Protein AF-A0A1G6A259-F1 (afdb_monomer)

Secondary structure (DSSP, 8-state):
--TT---HHHHHHHHHHHHHHHH-SS-S---TTHHHHH-HHHHHHHHHHHHTTT-GGG--TTS---HHHHHHHIIIIITHHHHHHHHHHHHHHHHHHHHHSSEEEEEET-TT--HHHH---TTEEEEEEE-HHHHHHHHHHHHHTT----TTEEEEE--TTTS-HHHHHHHTT--TTS-EEEEE-S-GGG--HHHHHHHHHHHHHTPPTT-EEEEEEEBGGGG-TT--HHHHHHHHHHHHTT------B-HHHHHHHHHHTTEEEEEEE-HHHHHHHHSTT-TT-----TTEEEEEEEE------PPEEEEEEEE-TTSHHHHHHHHHHHHHHHHHHH-TT-EEEEEEEEETTEEEEEEEEE-S----HHHHHHHHHHHHT--SGGGS--TTT-EEEEEEEPPPHHHHHHHHS-GGGTT---TT---BSS-EEEEEEEETTSTTSS-HHHHHHHHHHHHHHHHHHTTTTTTEEEEEEEEEEEEEETTEEEEEEEEEEEEEE-TTS-HHHHHHHHIIIIIHHHS-GGG--TT-EEEESTTS---S-HHHHS-EETTTTHHHHTTTTSS---S---TTB-TTSHHHHHHHHHHHHHHHHHHTTSBSEEEEEEEE-BT-SS-SEEEEE-TT-BSS-HHHHHHHHHHH---SHHHHHHHTT-SSS--TTTSSS-SSS-SSS--GGG---SHHHHHHHHHHHH-

Sequence (699 aa):
MIETQESITAKLCSFARAYHSNYGRQKIFDDYLAYDMMGREEYEEIGQLIEHDYEVKKIDPRENFTRKMVYPELNKYISPIPISRIAFAEQELIRFSKQYGKCQYVICGAGMDTFAFRNENSDIHVFELDHPDTRRYKLERIRQLEWNIPKNVKYVPIDFSKDDMIEVLKKSGFNPEVPSFFSILGVTYYLSLPVFEQTIEKISRMSCEGSKIVFDFPDDTTFSEDGVERVRRLSEITAKLGEPMQHGYSVQEVIQALRRQGFVTDSHQTPRKIQQHFFEDRADEQKAFENIHFILAVKKEKEKMKPVIFTSESVTKGHPDKVSDIISDSILDAYLSKDPTSRVAVETVTKNNTVILVGEVSSSAEIDTEKVVRDAIRKIGYDRSELGFDADTAEIILRLDRQSPDIAQGVNSALETRDTEEENQLGAGDQGMMFGYATDETEEYMPLAASLSHRLAKRLTDVREQGILSYLRPDGKTQVSVKYEKEIPVGIETIVVSTQHDPDVSQEQIREDIIREVINPVIPKEWINDDINILVNPTGRFVIGGPVGDSGLTGRKIIVDTYGGTARHGGGAFSGKDPTKVDRSAAYAARYVAKNIVSAGLARKVEIQLAYAIGVASPVSVNVNSFGTGIVSDEILQDAVIKNVDLRPGAIIRNLKLRNPIYAQTASYGHFGRLDVDLPWEKTDIGGKLKSYVKENYS

InterPro domains:
  IPR002133 S-adenosylmethionine synthetase [MF_00086] (306-694)
  IPR002133 S-adenosylmethionine synthetase [PTHR11964] (306-685)
  IPR002133 S-adenosylmethionine synthetase [TIGR01034] (309-692)
  IPR007213 Methyltransferase Ppm1/Ppm2/Tcmp [PF04072] (14-203)
  IPR011610 S-adenosyl-L-methionine-dependent methyltransferase ML2640-like [TIGR00027] (9-279)
  IPR022628 S-adenosylmethionine synthetase, N-terminal [PF00438] (308-405)
  IPR022629 S-adenosylmethionine synthetase, central domain [PF02772] (426-542)
  IPR022630 S-adenosylmethionine synthetase, C-terminal [PF02773] (544-683)
  IPR022631 S-adenosylmethionine synthetase, conserved site [PS00376] (427-437)
  IPR022631 S-adenosylmethionine synthetase, conserved site [PS00377] (570-578)
  IPR022636 S-adenosylmethionine synthetase superfamily [SSF55973] (308-413)
  IPR022636 S-adenosylmethionine synthetase superfamily [SSF55973] (422-543)
  IPR022636 S-adenosylmethionine synthetase superfamily [SSF55973] (544-694)
  IPR029063 S-adenosyl-L-methionine-dependent methyltransferase superfamily [G3DSA:3.40.50.150] (1-300)
  IPR029063 S-adenosyl-L-methionine-dependent methyltransferase superfamily [SSF53335] (7-299)

Structure (mmCIF, N/CA/C/O backbone):
data_AF-A0A1G6A259-F1
#
_entry.id   AF-A0A1G6A259-F1
#
loop_
_atom_site.group_PDB
_atom_site.id
_atom_site.type_symbol
_atom_site.label_atom_id
_atom_site.label_alt_id
_atom_site.label_comp_id
_atom_site.label_asym_id
_atom_site.label_entity_id
_atom_site.label_seq_id
_atom_site.pdbx_PDB_ins_code
_atom_site.Cartn_x
_atom_site.Cartn_y
_atom_site.Cartn_z
_atom_site.occupancy
_atom_site.B_iso_or_equiv
_atom_site.auth_seq_id
_atom_site.auth_comp_id
_atom_site.auth_asym_id
_atom_site.auth_atom_id
_atom_site.pdbx_PDB_model_num
ATOM 1 N N . MET A 1 1 ? -14.140 -16.493 27.930 1.00 41.72 1 MET A N 1
ATOM 2 C CA . MET A 1 1 ? -14.782 -16.894 29.198 1.00 41.72 1 MET A CA 1
ATOM 3 C C . MET A 1 1 ? -14.543 -18.378 29.392 1.00 41.72 1 MET A C 1
ATOM 5 O O . MET A 1 1 ? -14.545 -19.096 28.399 1.00 41.72 1 MET A O 1
ATOM 9 N N . ILE A 1 2 ? -14.263 -18.814 30.620 1.00 37.25 2 ILE A N 1
ATOM 10 C CA . ILE A 1 2 ? -14.157 -20.237 30.964 1.00 37.25 2 ILE A CA 1
ATOM 11 C C . ILE A 1 2 ? -15.511 -20.878 30.624 1.00 37.25 2 ILE A C 1
ATOM 13 O O . ILE A 1 2 ? -16.546 -20.389 31.074 1.00 37.25 2 ILE A O 1
ATOM 17 N N . GLU A 1 3 ? -15.520 -21.898 29.762 1.00 38.91 3 GLU A N 1
ATOM 18 C CA . GLU A 1 3 ? -16.751 -22.607 29.400 1.00 38.91 3 GLU A CA 1
ATOM 19 C C . GLU A 1 3 ? -17.400 -23.154 30.683 1.00 38.91 3 GLU A C 1
ATOM 21 O O . GLU A 1 3 ? -16.740 -23.846 31.456 1.00 38.91 3 GLU A O 1
ATOM 26 N N . THR A 1 4 ? -18.692 -22.853 30.879 1.00 46.12 4 THR A N 1
ATOM 27 C CA . THR A 1 4 ? -19.616 -23.365 31.922 1.00 46.12 4 THR A CA 1
ATOM 28 C C . THR A 1 4 ? -19.745 -22.638 33.275 1.00 46.12 4 THR A C 1
ATOM 30 O O . THR A 1 4 ? -20.323 -23.213 34.195 1.00 46.12 4 THR A O 1
ATOM 33 N N . GLN A 1 5 ? -19.348 -21.366 33.416 1.00 60.38 5 GLN A N 1
ATOM 34 C CA . GLN A 1 5 ? -19.644 -20.596 34.642 1.00 60.38 5 GLN A CA 1
ATOM 35 C C . GLN A 1 5 ? -20.281 -19.226 34.362 1.00 60.38 5 GLN A C 1
ATOM 37 O O . GLN A 1 5 ? -19.936 -18.545 33.399 1.00 60.38 5 GLN A O 1
ATOM 42 N N . GLU A 1 6 ? -21.238 -18.838 35.209 1.00 66.56 6 GLU A N 1
ATOM 43 C CA . GLU A 1 6 ? -21.860 -17.508 35.212 1.00 66.56 6 GLU A CA 1
ATOM 44 C C . GLU A 1 6 ? -20.807 -16.418 35.453 1.00 66.56 6 GLU A C 1
ATOM 46 O O . GLU A 1 6 ? -19.929 -16.579 36.303 1.00 66.56 6 GLU A O 1
ATOM 51 N N . SER A 1 7 ? -20.905 -15.296 34.732 1.00 77.31 7 SER A N 1
ATOM 52 C CA . SER A 1 7 ? -19.916 -14.219 34.841 1.00 77.31 7 SER A CA 1
ATOM 53 C C . SER A 1 7 ? -19.941 -13.568 36.226 1.00 77.31 7 SER A C 1
ATOM 55 O O . SER A 1 7 ? -20.940 -12.966 36.635 1.00 77.31 7 SER A O 1
ATOM 57 N N . ILE A 1 8 ? -18.823 -13.658 36.947 1.00 84.75 8 ILE A N 1
ATOM 58 C CA . ILE A 1 8 ? -18.709 -13.123 38.308 1.00 84.75 8 ILE A CA 1
ATOM 59 C C . ILE A 1 8 ? -18.645 -11.592 38.273 1.00 84.75 8 ILE A C 1
ATOM 61 O O . ILE A 1 8 ? -19.257 -10.932 39.113 1.00 84.75 8 ILE A O 1
ATOM 65 N N . THR A 1 9 ? -17.989 -10.994 37.276 1.00 84.38 9 THR A N 1
ATOM 66 C CA . THR A 1 9 ? -17.987 -9.533 37.103 1.00 84.38 9 THR A CA 1
ATOM 67 C C . THR A 1 9 ? -19.377 -8.980 36.783 1.00 84.38 9 THR A C 1
ATOM 69 O O . THR A 1 9 ? -19.715 -7.891 37.257 1.00 84.38 9 THR A O 1
ATOM 72 N N . ALA A 1 10 ? -20.237 -9.730 36.081 1.00 84.19 10 ALA A N 1
ATOM 73 C CA . ALA A 1 10 ? -21.638 -9.346 35.888 1.00 84.19 10 ALA A CA 1
ATOM 74 C C . ALA A 1 10 ? -22.419 -9.319 37.218 1.00 84.19 10 ALA A C 1
ATOM 76 O O . ALA A 1 10 ? -23.135 -8.348 37.494 1.00 84.19 10 ALA A O 1
ATOM 77 N N . LYS A 1 11 ? -22.230 -10.331 38.077 1.00 89.00 11 LYS A N 1
ATOM 78 C CA . LYS A 1 11 ? -22.807 -10.372 39.434 1.00 89.00 11 LYS A CA 1
ATOM 79 C C . LYS A 1 11 ? -22.283 -9.235 40.307 1.00 89.00 11 LYS A C 1
ATOM 81 O O . LYS A 1 11 ? -23.067 -8.561 40.970 1.00 89.00 11 LYS A O 1
ATOM 86 N N . LEU A 1 12 ? -20.984 -8.944 40.235 1.00 91.25 12 LEU A N 1
ATOM 87 C CA . LEU A 1 12 ? -20.348 -7.828 40.938 1.00 91.25 12 LEU A CA 1
ATOM 88 C C . LEU A 1 12 ? -20.928 -6.470 40.511 1.00 91.25 12 LEU A C 1
ATOM 90 O O . LEU A 1 12 ? -21.207 -5.611 41.349 1.00 91.25 12 LEU A O 1
ATOM 94 N N . CYS A 1 13 ? -21.185 -6.285 39.213 1.00 91.50 13 CYS A N 1
ATOM 95 C CA . CYS A 1 13 ? -21.864 -5.094 38.706 1.00 91.50 13 CYS A CA 1
ATOM 96 C C . CYS A 1 13 ? -23.305 -4.991 39.226 1.00 91.50 13 CYS A C 1
ATOM 98 O O . CYS A 1 13 ? -23.751 -3.895 39.566 1.00 91.50 13 CYS A O 1
ATOM 100 N N . SER A 1 14 ? -24.032 -6.111 39.300 1.00 92.44 14 SER A N 1
ATOM 101 C CA . SER A 1 14 ? -25.382 -6.151 39.874 1.00 92.44 14 SER A CA 1
ATOM 102 C C . SER A 1 14 ? -25.373 -5.824 41.369 1.00 92.44 14 SER A C 1
ATOM 104 O O . SER A 1 14 ? -26.181 -5.014 41.825 1.00 92.44 14 SER A O 1
ATOM 106 N N . PHE A 1 15 ? -24.397 -6.350 42.116 1.00 95.25 15 PHE A N 1
ATOM 107 C CA . PHE A 1 15 ? -24.206 -6.054 43.535 1.00 95.25 15 PHE A CA 1
ATOM 108 C C . PHE A 1 15 ? -23.961 -4.566 43.757 1.00 95.25 15 PHE A C 1
ATOM 110 O O . PHE A 1 15 ? -24.603 -3.961 44.610 1.00 95.25 15 PHE A O 1
ATOM 117 N N . ALA A 1 16 ? -23.090 -3.950 42.953 1.00 94.56 16 ALA A N 1
ATOM 118 C CA . ALA A 1 16 ? -22.827 -2.518 43.024 1.00 94.56 16 ALA A CA 1
ATOM 119 C C . ALA A 1 16 ? -24.103 -1.683 42.818 1.00 94.56 16 ALA A C 1
ATOM 121 O O . ALA A 1 16 ? -24.347 -0.741 43.576 1.00 94.56 16 ALA A O 1
ATOM 122 N N . ARG A 1 17 ? -24.954 -2.049 41.846 1.00 94.94 17 ARG A N 1
ATOM 123 C CA . ARG A 1 17 ? -26.246 -1.379 41.616 1.00 94.94 17 ARG A CA 1
ATOM 124 C C . ARG A 1 17 ? -27.221 -1.583 42.779 1.00 94.94 17 ARG A C 1
ATOM 126 O O . ARG A 1 17 ? -27.805 -0.608 43.251 1.00 94.94 17 ARG A O 1
ATOM 133 N N . ALA A 1 18 ? -27.361 -2.811 43.276 1.00 95.19 18 ALA A N 1
ATOM 134 C CA . ALA A 1 18 ? -28.222 -3.141 44.414 1.00 95.19 18 ALA A CA 1
ATOM 135 C C . ALA A 1 18 ? -27.785 -2.406 45.691 1.00 95.19 18 ALA A C 1
ATOM 137 O O . ALA A 1 18 ? -28.594 -1.776 46.374 1.00 95.19 18 ALA A O 1
ATOM 138 N N . TYR A 1 19 ? -26.486 -2.437 45.990 1.00 93.38 19 TYR A N 1
ATOM 139 C CA . TYR A 1 19 ? -25.899 -1.769 47.145 1.00 93.38 19 TYR A CA 1
ATOM 140 C C . TYR A 1 19 ? -26.112 -0.255 47.073 1.00 93.38 19 TYR A C 1
ATOM 142 O O . TYR A 1 19 ? -26.558 0.361 48.042 1.00 93.38 19 TYR A O 1
ATOM 150 N N . HIS A 1 20 ? -25.835 0.350 45.915 1.00 93.00 20 HIS A N 1
ATOM 151 C CA . HIS A 1 20 ? -26.025 1.783 45.700 1.00 93.00 20 HIS A CA 1
ATOM 152 C C . HIS A 1 20 ? -27.496 2.202 45.824 1.00 93.00 20 HIS A C 1
ATOM 154 O O . HIS A 1 20 ? -27.794 3.224 46.436 1.00 93.00 20 HIS A O 1
ATOM 160 N N . SER A 1 21 ? -28.426 1.380 45.340 1.00 93.19 21 SER A N 1
ATOM 161 C CA . SER A 1 21 ? -29.870 1.642 45.441 1.00 93.19 21 SER A CA 1
ATOM 162 C C . SER A 1 21 ? -30.386 1.529 46.880 1.00 93.19 21 SER A C 1
ATOM 164 O O . SER A 1 21 ? -31.212 2.334 47.310 1.00 93.19 21 SER A O 1
ATOM 166 N N . ASN A 1 22 ? -29.863 0.584 47.661 1.00 91.00 22 ASN A N 1
ATOM 167 C CA . ASN A 1 22 ? -30.292 0.369 49.044 1.00 91.00 22 ASN A CA 1
ATOM 168 C C . ASN A 1 22 ? -29.646 1.337 50.048 1.00 91.00 22 ASN A C 1
ATOM 170 O O . ASN A 1 22 ? -30.275 1.699 51.043 1.00 91.00 22 ASN A O 1
ATOM 174 N N . TYR A 1 23 ? -28.391 1.740 49.820 1.00 89.38 23 TYR A N 1
ATOM 175 C CA . TYR A 1 23 ? -27.587 2.452 50.826 1.00 89.38 23 TYR A CA 1
ATOM 176 C C . TYR A 1 23 ? -26.988 3.779 50.348 1.00 89.38 23 TYR A C 1
ATOM 178 O O . TYR A 1 23 ? -26.511 4.562 51.174 1.00 89.38 23 TYR A O 1
ATOM 186 N N . GLY A 1 24 ? -27.006 4.060 49.045 1.00 85.00 24 GLY A N 1
ATOM 187 C CA . GLY A 1 24 ? -26.495 5.305 48.483 1.00 85.00 24 GLY A CA 1
ATOM 188 C C . GLY A 1 24 ? -27.344 6.500 48.914 1.00 85.00 24 GLY A C 1
ATOM 189 O O . GLY A 1 24 ? -28.543 6.559 48.646 1.00 85.00 24 GLY A O 1
ATOM 190 N N . ARG A 1 25 ? -26.721 7.487 49.570 1.00 81.31 25 ARG A N 1
ATOM 191 C CA . ARG A 1 25 ? -27.406 8.726 49.987 1.00 81.31 25 ARG A CA 1
ATOM 192 C C . ARG A 1 25 ? -27.659 9.681 48.817 1.00 81.31 25 ARG A C 1
ATOM 194 O O . ARG A 1 25 ? -28.682 10.354 48.793 1.00 81.31 25 ARG A O 1
ATOM 201 N N . GLN A 1 26 ? -26.727 9.743 47.864 1.00 85.00 26 GLN A N 1
ATOM 202 C CA . GLN A 1 26 ? -26.804 10.560 46.648 1.00 85.00 26 GLN A CA 1
ATOM 203 C C . GLN A 1 26 ? -26.839 9.634 45.424 1.00 85.00 26 GLN A C 1
ATOM 205 O O . GLN A 1 26 ? -25.808 9.343 44.816 1.00 85.00 26 GLN A O 1
ATOM 210 N N . LYS A 1 27 ? -28.017 9.107 45.078 1.00 89.56 27 LYS A N 1
ATOM 211 C CA . LYS A 1 27 ? -28.136 8.090 44.025 1.00 89.56 27 LYS A CA 1
ATOM 212 C C . LYS A 1 27 ? -27.845 8.663 42.629 1.00 89.56 27 LYS A C 1
ATOM 214 O O . LYS A 1 27 ? -28.631 9.436 42.101 1.00 89.56 27 LYS A O 1
ATOM 219 N N . ILE A 1 28 ? -26.739 8.230 42.019 1.00 92.25 28 ILE A N 1
ATOM 220 C CA . ILE A 1 28 ? -26.462 8.382 40.572 1.00 92.25 28 ILE A CA 1
ATOM 221 C C . ILE A 1 28 ? -27.467 7.596 39.716 1.00 92.25 28 ILE A C 1
ATOM 223 O O . ILE A 1 28 ? -27.892 8.058 38.661 1.00 92.25 28 ILE A O 1
ATOM 227 N N . PHE A 1 29 ? -27.841 6.406 40.183 1.00 93.50 29 PHE A N 1
ATOM 228 C CA . PHE A 1 29 ? -28.768 5.496 39.528 1.00 93.50 29 PHE A CA 1
ATOM 229 C C . PHE A 1 29 ? -29.555 4.735 40.595 1.00 93.50 29 PHE A C 1
ATOM 231 O O . PHE A 1 29 ? -28.993 4.444 41.652 1.00 93.50 29 PHE A O 1
ATOM 238 N N . ASP A 1 30 ? -30.824 4.427 40.336 1.00 93.88 30 ASP A N 1
ATOM 239 C CA . ASP A 1 30 ? -31.676 3.685 41.270 1.00 93.88 30 ASP A CA 1
ATOM 240 C C . ASP A 1 30 ? -32.217 2.413 40.611 1.00 93.88 30 ASP A C 1
ATOM 242 O O . ASP A 1 30 ? -33.250 2.412 39.940 1.00 93.88 30 ASP A O 1
ATOM 246 N N . ASP A 1 31 ? -31.483 1.321 40.799 1.00 94.81 31 ASP A N 1
ATOM 247 C CA . ASP A 1 31 ? -31.873 -0.026 40.398 1.00 94.81 31 ASP A CA 1
ATOM 248 C C . ASP A 1 31 ? -32.513 -0.755 41.584 1.00 94.81 31 ASP A C 1
ATOM 250 O O . ASP A 1 31 ? -31.940 -1.671 42.182 1.00 94.81 31 ASP A O 1
ATOM 254 N N . TYR A 1 32 ? -33.720 -0.324 41.945 1.00 94.38 32 TYR A N 1
ATOM 255 C CA . TYR A 1 32 ? -34.453 -0.862 43.093 1.00 94.38 32 TYR A CA 1
ATOM 256 C C . TYR A 1 32 ? -34.811 -2.357 42.961 1.00 94.38 32 TYR A C 1
ATOM 258 O O . TYR A 1 32 ? -35.234 -2.960 43.941 1.00 94.38 32 TYR A O 1
ATOM 266 N N . LEU A 1 33 ? -34.617 -2.959 41.780 1.00 95.75 33 LEU A N 1
ATOM 267 C CA . LEU A 1 33 ? -34.867 -4.375 41.493 1.00 95.75 33 LEU A CA 1
ATOM 268 C C . LEU A 1 33 ? -33.593 -5.237 41.488 1.00 95.75 33 LEU A C 1
ATOM 270 O O . LEU A 1 33 ? -33.694 -6.465 41.490 1.00 95.75 33 LEU A O 1
ATOM 274 N N . ALA A 1 34 ? -32.394 -4.640 41.486 1.00 94.56 34 ALA A N 1
ATOM 275 C CA . ALA A 1 34 ? -31.138 -5.392 41.387 1.00 94.56 34 ALA A CA 1
ATOM 276 C C . ALA A 1 34 ? -30.932 -6.374 42.549 1.00 94.56 34 ALA A C 1
ATOM 278 O O . ALA A 1 34 ? -30.423 -7.473 42.337 1.00 94.56 34 ALA A O 1
ATOM 279 N N . TYR A 1 35 ? -31.335 -5.997 43.768 1.00 95.00 35 TYR A N 1
ATOM 280 C CA . TYR A 1 35 ? -31.227 -6.873 44.939 1.00 95.00 35 TYR A CA 1
ATOM 281 C C . TYR A 1 35 ? -32.094 -8.126 44.782 1.00 95.00 35 TYR A C 1
ATOM 283 O O . TYR A 1 35 ? -31.617 -9.239 44.990 1.00 95.00 35 TYR A O 1
ATOM 291 N N . ASP A 1 36 ? -33.349 -7.953 44.366 1.00 94.56 36 ASP A N 1
ATOM 292 C CA . ASP A 1 36 ? -34.281 -9.064 44.181 1.00 94.56 36 ASP A CA 1
ATOM 293 C C . ASP A 1 36 ? -33.828 -9.984 43.046 1.00 94.56 36 ASP A C 1
ATOM 295 O O . ASP A 1 36 ? -33.848 -11.212 43.202 1.00 94.56 36 ASP A O 1
ATOM 299 N N . MET A 1 37 ? -33.356 -9.389 41.943 1.00 93.44 37 MET A N 1
ATOM 300 C CA . MET A 1 37 ? -32.810 -10.108 40.795 1.00 93.44 37 MET A CA 1
ATOM 301 C C . MET A 1 37 ? -31.597 -10.957 41.195 1.00 93.44 37 MET A C 1
ATOM 303 O O . MET A 1 37 ? -31.546 -12.114 40.823 1.00 93.44 37 MET A O 1
ATOM 307 N N . MET A 1 38 ? -30.666 -10.474 42.017 1.00 91.31 38 MET A N 1
ATOM 308 C CA . MET A 1 38 ? -29.588 -11.341 42.533 1.00 91.31 38 MET A CA 1
ATOM 309 C C . MET A 1 38 ? -30.098 -12.390 43.529 1.00 91.31 38 MET A C 1
ATOM 311 O O . MET A 1 38 ? -29.714 -13.554 43.507 1.00 91.31 38 MET A O 1
ATOM 315 N N . GLY A 1 39 ? -30.998 -11.981 44.421 1.00 91.06 39 GLY A N 1
ATOM 316 C CA . GLY A 1 39 ? -31.402 -12.785 45.565 1.00 91.06 39 GLY A CA 1
ATOM 317 C C . GLY A 1 39 ? -30.411 -12.713 46.727 1.00 91.06 39 GLY A C 1
ATOM 318 O O . GLY A 1 39 ? -29.261 -12.298 46.598 1.00 91.06 39 GLY A O 1
ATOM 319 N N . ARG A 1 40 ? -30.894 -13.101 47.913 1.00 91.06 40 ARG A N 1
ATOM 320 C CA . ARG A 1 40 ? -30.167 -12.913 49.174 1.00 91.06 40 ARG A CA 1
ATOM 321 C C . ARG A 1 40 ? -28.851 -13.685 49.229 1.00 91.06 40 ARG A C 1
ATOM 323 O O . ARG A 1 40 ? -27.855 -13.099 49.618 1.00 91.06 40 ARG A O 1
ATOM 330 N N . GLU A 1 41 ? -28.858 -14.971 48.887 1.00 89.56 41 GLU A N 1
ATOM 331 C CA . GLU A 1 41 ? -27.668 -15.830 49.002 1.00 89.56 41 GLU A CA 1
ATOM 332 C C . GLU A 1 41 ? -26.511 -15.287 48.157 1.00 89.56 41 GLU A C 1
ATOM 334 O O . GLU A 1 41 ? -25.423 -15.058 48.675 1.00 89.56 41 GLU A O 1
ATOM 339 N N . GLU A 1 42 ? -26.783 -14.962 46.894 1.00 90.00 42 GLU A N 1
ATOM 340 C CA . GLU A 1 42 ? -25.785 -14.408 45.979 1.00 90.00 42 GLU A CA 1
ATOM 341 C C . GLU A 1 42 ? -25.349 -12.991 46.378 1.00 90.00 42 GLU A C 1
ATOM 343 O O . GLU A 1 42 ? -24.176 -12.637 46.276 1.00 90.00 42 GLU A O 1
ATOM 348 N N . TYR A 1 43 ? -26.274 -12.168 46.877 1.00 93.38 43 TYR A N 1
ATOM 349 C CA . TYR A 1 43 ? -25.927 -10.850 47.399 1.00 93.38 43 TYR A CA 1
ATOM 350 C C . TYR A 1 43 ? -24.957 -10.943 48.587 1.00 93.38 43 TYR A C 1
ATOM 352 O O . TYR A 1 43 ? -24.001 -10.169 48.659 1.00 93.38 43 TYR A O 1
ATOM 360 N N . GLU A 1 44 ? -25.177 -11.887 49.505 1.00 93.75 44 GLU A N 1
ATOM 361 C CA . GLU A 1 44 ? -24.265 -12.119 50.627 1.00 93.75 44 GLU A CA 1
ATOM 362 C C . GLU A 1 44 ? -22.920 -12.693 50.154 1.00 93.75 44 GLU A C 1
ATOM 364 O O . GLU A 1 44 ? -21.875 -12.227 50.603 1.00 93.75 44 GLU A O 1
ATOM 369 N N . GLU A 1 45 ? -22.927 -13.624 49.196 1.00 92.44 45 GLU A N 1
ATOM 370 C CA . GLU A 1 45 ? -21.718 -14.218 48.609 1.00 92.44 45 GLU A CA 1
ATOM 371 C C . GLU A 1 45 ? -20.809 -13.167 47.951 1.00 92.44 45 GLU A C 1
ATOM 373 O O . GLU A 1 45 ? -19.616 -13.088 48.256 1.00 92.44 45 GLU A O 1
ATOM 378 N N . ILE A 1 46 ? -21.364 -12.308 47.087 1.00 93.06 46 ILE A N 1
ATOM 379 C CA . ILE A 1 46 ? -20.593 -11.235 46.440 1.00 93.06 46 ILE A CA 1
ATOM 380 C C . ILE A 1 46 ? -20.098 -10.213 47.472 1.00 93.06 46 ILE A C 1
ATOM 382 O O . ILE A 1 46 ? -18.979 -9.706 47.360 1.00 93.06 46 ILE A O 1
ATOM 386 N N . GLY A 1 47 ? -20.893 -9.927 48.506 1.00 93.88 47 GLY A N 1
ATOM 387 C CA . GLY A 1 47 ? -20.464 -9.070 49.608 1.00 93.88 47 GLY A CA 1
ATOM 388 C C . GLY A 1 47 ? -19.264 -9.644 50.367 1.00 93.88 47 GLY A C 1
ATOM 389 O O . GLY A 1 47 ? -18.298 -8.917 50.608 1.00 93.88 47 GLY A O 1
ATOM 390 N N . GLN A 1 48 ? -19.282 -10.944 50.676 1.00 93.62 48 GLN A N 1
ATOM 391 C CA . GLN A 1 48 ? -18.163 -11.637 51.324 1.00 93.62 48 GLN A CA 1
ATOM 392 C C . GLN A 1 48 ? -16.920 -11.683 50.430 1.00 93.62 48 GLN A C 1
ATOM 394 O O . GLN A 1 48 ? -15.806 -11.503 50.922 1.00 93.62 48 GLN A O 1
ATOM 399 N N . LEU A 1 49 ? -17.086 -11.854 49.113 1.00 92.19 49 LEU A N 1
ATOM 400 C CA . LEU A 1 49 ? -15.968 -11.766 48.169 1.00 92.19 49 LEU A CA 1
ATOM 401 C C . LEU A 1 49 ? -15.252 -10.420 48.274 1.00 92.19 49 LEU A C 1
ATOM 403 O O . LEU A 1 49 ? -14.026 -10.390 48.329 1.00 92.19 49 LEU A O 1
ATOM 407 N N . ILE A 1 50 ? -15.991 -9.314 48.348 1.00 92.31 50 ILE A N 1
ATOM 408 C CA . ILE A 1 50 ? -15.385 -7.986 48.500 1.00 92.31 50 ILE A CA 1
ATOM 409 C C . ILE A 1 50 ? -14.746 -7.835 49.891 1.00 92.31 50 ILE A C 1
ATOM 411 O O . ILE A 1 50 ? -13.637 -7.315 50.000 1.00 92.31 50 ILE A O 1
ATOM 415 N N . GLU A 1 51 ? -15.407 -8.311 50.953 1.00 92.31 51 GLU A N 1
ATOM 416 C CA . GLU A 1 51 ? -14.885 -8.275 52.330 1.00 92.31 51 GLU A CA 1
ATOM 417 C C . GLU A 1 51 ? -13.567 -9.051 52.490 1.00 92.31 51 GLU A C 1
ATOM 419 O O . GLU A 1 51 ? -12.709 -8.671 53.290 1.00 92.31 51 GLU A O 1
ATOM 424 N N . HIS A 1 52 ? -13.384 -10.115 51.710 1.00 91.94 52 HIS A N 1
ATOM 425 C CA . HIS A 1 52 ? -12.241 -11.019 51.793 1.00 91.94 52 HIS A CA 1
ATOM 426 C C . HIS A 1 52 ? -11.250 -10.888 50.625 1.00 91.94 52 HIS A C 1
ATOM 428 O O . HIS A 1 52 ? -10.564 -11.855 50.298 1.00 91.94 52 HIS A O 1
ATOM 434 N N . ASP A 1 53 ? -11.140 -9.704 50.010 1.00 89.94 53 ASP A N 1
ATOM 435 C CA . ASP A 1 53 ? -10.170 -9.409 48.935 1.00 89.94 53 ASP A CA 1
ATOM 436 C C . ASP A 1 53 ? -10.232 -10.405 47.752 1.00 89.94 53 ASP A C 1
ATOM 438 O O . ASP A 1 53 ? -9.221 -10.828 47.173 1.00 89.94 53 ASP A O 1
ATOM 442 N N . TYR A 1 54 ? -11.461 -10.770 47.384 1.00 90.31 54 TYR A N 1
ATOM 443 C CA . TYR A 1 54 ? -11.813 -11.640 46.262 1.00 90.31 54 TYR A CA 1
ATOM 444 C C . TYR A 1 54 ? -11.243 -13.065 46.384 1.00 90.31 54 TYR A C 1
ATOM 446 O O . TYR A 1 54 ? -11.096 -13.782 45.394 1.00 90.31 54 TYR A O 1
ATOM 454 N N . GLU A 1 55 ? -10.938 -13.507 47.607 1.00 85.38 55 GLU A N 1
ATOM 455 C CA . GLU A 1 55 ? -10.518 -14.876 47.891 1.00 85.38 55 GLU A CA 1
ATOM 456 C C . GLU A 1 55 ? -11.726 -15.807 48.075 1.00 85.38 55 GLU A C 1
ATOM 458 O O . GLU A 1 55 ? -12.267 -15.949 49.171 1.00 85.38 55 GLU A O 1
ATOM 463 N N . VAL A 1 56 ? -12.092 -16.533 47.015 1.00 81.50 56 VAL A N 1
ATOM 464 C CA . VAL A 1 56 ? -13.236 -17.475 46.995 1.00 81.50 56 VAL A CA 1
ATOM 465 C C . VAL A 1 56 ? -13.208 -18.494 48.150 1.00 81.50 56 VAL A C 1
ATOM 467 O O . VAL A 1 56 ? -14.246 -18.902 48.657 1.00 81.50 56 VAL A O 1
ATOM 470 N N . LYS A 1 57 ? -12.017 -18.892 48.621 1.00 84.88 57 LYS A N 1
ATOM 471 C CA . LYS A 1 57 ? -11.846 -19.868 49.717 1.00 84.88 57 LYS A CA 1
ATOM 472 C C . LYS A 1 57 ? -12.299 -19.361 51.092 1.00 84.88 57 LYS A C 1
ATOM 474 O O . LYS A 1 57 ? -12.356 -20.165 52.018 1.00 84.88 57 LYS A O 1
ATOM 479 N N . LYS A 1 58 ? -12.545 -18.058 51.242 1.00 85.38 58 LYS A N 1
ATOM 480 C CA . LYS A 1 58 ? -12.926 -17.420 52.510 1.00 85.38 58 LYS A CA 1
ATOM 481 C C . LYS A 1 58 ? -14.435 -17.192 52.652 1.00 85.38 58 LYS A C 1
ATOM 483 O O . LYS A 1 58 ? -14.848 -16.663 53.672 1.00 85.38 58 LYS A O 1
ATOM 488 N N . ILE A 1 59 ? -15.239 -17.588 51.665 1.00 87.12 59 ILE A N 1
ATOM 489 C CA . ILE A 1 59 ? -16.699 -17.459 51.721 1.00 87.12 59 ILE A CA 1
ATOM 490 C C . ILE A 1 59 ? -17.282 -18.533 52.654 1.00 87.12 59 ILE A C 1
ATOM 492 O O . ILE A 1 59 ? -17.028 -19.724 52.458 1.00 87.12 59 ILE A O 1
ATOM 496 N N . ASP A 1 60 ? -18.106 -18.123 53.620 1.00 87.25 60 ASP A N 1
ATOM 497 C CA . ASP A 1 60 ? -18.944 -19.007 54.436 1.00 87.25 60 ASP A CA 1
ATOM 498 C C . ASP A 1 60 ? -20.436 -18.730 54.159 1.00 87.25 60 ASP A C 1
ATOM 500 O O . ASP A 1 60 ? -20.959 -17.687 54.562 1.00 87.25 60 ASP A O 1
ATOM 504 N N . PRO A 1 61 ? -21.173 -19.670 53.532 1.00 84.69 61 PRO A N 1
ATOM 505 C CA . PRO A 1 61 ? -22.611 -19.534 53.278 1.00 84.69 61 PRO A CA 1
ATOM 506 C C . PRO A 1 61 ? -23.486 -19.340 54.530 1.00 84.69 61 PRO A C 1
ATOM 508 O O . PRO A 1 61 ? -24.683 -19.080 54.410 1.00 84.69 61 PRO A O 1
ATOM 511 N N . ARG A 1 62 ? -22.939 -19.533 55.737 1.00 85.38 62 ARG A N 1
ATOM 512 C CA . ARG A 1 62 ? -23.650 -19.363 57.016 1.00 85.38 62 ARG A CA 1
ATOM 513 C C . ARG A 1 62 ? -23.489 -17.966 57.609 1.00 85.38 62 ARG A C 1
ATOM 515 O O . ARG A 1 62 ? -24.214 -17.635 58.550 1.00 85.38 62 ARG A O 1
ATOM 522 N N . GLU A 1 63 ? -22.557 -17.173 57.094 1.00 86.62 63 GLU A N 1
ATOM 523 C CA . GLU A 1 63 ? -22.276 -15.820 57.562 1.00 86.62 63 GLU A CA 1
ATOM 524 C C . GLU A 1 63 ? -22.838 -14.771 56.587 1.00 86.62 63 GLU A C 1
ATOM 526 O O . GLU A 1 63 ? -23.078 -15.043 55.414 1.00 86.62 63 GLU A O 1
ATOM 531 N N . ASN A 1 64 ? -23.099 -13.561 57.087 1.00 90.06 64 ASN A N 1
ATOM 532 C CA . ASN A 1 64 ? -23.434 -12.403 56.250 1.00 90.06 64 ASN A CA 1
ATOM 533 C C . ASN A 1 64 ? -22.218 -11.476 56.219 1.00 90.06 64 ASN A C 1
ATOM 535 O O . ASN A 1 64 ? -21.494 -11.398 57.214 1.00 90.06 64 ASN A O 1
ATOM 539 N N . PHE A 1 65 ? -22.039 -10.713 55.143 1.00 91.75 65 PHE A N 1
ATOM 540 C CA . PHE A 1 65 ? -20.896 -9.802 55.066 1.00 91.75 65 PHE A CA 1
ATOM 541 C C . PHE A 1 65 ? -21.056 -8.575 55.976 1.00 91.75 65 PHE A C 1
ATOM 543 O O . PHE A 1 65 ? -22.155 -8.063 56.236 1.00 91.75 65 PHE A O 1
ATOM 550 N N . THR A 1 66 ? -19.931 -8.009 56.404 1.00 88.94 66 THR A N 1
ATOM 551 C CA . THR A 1 66 ? -19.916 -6.771 57.184 1.00 88.94 66 THR A CA 1
ATOM 552 C C . THR A 1 66 ? -19.929 -5.554 56.263 1.00 88.94 66 THR A C 1
ATOM 554 O O . THR A 1 66 ? -18.917 -5.163 55.682 1.00 88.94 66 THR A O 1
ATOM 557 N N . ARG A 1 67 ? -21.059 -4.838 56.193 1.00 83.69 67 ARG A N 1
ATOM 558 C CA . ARG A 1 67 ? -21.216 -3.652 55.314 1.00 83.69 67 ARG A CA 1
ATOM 559 C C . ARG A 1 67 ? -20.108 -2.604 55.443 1.00 83.69 67 ARG A C 1
ATOM 561 O O . ARG A 1 67 ? -19.714 -2.013 54.442 1.00 83.69 67 ARG A O 1
ATOM 568 N N . LYS A 1 68 ? -19.621 -2.358 56.666 1.00 84.25 68 LYS A N 1
ATOM 569 C CA . LYS A 1 68 ? -18.553 -1.382 56.942 1.00 84.25 68 LYS A CA 1
ATOM 570 C C . LYS A 1 68 ? -17.212 -1.787 56.312 1.00 84.25 68 LYS A C 1
ATOM 572 O O . LYS A 1 68 ? -16.416 -0.906 56.011 1.00 84.25 68 LYS A O 1
ATOM 577 N N . MET A 1 69 ? -16.987 -3.086 56.111 1.00 84.62 69 MET A N 1
ATOM 578 C CA . MET A 1 69 ? -15.783 -3.633 55.479 1.00 84.62 69 MET A CA 1
ATOM 579 C C . MET A 1 69 ? -15.865 -3.557 53.950 1.00 84.62 69 MET A C 1
ATOM 581 O O . MET A 1 69 ? -14.872 -3.259 53.300 1.00 84.62 69 MET A O 1
ATOM 585 N N . VAL A 1 70 ? -17.061 -3.741 53.382 1.00 87.75 70 VAL A N 1
ATOM 586 C CA . VAL A 1 70 ? -17.290 -3.708 51.925 1.00 87.75 70 VAL A CA 1
ATOM 587 C C . VAL A 1 70 ? -17.314 -2.286 51.359 1.00 87.75 70 VAL A C 1
ATOM 589 O O . VAL A 1 70 ? -16.812 -2.047 50.263 1.00 87.75 70 VAL A O 1
ATOM 592 N N . TYR A 1 71 ? -17.889 -1.331 52.099 1.00 85.88 71 TYR A N 1
ATOM 593 C CA . TYR A 1 71 ? -18.154 0.027 51.608 1.00 85.88 71 TYR A CA 1
ATOM 594 C C . TYR A 1 71 ? -16.933 0.740 50.984 1.00 85.88 71 TYR A C 1
ATOM 596 O O . TYR A 1 71 ? -17.077 1.254 49.872 1.00 85.88 71 TYR A O 1
ATOM 604 N N . PRO A 1 72 ? -15.741 0.778 51.620 1.00 88.31 72 PRO A N 1
ATOM 605 C CA . PRO A 1 72 ? -14.593 1.497 51.064 1.00 88.31 72 PRO A CA 1
ATOM 606 C C . PRO A 1 72 ? -14.073 0.876 49.762 1.00 88.31 72 PRO A C 1
ATOM 608 O O . PRO A 1 72 ? -13.804 1.599 48.804 1.00 88.31 72 PRO A O 1
ATOM 611 N N . GLU A 1 73 ? -13.969 -0.455 49.715 1.00 90.19 73 GLU A N 1
ATOM 612 C CA . GLU A 1 73 ? -13.456 -1.185 48.550 1.00 90.19 73 GLU A CA 1
ATOM 613 C C . GLU A 1 73 ? -14.423 -1.049 47.367 1.00 90.19 73 GLU A C 1
ATOM 615 O O . GLU A 1 73 ? -14.030 -0.675 46.259 1.00 90.19 73 GLU A O 1
ATOM 620 N N . LEU A 1 74 ? -15.717 -1.255 47.631 1.00 90.69 74 LEU A N 1
ATOM 621 C CA . LEU A 1 74 ? -16.770 -1.165 46.630 1.00 90.69 74 LEU A CA 1
ATOM 622 C C . LEU A 1 74 ? -16.845 0.245 46.019 1.00 90.69 74 LEU A C 1
ATOM 624 O O . LEU A 1 74 ? -16.852 0.383 44.796 1.00 90.69 74 LEU A O 1
ATOM 628 N N . ASN A 1 75 ? -16.866 1.296 46.845 1.00 90.44 75 ASN A N 1
ATOM 629 C CA . ASN A 1 75 ? -16.965 2.679 46.367 1.00 90.44 75 ASN A CA 1
ATOM 630 C C . ASN A 1 75 ? -15.731 3.138 45.592 1.00 90.44 75 ASN A C 1
ATOM 632 O O . ASN A 1 75 ? -15.853 3.953 44.676 1.00 90.44 75 ASN A O 1
ATOM 636 N N . LYS A 1 76 ? -14.548 2.649 45.965 1.00 90.88 76 LYS A N 1
ATOM 637 C CA . LYS A 1 76 ? -13.296 3.091 45.358 1.00 90.88 76 LYS A CA 1
ATOM 638 C C . LYS A 1 76 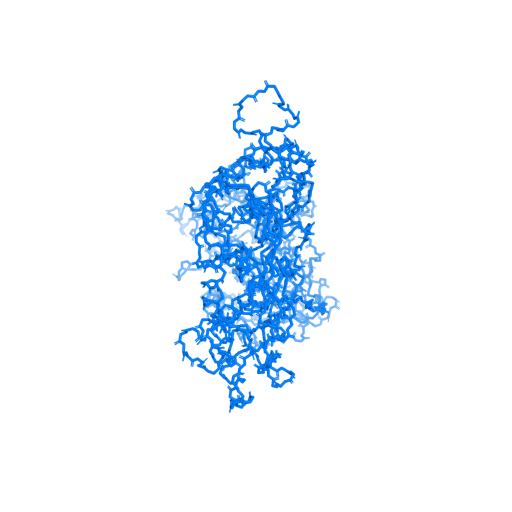? -12.997 2.367 44.048 1.00 90.88 76 LYS A C 1
ATOM 640 O O . LYS A 1 76 ? -12.543 3.023 43.102 1.00 90.88 76 LYS A O 1
ATOM 645 N N . TYR A 1 77 ? -13.251 1.058 43.987 1.00 91.62 77 TYR A N 1
ATOM 646 C CA . TYR A 1 77 ? -12.753 0.212 42.899 1.00 91.62 77 TYR A CA 1
ATOM 647 C C . TYR A 1 77 ? -13.830 -0.401 42.004 1.00 91.62 77 TYR A C 1
ATOM 649 O O . TYR A 1 77 ? -13.508 -0.798 40.893 1.00 91.62 77 TYR A O 1
ATOM 657 N N . ILE A 1 78 ? -15.092 -0.472 42.431 1.00 91.88 78 ILE A N 1
ATOM 658 C CA . ILE A 1 78 ? -16.126 -1.175 41.659 1.00 91.88 78 ILE A CA 1
ATOM 659 C C . ILE A 1 78 ? -17.253 -0.228 41.268 1.00 91.88 78 ILE A C 1
ATOM 661 O O . ILE A 1 78 ? -17.388 0.095 40.094 1.00 91.88 78 ILE A O 1
ATOM 665 N N . SER A 1 79 ? -18.034 0.256 42.239 1.00 93.12 79 SER A N 1
ATOM 666 C CA . SER A 1 79 ? -19.302 0.966 42.029 1.00 93.12 79 SER A CA 1
ATOM 667 C C . SER A 1 79 ? -19.282 2.107 41.017 1.00 93.12 79 SER A C 1
ATOM 669 O O . SER A 1 79 ? -20.249 2.189 40.258 1.00 93.12 79 SER A O 1
ATOM 671 N N . PRO A 1 80 ? -18.245 2.969 40.937 1.00 95.00 80 PRO A N 1
ATOM 672 C CA . PRO A 1 80 ? -18.281 4.119 40.041 1.00 95.00 80 PRO A CA 1
ATOM 673 C C . PRO A 1 80 ? -18.540 3.770 38.570 1.00 95.00 80 PRO A C 1
ATOM 675 O O . PRO A 1 80 ? -19.261 4.502 37.898 1.00 95.00 80 PRO A O 1
ATOM 678 N N . ILE A 1 81 ? -18.012 2.650 38.065 1.00 94.94 81 ILE A N 1
ATOM 679 C CA . ILE A 1 81 ? -18.174 2.249 36.658 1.00 94.94 81 ILE A CA 1
ATOM 680 C C . ILE A 1 81 ? -19.618 1.802 36.352 1.00 94.94 81 ILE A C 1
ATOM 682 O O . ILE A 1 81 ? -20.279 2.470 35.553 1.00 94.94 81 ILE A O 1
ATOM 686 N N . PRO A 1 82 ? -20.162 0.728 36.968 1.00 94.56 82 PRO A N 1
ATOM 687 C CA . PRO A 1 82 ? -21.475 0.204 36.620 1.00 94.56 82 PRO A CA 1
ATOM 688 C C . PRO A 1 82 ? -22.611 1.194 36.884 1.00 94.56 82 PRO A C 1
ATOM 690 O O . PRO A 1 82 ? -23.556 1.204 36.102 1.00 94.56 82 PRO A O 1
ATOM 693 N N . ILE A 1 83 ? -22.534 2.042 37.922 1.00 95.31 83 ILE A N 1
ATOM 694 C CA . ILE A 1 83 ? -23.611 3.005 38.219 1.00 95.31 83 ILE A CA 1
ATOM 695 C C . ILE A 1 83 ? -23.618 4.195 37.255 1.00 95.31 83 ILE A C 1
ATOM 697 O O . ILE A 1 83 ? -24.690 4.659 36.876 1.00 95.31 83 ILE A O 1
ATOM 701 N N . SER A 1 84 ? -22.449 4.690 36.832 1.00 96.88 84 SER A N 1
ATOM 702 C CA . SER A 1 84 ? -22.383 5.850 35.934 1.00 96.88 84 SER A CA 1
ATOM 703 C C . SER A 1 84 ? -22.613 5.465 34.475 1.00 96.88 84 SER A C 1
ATOM 705 O O . SER A 1 84 ? -23.324 6.182 33.771 1.00 96.88 84 SER A O 1
ATOM 707 N N . ARG A 1 85 ? -22.107 4.306 34.024 1.00 96.44 85 ARG A N 1
ATOM 708 C CA . ARG A 1 85 ? -22.323 3.847 32.642 1.00 96.44 85 ARG A CA 1
ATOM 709 C C . ARG A 1 85 ? -23.794 3.558 32.351 1.00 96.44 85 ARG A C 1
ATOM 711 O O . ARG A 1 85 ? -24.283 3.936 31.291 1.00 96.44 85 ARG A O 1
ATOM 718 N N . ILE A 1 86 ? -24.507 2.925 33.293 1.00 95.88 86 ILE A N 1
ATOM 719 C CA . ILE A 1 86 ? -25.924 2.589 33.111 1.00 95.88 86 ILE A CA 1
ATOM 720 C C . ILE A 1 86 ? -26.791 3.846 33.193 1.00 95.88 86 ILE A C 1
ATOM 722 O O . ILE A 1 86 ? -27.670 4.028 32.357 1.00 95.88 86 ILE A O 1
ATOM 726 N N . ALA A 1 87 ? -26.478 4.768 34.115 1.00 96.69 87 ALA A N 1
ATOM 727 C CA . ALA A 1 87 ? -27.142 6.065 34.185 1.00 96.69 87 ALA A CA 1
ATOM 728 C C . ALA A 1 87 ? -26.987 6.839 32.870 1.00 96.69 87 ALA A C 1
ATOM 730 O O . ALA A 1 87 ? -27.973 7.344 32.340 1.00 96.69 87 ALA A O 1
ATOM 731 N N . PHE A 1 88 ? -25.773 6.891 32.313 1.00 97.94 88 PHE A N 1
ATOM 732 C CA . PHE A 1 88 ? -25.521 7.524 31.021 1.00 97.94 88 PHE A CA 1
ATOM 733 C C . PHE A 1 88 ? -26.307 6.845 29.889 1.00 97.94 88 PHE A C 1
ATOM 735 O O . PHE A 1 88 ? -27.048 7.513 29.169 1.00 97.94 88 PHE A O 1
ATOM 742 N N . ALA A 1 89 ? -26.196 5.522 29.756 1.00 97.69 89 ALA A N 1
ATOM 743 C CA . ALA A 1 89 ? -26.858 4.770 28.695 1.00 97.69 89 ALA A CA 1
ATOM 744 C C . ALA A 1 89 ? -28.388 4.916 28.733 1.00 97.69 89 ALA A C 1
ATOM 746 O O . ALA A 1 89 ? -28.996 5.201 27.702 1.00 97.69 89 ALA A O 1
ATOM 747 N N . GLU A 1 90 ? -29.015 4.784 29.907 1.00 96.75 90 GLU A N 1
ATOM 748 C CA . GLU A 1 90 ? -30.470 4.908 30.045 1.00 96.75 90 GLU A CA 1
ATOM 749 C C . GLU A 1 90 ? -30.960 6.347 29.837 1.00 96.75 90 GLU A C 1
ATOM 751 O O . GLU A 1 90 ? -32.002 6.554 29.215 1.00 96.75 90 GLU A O 1
ATOM 756 N N . GLN A 1 91 ? -30.205 7.362 30.274 1.00 96.62 91 GLN A N 1
ATOM 757 C CA . GLN A 1 91 ? -30.538 8.760 29.978 1.00 96.62 91 GLN A CA 1
ATOM 758 C C . GLN A 1 91 ? -30.530 9.039 28.469 1.00 96.62 91 GLN A C 1
ATOM 760 O O . GLN A 1 91 ? -31.441 9.699 27.957 1.00 96.62 91 GLN A O 1
ATOM 765 N N . GLU A 1 92 ? -29.535 8.523 27.744 1.00 97.94 92 GLU A N 1
ATOM 766 C CA . GLU A 1 92 ? -29.461 8.670 26.288 1.00 97.94 92 GLU A CA 1
ATOM 767 C C . GLU A 1 92 ? -30.530 7.836 25.566 1.00 97.94 92 GLU A C 1
ATOM 769 O O . GLU A 1 92 ? -31.115 8.315 24.593 1.00 97.94 92 GLU A O 1
ATOM 774 N N . LEU A 1 93 ? -30.876 6.649 26.074 1.00 97.88 93 LEU A N 1
ATOM 775 C CA . LEU A 1 93 ? -31.995 5.844 25.573 1.00 97.88 93 LEU A CA 1
ATOM 776 C C . LEU A 1 93 ? -33.344 6.559 25.753 1.00 97.88 93 LEU A C 1
ATOM 778 O O . LEU A 1 93 ? -34.183 6.553 24.851 1.00 97.88 93 LEU A O 1
ATOM 782 N N . ILE A 1 94 ? -33.568 7.225 26.888 1.00 96.00 94 ILE A N 1
ATOM 783 C CA . ILE A 1 94 ? -34.781 8.024 27.119 1.00 96.00 94 ILE A CA 1
ATOM 784 C C . ILE A 1 94 ? -34.852 9.189 26.123 1.00 96.00 94 ILE A C 1
ATOM 786 O O . ILE A 1 94 ? -35.918 9.473 25.577 1.00 96.00 94 ILE A O 1
ATOM 790 N N . ARG A 1 95 ? -33.732 9.867 25.844 1.00 96.69 95 ARG A N 1
ATOM 791 C CA . ARG A 1 95 ? -33.689 10.920 24.812 1.00 96.69 95 ARG A CA 1
ATOM 792 C C . ARG A 1 95 ? -33.951 10.354 23.418 1.00 96.69 95 ARG A C 1
ATOM 794 O O . ARG A 1 95 ? -34.713 10.947 22.660 1.00 96.69 95 ARG A O 1
ATOM 801 N N . PHE A 1 96 ? -33.368 9.200 23.108 1.00 97.31 96 PHE A N 1
ATOM 802 C CA . PHE A 1 96 ? -33.558 8.498 21.843 1.00 97.31 96 PHE A CA 1
ATOM 803 C C . PHE A 1 96 ? -35.018 8.077 21.625 1.00 97.31 96 PHE A C 1
ATOM 805 O O . PHE A 1 96 ? -35.597 8.379 20.585 1.00 97.31 96 PHE A O 1
ATOM 812 N N . SER A 1 97 ? -35.657 7.462 22.623 1.00 96.69 97 SER A N 1
ATOM 813 C CA . SER A 1 97 ? -37.069 7.063 22.534 1.00 96.69 97 SER A CA 1
ATOM 814 C C . SER A 1 97 ? -38.007 8.265 22.392 1.00 96.69 97 SER A C 1
ATOM 816 O O . SER A 1 97 ? -38.936 8.220 21.593 1.00 96.69 97 SER A O 1
ATOM 818 N N . LYS A 1 98 ? -37.728 9.392 23.063 1.00 95.88 98 LYS A N 1
ATOM 819 C CA . LYS A 1 98 ? -38.477 10.648 22.855 1.00 95.88 98 LYS A CA 1
ATOM 820 C C . LYS A 1 98 ? -38.345 11.197 21.432 1.00 95.88 98 LYS A C 1
ATOM 822 O O . LYS A 1 98 ? -39.274 11.839 20.954 1.00 95.88 98 LYS A O 1
ATOM 827 N N . GLN A 1 99 ? -37.209 10.970 20.773 1.00 94.44 99 GLN A N 1
ATOM 828 C CA . GLN A 1 99 ? -36.962 11.434 19.408 1.00 94.44 99 GLN A CA 1
ATOM 829 C C . GLN A 1 99 ? -37.715 10.601 18.359 1.00 94.44 99 GLN A C 1
ATOM 831 O O . GLN A 1 99 ? -38.249 11.174 17.413 1.00 94.44 99 GLN A O 1
ATOM 836 N N . TYR A 1 100 ? -37.756 9.274 18.509 1.00 93.44 100 TYR A N 1
ATOM 837 C CA . TYR A 1 100 ? -38.302 8.369 17.484 1.00 93.44 100 TYR A CA 1
ATOM 838 C C . TYR A 1 100 ? -39.690 7.795 17.814 1.00 93.44 100 TYR A C 1
ATOM 840 O O . TYR A 1 100 ? -40.350 7.232 16.940 1.00 93.44 100 TYR A O 1
ATOM 848 N N . GLY A 1 101 ? -40.164 7.935 19.053 1.00 92.44 101 GLY A N 1
ATOM 849 C CA . GLY A 1 101 ? -41.397 7.308 19.525 1.00 92.44 101 GLY A CA 1
ATOM 850 C C . GLY A 1 101 ? -41.217 5.798 19.676 1.00 92.44 101 GLY A C 1
ATOM 851 O O . GLY A 1 101 ? -40.746 5.334 20.712 1.00 92.44 101 GLY A O 1
ATOM 852 N N . LYS A 1 102 ? -41.563 5.035 18.631 1.00 94.19 102 LYS A N 1
ATOM 853 C CA . LYS A 1 102 ? -41.368 3.578 18.596 1.00 94.19 102 LYS A CA 1
ATOM 854 C C . LYS A 1 102 ? -39.952 3.238 18.169 1.00 94.19 102 LYS A C 1
ATOM 856 O O . LYS A 1 102 ? -39.537 3.581 17.064 1.00 94.19 102 LYS A O 1
ATOM 861 N N . CYS A 1 103 ? -39.234 2.525 19.026 1.00 97.56 103 CYS A N 1
ATOM 862 C CA . CYS A 1 103 ? -37.848 2.162 18.779 1.00 97.56 103 CYS A CA 1
ATOM 863 C C . CYS A 1 103 ? -37.493 0.800 19.381 1.00 97.56 103 CYS A C 1
ATOM 865 O O . CYS A 1 103 ? -38.255 0.219 20.155 1.00 97.56 103 CYS A O 1
ATOM 867 N N . GLN A 1 104 ? -36.316 0.290 19.032 1.00 98.25 104 GLN A N 1
ATOM 868 C CA . GLN A 1 104 ? -35.788 -0.956 19.588 1.00 98.25 104 GLN A CA 1
ATOM 869 C C . GLN A 1 104 ? -34.607 -0.652 20.508 1.00 98.25 104 GLN A C 1
ATOM 871 O O . GLN A 1 104 ? -33.799 0.222 20.201 1.00 98.25 104 GLN A O 1
ATOM 876 N N . TYR A 1 105 ? -34.494 -1.371 21.620 1.00 98.31 105 TYR A N 1
ATOM 877 C CA . TYR A 1 105 ? -33.332 -1.342 22.500 1.00 98.31 105 TYR A CA 1
ATOM 878 C C . TYR A 1 105 ? -32.696 -2.727 22.536 1.00 98.31 105 TYR A C 1
ATOM 880 O O . TYR A 1 105 ? -33.345 -3.693 22.925 1.00 98.31 105 TYR A O 1
ATOM 888 N N . VAL A 1 106 ? -31.445 -2.831 22.105 1.00 98.00 106 VAL A N 1
ATOM 889 C CA . VAL A 1 106 ? -30.688 -4.082 22.073 1.00 98.00 106 VAL A CA 1
ATOM 890 C C . VAL A 1 106 ? -29.578 -3.996 23.111 1.00 98.00 106 VAL A C 1
ATOM 892 O O . VAL A 1 106 ? -28.682 -3.162 22.985 1.00 98.00 106 VAL A O 1
ATOM 895 N N . ILE A 1 107 ? -29.639 -4.857 24.124 1.00 96.38 107 ILE A N 1
ATOM 896 C CA . ILE A 1 107 ? -28.643 -4.938 25.192 1.00 96.38 107 ILE A CA 1
ATOM 897 C C . ILE A 1 107 ? -27.737 -6.133 24.906 1.00 96.38 107 ILE A C 1
ATOM 899 O O . ILE A 1 107 ? -28.166 -7.281 25.034 1.00 96.38 107 ILE A O 1
ATOM 903 N N . CYS A 1 108 ? -26.494 -5.873 24.504 1.00 93.12 108 CYS A N 1
ATOM 904 C CA . CYS A 1 108 ? -25.492 -6.903 24.252 1.00 93.12 108 CYS A CA 1
ATOM 905 C C . CYS A 1 108 ? -24.790 -7.281 25.562 1.00 93.12 108 CYS A C 1
ATOM 907 O O . CYS A 1 108 ? -23.976 -6.507 26.067 1.00 93.12 108 CYS A O 1
ATOM 909 N N . GLY A 1 109 ? -25.088 -8.472 26.086 1.00 88.38 109 GLY A N 1
ATOM 910 C CA . GLY A 1 109 ? -24.620 -8.925 27.397 1.00 88.38 109 GLY A CA 1
ATOM 911 C C . GLY A 1 109 ? -25.456 -8.329 28.527 1.00 88.38 109 GLY A C 1
ATOM 912 O O . GLY A 1 109 ? -24.917 -7.646 29.395 1.00 88.38 109 GLY A O 1
ATOM 913 N N . ALA A 1 110 ? -26.776 -8.537 28.494 1.00 89.56 110 ALA A N 1
ATOM 914 C CA . ALA A 1 110 ? -27.681 -7.944 29.479 1.00 89.56 110 ALA A CA 1
ATOM 915 C C . ALA A 1 110 ? -27.443 -8.485 30.896 1.00 89.56 110 ALA A C 1
ATOM 917 O O . ALA A 1 110 ? -27.605 -7.752 31.872 1.00 89.56 110 ALA A O 1
ATOM 918 N N . GLY A 1 111 ? -27.042 -9.747 31.042 1.00 88.00 111 GLY A N 1
ATOM 919 C CA . GLY A 1 111 ? -26.801 -10.367 32.339 1.00 88.00 111 GLY A CA 1
ATOM 920 C C . GLY A 1 111 ? -27.980 -10.151 33.290 1.00 88.00 111 GLY A C 1
ATOM 921 O O . GLY A 1 111 ? -29.134 -10.402 32.954 1.00 88.00 111 GLY A O 1
ATOM 922 N N . MET A 1 112 ? -27.704 -9.607 34.474 1.00 88.69 112 MET A N 1
ATOM 923 C CA . MET A 1 112 ? -28.708 -9.338 35.515 1.00 88.69 112 MET A CA 1
ATOM 924 C C . MET A 1 112 ? -29.355 -7.945 35.404 1.00 88.69 112 MET A C 1
ATOM 926 O O . MET A 1 112 ? -29.806 -7.386 36.402 1.00 88.69 112 MET A O 1
ATOM 930 N N . ASP A 1 113 ? -29.359 -7.335 34.217 1.00 91.12 113 ASP A N 1
ATOM 931 C CA . ASP A 1 113 ? -30.004 -6.039 33.991 1.00 91.12 113 ASP A CA 1
ATOM 932 C C . ASP A 1 113 ? -31.526 -6.109 34.233 1.00 91.12 113 ASP A C 1
ATOM 934 O O . ASP A 1 113 ? -32.189 -7.094 33.898 1.00 91.12 113 ASP A O 1
ATOM 938 N N . THR A 1 114 ? -32.083 -5.073 34.853 1.00 94.88 114 THR A N 1
ATOM 939 C CA . THR A 1 114 ? -33.492 -4.993 35.271 1.00 94.88 114 THR A CA 1
ATOM 940 C C . THR A 1 114 ? -34.294 -3.965 34.467 1.00 94.88 114 THR A C 1
ATOM 942 O O . THR A 1 114 ? -35.469 -3.744 34.771 1.00 94.88 114 THR A O 1
ATOM 945 N N . PHE A 1 115 ? -33.699 -3.332 33.448 1.00 95.56 115 PHE A N 1
ATOM 946 C CA . PHE A 1 115 ? -34.305 -2.261 32.653 1.00 95.56 115 PHE A CA 1
ATOM 947 C C . PHE A 1 115 ? -35.687 -2.647 32.141 1.00 95.56 115 PHE A C 1
ATOM 949 O O . PHE A 1 115 ? -36.632 -1.884 32.309 1.00 95.56 115 PHE A O 1
ATOM 956 N N . ALA A 1 116 ? -35.825 -3.856 31.592 1.00 94.44 116 ALA A N 1
ATOM 957 C CA . ALA A 1 116 ? -37.091 -4.398 31.113 1.00 94.44 116 ALA A CA 1
ATOM 958 C C . ALA A 1 116 ? -38.243 -4.242 32.125 1.00 94.44 116 ALA A C 1
ATOM 960 O O . ALA A 1 116 ? -39.352 -3.892 31.732 1.00 94.44 116 ALA A O 1
ATOM 961 N N . PHE A 1 117 ? -37.977 -4.461 33.416 1.00 95.12 117 PHE A N 1
ATOM 962 C CA . PHE A 1 117 ? -38.974 -4.403 34.489 1.00 95.12 117 PHE A CA 1
ATOM 963 C C . PHE A 1 117 ? -39.138 -3.007 35.100 1.00 95.12 117 PHE A C 1
ATOM 965 O O . PHE A 1 117 ? -40.206 -2.700 35.620 1.00 95.12 117 PHE A O 1
ATOM 972 N N . ARG A 1 118 ? -38.105 -2.156 35.031 1.00 94.44 118 ARG A N 1
ATOM 973 C CA . ARG A 1 118 ? -38.174 -0.753 35.480 1.00 94.44 118 ARG A CA 1
ATOM 974 C C . ARG A 1 118 ? -38.759 0.186 34.423 1.00 94.44 118 ARG A C 1
ATOM 976 O O . ARG A 1 118 ? -39.183 1.289 34.754 1.00 94.44 118 ARG A O 1
ATOM 983 N N . ASN A 1 119 ? -38.740 -0.218 33.155 1.00 92.94 119 ASN A N 1
ATOM 984 C CA . ASN A 1 119 ? -39.180 0.596 32.035 1.00 92.94 119 ASN A CA 1
ATOM 985 C C . ASN A 1 119 ? -40.700 0.513 31.844 1.00 92.94 119 ASN A C 1
ATOM 987 O O . ASN A 1 119 ? -41.239 -0.513 31.436 1.00 92.94 119 ASN A O 1
ATOM 991 N N . GLU A 1 120 ? -41.379 1.641 32.033 1.00 89.62 120 GLU A N 1
ATOM 992 C CA . GLU A 1 120 ? -42.820 1.765 31.784 1.00 89.62 120 GLU A CA 1
ATOM 993 C C . GLU A 1 120 ? -43.154 2.099 30.317 1.00 89.62 120 GLU A C 1
ATOM 995 O O . GLU A 1 120 ? -44.317 2.051 29.912 1.00 89.62 120 GLU A O 1
ATOM 1000 N N . ASN A 1 121 ? -42.156 2.431 29.486 1.00 93.88 121 ASN A N 1
ATOM 1001 C CA . ASN A 1 121 ? -42.388 2.804 28.094 1.00 93.88 121 ASN A CA 1
ATOM 1002 C C . ASN A 1 121 ? -42.520 1.569 27.186 1.00 93.88 121 ASN A C 1
ATOM 1004 O O . ASN A 1 121 ? -41.523 0.992 26.741 1.00 93.88 121 ASN A O 1
ATOM 1008 N N . SER A 1 122 ? -43.761 1.204 26.857 1.00 92.50 122 SER A N 1
ATOM 1009 C CA . SER A 1 122 ? -44.071 0.072 25.974 1.00 92.50 122 SER A CA 1
ATOM 1010 C C . SER A 1 122 ? -43.687 0.275 24.499 1.00 92.50 122 SER A C 1
ATOM 1012 O O . SER A 1 122 ? -43.684 -0.697 23.743 1.00 92.50 122 SER A O 1
ATOM 1014 N N . ASP A 1 123 ? -43.358 1.504 24.080 1.00 94.44 123 ASP A N 1
ATOM 1015 C CA . ASP A 1 123 ? -42.896 1.797 22.714 1.00 94.44 123 ASP A CA 1
ATOM 1016 C C . ASP A 1 123 ? -41.420 1.423 22.486 1.00 94.44 123 ASP A C 1
ATOM 1018 O O . ASP A 1 123 ? -40.971 1.368 21.339 1.00 94.44 123 ASP A O 1
ATOM 1022 N N . ILE A 1 124 ? -40.679 1.108 23.556 1.00 97.56 124 ILE A N 1
ATOM 1023 C CA . ILE A 1 124 ? -39.322 0.558 23.479 1.00 97.56 124 ILE A CA 1
ATOM 1024 C C . ILE A 1 124 ? -39.423 -0.970 23.432 1.00 97.56 124 ILE A C 1
ATOM 1026 O O . ILE A 1 124 ? -39.730 -1.606 24.440 1.00 97.56 124 ILE A O 1
ATOM 1030 N N . HIS A 1 125 ? -39.157 -1.574 22.275 1.00 97.62 125 HIS A N 1
ATOM 1031 C CA . HIS A 1 125 ? -39.027 -3.030 22.158 1.00 97.62 125 HIS A CA 1
ATOM 1032 C C . HIS A 1 125 ? -37.622 -3.475 22.565 1.00 97.62 125 HIS A C 1
ATOM 1034 O O . HIS A 1 125 ? -36.648 -3.114 21.910 1.00 97.62 125 HIS A O 1
ATOM 1040 N N . VAL A 1 126 ? -37.517 -4.258 23.634 1.00 98.19 126 VAL A N 1
ATOM 1041 C CA . VAL A 1 126 ? -36.244 -4.656 24.239 1.00 98.19 126 VAL A CA 1
ATOM 1042 C C . VAL A 1 126 ? -35.825 -6.041 23.754 1.00 98.19 126 VAL A C 1
ATOM 1044 O O . VAL A 1 126 ? -36.599 -6.997 23.825 1.00 98.19 126 VAL A O 1
ATOM 1047 N N . PHE A 1 127 ? -34.578 -6.157 23.313 1.00 98.00 127 PHE A N 1
ATOM 1048 C CA . PHE A 1 127 ? -33.895 -7.407 23.008 1.00 98.00 127 PHE A CA 1
ATOM 1049 C C . PHE A 1 127 ? -32.712 -7.552 23.962 1.00 98.00 127 PHE A C 1
ATOM 1051 O O . PHE A 1 127 ? -31.758 -6.781 23.896 1.00 98.00 127 PHE A O 1
ATOM 1058 N N . GLU A 1 128 ? -32.773 -8.540 24.845 1.00 96.62 128 GLU A N 1
ATOM 1059 C CA . GLU A 1 128 ? -31.677 -8.873 25.753 1.00 96.62 128 GLU A CA 1
ATOM 1060 C C . GLU A 1 128 ? -30.891 -10.043 25.182 1.00 96.62 128 GLU A C 1
ATOM 1062 O O . GLU A 1 128 ? -31.434 -11.139 25.028 1.00 96.62 128 GLU A O 1
ATOM 1067 N N . LEU A 1 129 ? -29.635 -9.789 24.822 1.00 94.19 129 LEU A N 1
ATOM 1068 C CA . LEU A 1 129 ? -28.739 -10.772 24.230 1.00 94.19 129 LEU A CA 1
ATOM 1069 C C . LEU A 1 129 ? -27.810 -11.292 25.313 1.00 94.19 129 LEU A C 1
ATOM 1071 O O . LEU A 1 129 ? -27.025 -10.526 25.868 1.00 94.19 129 LEU A O 1
ATOM 1075 N N . ASP A 1 130 ? -27.871 -12.592 25.570 1.00 89.88 130 ASP A N 1
ATOM 1076 C CA . ASP A 1 130 ? -27.052 -13.246 26.585 1.00 89.88 130 ASP A CA 1
ATOM 1077 C C . ASP A 1 130 ? -26.657 -14.657 26.174 1.00 89.88 130 ASP A C 1
ATOM 1079 O O . ASP A 1 130 ? -27.390 -15.341 25.452 1.00 89.88 130 ASP A O 1
ATOM 1083 N N . HIS A 1 131 ? -25.536 -15.124 26.729 1.00 87.00 131 HIS A N 1
ATOM 1084 C CA . HIS A 1 131 ? -25.153 -16.529 26.646 1.00 87.00 131 HIS A CA 1
ATOM 1085 C C . HIS A 1 131 ? -26.315 -17.425 27.125 1.00 87.00 131 HIS A C 1
ATOM 1087 O O . HIS A 1 131 ? -26.988 -17.070 28.103 1.00 87.00 131 HIS A O 1
ATOM 1093 N N . PRO A 1 132 ? -26.569 -18.587 26.486 1.00 88.44 132 PRO A N 1
ATOM 1094 C CA . PRO A 1 132 ? -27.685 -19.463 26.844 1.00 88.44 132 PRO A CA 1
ATOM 1095 C C . PRO A 1 132 ? -27.794 -19.786 28.342 1.00 88.44 132 PRO A C 1
ATOM 1097 O O . PRO A 1 132 ? -28.905 -19.801 28.876 1.00 88.44 132 PRO A O 1
ATOM 1100 N N . ASP A 1 133 ? -26.663 -19.986 29.025 1.00 85.00 133 ASP A N 1
ATOM 1101 C CA . ASP A 1 133 ? -26.629 -20.252 30.469 1.00 85.00 133 ASP A CA 1
ATOM 1102 C C . ASP A 1 133 ? -27.055 -19.038 31.308 1.00 85.00 133 ASP A C 1
ATOM 1104 O O . ASP A 1 133 ? -27.940 -19.169 32.153 1.00 85.00 133 ASP A O 1
ATOM 1108 N N . THR A 1 134 ? -26.509 -17.849 31.028 1.00 84.44 134 THR A N 1
ATOM 1109 C CA . THR A 1 134 ? -26.877 -16.593 31.707 1.00 84.44 134 THR A CA 1
ATOM 1110 C C . THR A 1 134 ? -28.362 -16.287 31.528 1.00 84.44 134 THR A C 1
ATOM 1112 O O . THR A 1 134 ? -29.067 -15.959 32.483 1.00 84.44 134 THR A O 1
ATOM 1115 N N . ARG A 1 135 ? -28.876 -16.471 30.306 1.00 89.62 135 ARG A N 1
ATOM 1116 C CA . ARG A 1 135 ? -30.301 -16.309 30.009 1.00 89.62 135 ARG A CA 1
ATOM 1117 C C . ARG A 1 135 ? -31.160 -17.296 30.799 1.00 89.62 135 ARG A C 1
ATOM 1119 O O . ARG A 1 135 ? -32.209 -16.906 31.311 1.00 89.62 135 ARG A O 1
ATOM 1126 N N . ARG A 1 136 ? -30.762 -18.573 30.869 1.00 89.81 136 ARG A N 1
ATOM 1127 C CA . ARG A 1 136 ? -31.492 -19.597 31.635 1.00 89.81 136 ARG A CA 1
ATOM 1128 C C . ARG A 1 136 ? -31.575 -19.200 33.107 1.00 89.81 136 ARG A C 1
ATOM 1130 O O . ARG A 1 136 ? -32.678 -19.172 33.643 1.00 89.81 136 ARG A O 1
ATOM 1137 N N . TYR A 1 137 ? -30.444 -18.832 33.703 1.00 86.81 137 TYR A N 1
ATOM 1138 C CA . TYR A 1 137 ? -30.368 -18.402 35.097 1.00 86.81 137 TYR A CA 1
ATOM 1139 C C . TYR A 1 137 ? -31.304 -17.217 35.383 1.00 86.81 137 TYR A C 1
ATOM 1141 O O . TYR A 1 137 ? -32.164 -17.289 36.263 1.00 86.81 137 TYR A O 1
ATOM 1149 N N . LYS A 1 138 ? -31.234 -16.161 34.561 1.00 89.38 138 LYS A N 1
ATOM 1150 C CA . LYS A 1 138 ? -32.109 -14.988 34.697 1.00 89.38 138 LYS A CA 1
ATOM 1151 C C . LYS A 1 138 ? -33.594 -15.356 34.624 1.00 89.38 138 LYS A C 1
ATOM 1153 O O . LYS A 1 138 ? -34.394 -14.879 35.424 1.00 89.38 138 LYS A O 1
ATOM 1158 N N . LEU A 1 139 ? -33.982 -16.217 33.681 1.00 92.88 139 LEU A N 1
ATOM 1159 C CA . LEU A 1 139 ? -35.375 -16.651 33.528 1.00 92.88 139 LEU A CA 1
ATOM 1160 C C . LEU A 1 139 ? -35.860 -17.519 34.697 1.00 92.88 139 LEU A C 1
ATOM 1162 O O . LEU A 1 139 ? -37.015 -17.393 35.108 1.00 92.88 139 LEU A O 1
ATOM 1166 N N . GLU A 1 140 ? -35.002 -18.377 35.250 1.00 92.19 140 GLU A N 1
ATOM 1167 C CA . GLU A 1 140 ? -35.306 -19.141 36.466 1.00 92.19 140 GLU A CA 1
ATOM 1168 C C . GLU A 1 140 ? -35.525 -18.211 37.657 1.00 92.19 140 GLU A C 1
ATOM 1170 O O . GLU A 1 140 ? -36.492 -18.379 38.402 1.00 92.19 140 GLU A O 1
ATOM 1175 N N . ARG A 1 141 ? -34.697 -17.174 37.785 1.00 90.62 141 ARG A N 1
ATOM 1176 C CA . ARG A 1 141 ? -34.839 -16.168 38.831 1.00 90.62 141 ARG A CA 1
ATOM 1177 C C . ARG A 1 141 ? -36.121 -15.348 38.702 1.00 90.62 141 ARG A C 1
ATOM 1179 O O . ARG A 1 141 ? -36.864 -15.232 39.673 1.00 90.62 141 ARG A O 1
ATOM 1186 N N . ILE A 1 142 ? -36.429 -14.847 37.504 1.00 94.31 142 ILE A N 1
ATOM 1187 C CA . ILE A 1 142 ? -37.692 -14.147 37.202 1.00 94.31 142 ILE A CA 1
ATOM 1188 C C . ILE A 1 142 ? -38.892 -15.017 37.599 1.00 94.31 142 ILE A C 1
ATOM 1190 O O . ILE A 1 142 ? -39.846 -14.527 38.203 1.00 94.31 142 ILE A O 1
ATOM 1194 N N . ARG A 1 143 ? -38.828 -16.323 37.308 1.00 94.62 143 ARG A N 1
ATOM 1195 C CA . ARG A 1 143 ? -39.867 -17.283 37.692 1.00 94.62 143 ARG A CA 1
ATOM 1196 C C . ARG A 1 143 ? -39.976 -17.447 39.210 1.00 94.62 143 ARG A C 1
ATOM 1198 O O . ARG A 1 143 ? -41.093 -17.478 39.714 1.00 94.62 143 ARG A O 1
ATOM 1205 N N . GLN A 1 144 ? -38.859 -17.572 39.928 1.00 93.81 144 GLN A N 1
ATOM 1206 C CA . GLN A 1 144 ? -38.843 -17.689 41.395 1.00 93.81 144 GLN A CA 1
ATOM 1207 C C . GLN A 1 144 ? -39.390 -16.439 42.093 1.00 93.81 144 GLN A C 1
ATOM 1209 O O . GLN A 1 144 ? -40.006 -16.550 43.147 1.00 93.81 144 GLN A O 1
ATOM 1214 N N . LEU A 1 145 ? -39.159 -15.265 41.506 1.00 94.94 145 LEU A N 1
ATOM 1215 C CA . LEU A 1 145 ? -39.672 -13.981 41.983 1.00 94.94 145 LEU A CA 1
ATOM 1216 C C . LEU A 1 145 ? -41.142 -13.735 41.606 1.00 94.94 145 LEU A C 1
ATOM 1218 O O . LEU A 1 145 ? -41.707 -12.726 42.016 1.00 94.94 145 LEU A O 1
ATOM 1222 N N . GLU A 1 146 ? -41.746 -14.623 40.809 1.00 95.94 146 GLU A N 1
ATOM 1223 C CA . GLU A 1 146 ? -43.104 -14.479 40.269 1.00 95.94 146 GLU A CA 1
ATOM 1224 C C . GLU A 1 146 ? -43.307 -13.173 39.475 1.00 95.94 146 GLU A C 1
ATOM 1226 O O . GLU A 1 146 ? -44.394 -12.592 39.438 1.00 95.94 146 GLU A O 1
ATOM 1231 N N . TRP A 1 147 ? -42.253 -12.695 38.806 1.00 95.31 147 TRP A N 1
ATOM 1232 C CA . TRP A 1 147 ? -42.320 -11.477 38.003 1.00 95.31 147 TRP A CA 1
ATOM 1233 C C . TRP A 1 147 ? -42.992 -11.727 36.653 1.00 95.31 147 TRP A C 1
ATOM 1235 O O . TRP A 1 147 ? -42.636 -12.635 35.899 1.00 95.31 147 TRP A O 1
ATOM 1245 N N . ASN A 1 148 ? -43.944 -10.861 36.307 1.00 94.00 148 ASN A N 1
ATOM 1246 C CA . ASN A 1 148 ? -44.591 -10.888 35.001 1.00 94.00 148 ASN A CA 1
ATOM 1247 C C . ASN A 1 148 ? -43.660 -10.291 33.943 1.00 94.00 148 ASN A C 1
ATOM 1249 O O . ASN A 1 148 ? -43.363 -9.099 33.981 1.00 94.00 148 ASN A O 1
ATOM 1253 N N . ILE A 1 149 ? -43.237 -11.109 32.976 1.00 94.94 149 ILE A N 1
ATOM 1254 C CA . ILE A 1 149 ? -42.389 -10.655 31.868 1.00 94.94 149 ILE A CA 1
ATOM 1255 C C . ILE A 1 149 ? -43.157 -9.624 31.016 1.00 94.94 149 ILE A C 1
ATOM 1257 O O . ILE A 1 149 ? -44.231 -9.950 30.492 1.00 94.94 149 ILE A O 1
ATOM 1261 N N . PRO A 1 150 ? -42.624 -8.401 30.830 1.00 94.88 150 PRO A N 1
ATOM 1262 C CA . PRO A 1 150 ? -43.238 -7.392 29.974 1.00 94.88 150 PRO A CA 1
ATOM 1263 C C . PRO A 1 150 ? -43.371 -7.868 28.520 1.00 94.88 150 PRO A C 1
ATOM 1265 O O . PRO A 1 150 ? -42.490 -8.530 27.970 1.00 94.88 150 PRO A O 1
ATOM 1268 N N . LYS A 1 151 ? -44.478 -7.510 27.857 1.00 94.19 151 LYS A N 1
ATOM 1269 C CA . LYS A 1 151 ? -44.799 -7.993 26.495 1.00 94.19 151 LYS A CA 1
ATOM 1270 C C . LYS A 1 151 ? -43.825 -7.506 25.416 1.00 94.19 151 LYS A C 1
ATOM 1272 O O . LYS A 1 151 ? -43.718 -8.141 24.370 1.00 94.19 151 LYS A O 1
ATOM 1277 N N . ASN A 1 152 ? -43.161 -6.382 25.660 1.00 95.19 152 ASN A N 1
ATOM 1278 C CA . ASN A 1 152 ? -42.218 -5.720 24.761 1.00 95.19 152 ASN A CA 1
ATOM 1279 C C . ASN A 1 152 ? -40.767 -6.196 24.947 1.00 95.19 152 ASN A C 1
ATOM 1281 O O . ASN A 1 152 ? -39.866 -5.543 24.435 1.00 95.19 152 ASN A O 1
ATOM 1285 N N . VAL A 1 153 ? -40.525 -7.299 25.665 1.00 96.50 153 VAL A N 1
ATOM 1286 C CA . VAL A 1 153 ? -39.175 -7.820 25.937 1.00 96.50 153 VAL A CA 1
ATOM 1287 C C . VAL A 1 153 ? -38.980 -9.184 25.279 1.00 96.50 153 VAL A C 1
ATOM 1289 O O . VAL A 1 153 ? -39.849 -10.061 25.328 1.00 96.50 153 VAL A O 1
ATOM 1292 N N . LYS A 1 154 ? -37.814 -9.379 24.663 1.00 96.69 154 LYS A N 1
ATOM 1293 C CA . LYS A 1 154 ? -37.357 -10.643 24.084 1.00 96.69 154 LYS A CA 1
ATOM 1294 C C . LYS A 1 154 ? -36.001 -11.017 24.674 1.00 96.69 154 LYS A C 1
ATOM 1296 O O . LYS A 1 154 ? -35.021 -10.312 24.470 1.00 96.69 154 LYS A O 1
ATOM 1301 N N . TYR A 1 155 ? -35.944 -12.164 25.347 1.00 96.12 155 TYR A N 1
ATOM 1302 C CA . TYR A 1 155 ? -34.693 -12.769 25.809 1.00 96.12 155 TYR A CA 1
ATOM 1303 C C . TYR A 1 155 ? -34.119 -13.664 24.713 1.00 96.12 155 TYR A C 1
ATOM 1305 O O . TYR A 1 155 ? -34.671 -14.739 24.439 1.00 96.12 155 TYR A O 1
ATOM 1313 N N . VAL A 1 156 ? -33.018 -13.234 24.110 1.00 95.81 156 VAL A N 1
ATOM 1314 C CA . VAL A 1 156 ? -32.402 -13.818 22.919 1.00 95.81 156 VAL A CA 1
ATOM 1315 C C . VAL A 1 156 ? -31.116 -14.561 23.317 1.00 95.81 156 VAL A C 1
ATOM 1317 O O . VAL A 1 156 ? -30.149 -13.917 23.719 1.00 95.81 156 VAL A O 1
ATOM 1320 N N . PRO A 1 157 ? -31.081 -15.907 23.248 1.00 93.44 157 PRO A N 1
ATOM 1321 C CA . PRO A 1 157 ? -29.858 -16.658 23.523 1.00 93.44 157 PRO A CA 1
ATOM 1322 C C . PRO A 1 157 ? -28.846 -16.454 22.390 1.00 93.44 157 PRO A C 1
ATOM 1324 O O . PRO A 1 157 ? -29.200 -16.629 21.224 1.00 93.44 157 PRO A O 1
ATOM 1327 N N . ILE A 1 158 ? -27.605 -16.110 22.730 1.00 88.50 158 ILE A N 1
ATOM 1328 C CA . ILE A 1 158 ? -26.512 -15.942 21.769 1.00 88.50 158 ILE A CA 1
ATOM 1329 C C . ILE A 1 158 ? -25.149 -16.241 22.404 1.00 88.50 158 ILE A C 1
ATOM 1331 O O . ILE A 1 158 ? -24.808 -15.710 23.460 1.00 88.50 158 ILE A O 1
ATOM 1335 N N . ASP A 1 159 ? -24.340 -17.059 21.738 1.00 84.62 159 ASP A N 1
ATOM 1336 C CA . ASP A 1 159 ? -22.903 -17.170 21.981 1.00 84.62 159 ASP A CA 1
ATOM 1337 C C . ASP A 1 159 ? -22.164 -16.316 20.940 1.00 84.62 159 ASP A C 1
ATOM 1339 O O . ASP A 1 159 ? -22.018 -16.709 19.784 1.00 84.62 159 ASP A O 1
ATOM 1343 N N . PHE A 1 160 ? -21.670 -15.139 21.340 1.00 78.31 160 PHE A N 1
ATOM 1344 C CA . PHE A 1 160 ? -20.972 -14.209 20.438 1.00 78.31 160 PHE A CA 1
ATOM 1345 C C . PHE A 1 160 ? -19.730 -14.809 19.751 1.00 78.31 160 PHE A C 1
ATOM 1347 O O . PHE A 1 160 ? -19.275 -14.252 18.750 1.00 78.31 160 PHE A O 1
ATOM 1354 N N . SER A 1 161 ? -19.185 -15.919 20.265 1.00 74.19 161 SER A N 1
ATOM 1355 C CA . SER A 1 161 ? -18.042 -16.616 19.664 1.00 74.19 161 SER A CA 1
ATOM 1356 C C . SER A 1 161 ? -18.431 -17.628 18.580 1.00 74.19 161 SER A C 1
ATOM 1358 O O . SER A 1 161 ? -17.585 -17.984 17.760 1.00 74.19 161 SER A O 1
ATOM 1360 N N . LYS A 1 162 ? -19.694 -18.078 18.554 1.00 81.00 162 LYS A N 1
ATOM 1361 C CA . LYS A 1 162 ? -20.177 -19.151 17.663 1.00 81.00 162 LYS A CA 1
ATOM 1362 C C . LYS A 1 162 ? -21.298 -18.701 16.730 1.00 81.00 162 LYS A C 1
ATOM 1364 O O . LYS A 1 162 ? -21.353 -19.151 15.588 1.00 81.00 162 LYS A O 1
ATOM 1369 N N . ASP A 1 163 ? -22.165 -17.811 17.196 1.00 83.56 163 ASP A N 1
ATOM 1370 C CA . ASP A 1 163 ? -23.412 -17.464 16.524 1.00 83.56 163 ASP A CA 1
ATOM 1371 C C . ASP A 1 163 ? -23.306 -16.172 15.693 1.00 83.56 163 ASP A C 1
ATOM 1373 O O . ASP A 1 163 ? -22.606 -15.209 16.036 1.00 83.56 163 ASP A O 1
ATOM 1377 N N . ASP A 1 164 ? -24.076 -16.104 14.601 1.00 87.62 164 ASP A N 1
ATOM 1378 C CA . ASP A 1 164 ? -24.275 -14.863 13.853 1.00 87.62 164 ASP A CA 1
ATOM 1379 C C . ASP A 1 164 ? -25.389 -14.017 14.488 1.00 87.62 164 ASP A C 1
ATOM 1381 O O . ASP A 1 164 ? -26.586 -14.280 14.334 1.00 87.62 164 ASP A O 1
ATOM 1385 N N . MET A 1 165 ? -24.979 -12.942 15.164 1.00 89.69 165 MET A N 1
ATOM 1386 C CA . MET A 1 165 ? -25.869 -11.957 15.781 1.00 89.69 165 MET A CA 1
ATOM 1387 C C . MET A 1 165 ? -26.947 -11.425 14.827 1.00 89.69 165 MET A C 1
ATOM 1389 O O . MET A 1 165 ? -28.074 -11.194 15.267 1.00 89.69 165 MET A O 1
ATOM 1393 N N . ILE A 1 166 ? -26.639 -11.252 13.536 1.00 90.25 166 ILE A N 1
ATOM 1394 C CA . ILE A 1 166 ? -27.598 -10.722 12.559 1.00 90.25 166 ILE A CA 1
ATOM 1395 C C . ILE A 1 166 ? -28.749 -11.703 12.352 1.00 90.25 166 ILE A C 1
ATOM 1397 O O . ILE A 1 166 ? -29.920 -11.314 12.350 1.00 90.25 166 ILE A O 1
ATOM 1401 N N . GLU A 1 167 ? -28.425 -12.981 12.182 1.00 91.06 167 GLU A N 1
ATOM 1402 C CA . GLU A 1 167 ? -29.414 -14.032 11.968 1.00 91.06 167 GLU A CA 1
ATOM 1403 C C . GLU A 1 167 ? -30.273 -14.245 13.221 1.00 91.06 167 GLU A C 1
ATOM 1405 O O . GLU A 1 167 ? -31.503 -14.322 13.133 1.00 91.06 167 GLU A O 1
ATOM 1410 N N . VAL A 1 168 ? -29.636 -14.278 14.394 1.00 93.19 168 VAL A N 1
ATOM 1411 C CA . VAL A 1 168 ? -30.294 -14.496 15.689 1.00 93.19 168 VAL A CA 1
ATOM 1412 C C . VAL A 1 168 ? -31.284 -13.373 16.023 1.00 93.19 168 VAL A C 1
ATOM 1414 O O . VAL A 1 168 ? -32.433 -13.646 16.393 1.00 93.19 168 VAL A O 1
ATOM 1417 N N . LEU A 1 169 ? -30.892 -12.108 15.841 1.00 94.00 169 LEU A N 1
ATOM 1418 C CA . LEU A 1 169 ? -31.777 -10.962 16.072 1.00 94.00 169 LEU A CA 1
ATOM 1419 C C . LEU A 1 169 ? -32.961 -10.950 15.101 1.00 94.00 169 LEU A C 1
ATOM 1421 O O . LEU A 1 169 ? -34.106 -10.797 15.537 1.00 94.00 169 LEU A O 1
ATOM 1425 N N . LYS A 1 170 ? -32.722 -11.186 13.804 1.00 92.19 170 LYS A N 1
ATOM 1426 C CA . LYS A 1 170 ? -33.795 -11.264 12.798 1.00 92.19 170 LYS A CA 1
ATOM 1427 C C . LYS A 1 170 ? -34.813 -12.353 13.136 1.00 92.19 170 LYS A C 1
ATOM 1429 O O . LYS A 1 170 ? -36.014 -12.088 13.123 1.00 92.19 170 LYS A O 1
ATOM 1434 N N . LYS A 1 171 ? -34.355 -13.555 13.510 1.00 93.94 171 LYS A N 1
ATOM 1435 C CA . LYS A 1 171 ? -35.235 -14.654 13.959 1.00 93.94 171 LYS A CA 1
ATOM 1436 C C . LYS A 1 171 ? -36.038 -14.298 15.212 1.00 93.94 171 LYS A C 1
ATOM 1438 O O . LYS A 1 171 ? -37.142 -14.803 15.394 1.00 93.94 171 LYS A O 1
ATOM 1443 N N . SER A 1 172 ? -35.506 -13.413 16.051 1.00 94.38 172 SER A N 1
ATOM 1444 C CA . SER A 1 172 ? -36.149 -12.953 17.286 1.00 94.38 172 SER A CA 1
ATOM 1445 C C . SER A 1 172 ? -37.163 -11.821 17.071 1.00 94.38 172 SER A C 1
ATOM 1447 O O . SER A 1 172 ? -37.820 -11.405 18.027 1.00 94.38 172 SER A O 1
ATOM 1449 N N . GLY A 1 173 ? -37.329 -11.350 15.830 1.00 95.00 173 GLY A N 1
ATOM 1450 C CA . GLY A 1 173 ? -38.277 -10.296 15.462 1.00 95.00 173 GLY A CA 1
ATOM 1451 C C . GLY A 1 173 ? -37.687 -8.885 15.445 1.00 95.00 173 GLY A C 1
ATOM 1452 O O . GLY A 1 173 ? -38.453 -7.925 15.404 1.00 95.00 173 GLY A O 1
ATOM 1453 N N . PHE A 1 174 ? -36.358 -8.743 15.477 1.00 97.19 174 PHE A N 1
ATOM 1454 C CA . PHE A 1 174 ? -35.698 -7.454 15.275 1.00 97.19 174 PHE A CA 1
ATOM 1455 C C . PHE A 1 174 ? -35.951 -6.935 13.855 1.00 97.19 174 PHE A C 1
ATOM 1457 O O . PHE A 1 174 ? -35.769 -7.667 12.877 1.00 97.19 174 PHE A O 1
ATOM 1464 N N . ASN A 1 175 ? -36.330 -5.664 13.740 1.00 95.88 175 ASN A N 1
ATOM 1465 C CA . ASN A 1 175 ? -36.571 -4.994 12.469 1.00 95.88 175 ASN A CA 1
ATOM 1466 C C . ASN A 1 175 ? -35.455 -3.972 12.165 1.00 95.88 175 ASN A C 1
ATOM 1468 O O . ASN A 1 175 ? -35.422 -2.927 12.814 1.00 95.88 175 ASN A O 1
ATOM 1472 N N . PRO A 1 176 ? -34.576 -4.221 11.176 1.00 94.12 176 PRO A N 1
ATOM 1473 C CA . PRO A 1 176 ? -33.505 -3.291 10.801 1.00 94.12 176 PRO A CA 1
ATOM 1474 C C . PRO A 1 176 ? -33.974 -1.915 10.311 1.00 94.12 176 PRO A C 1
ATOM 1476 O O . PRO A 1 176 ? -33.188 -0.974 10.321 1.00 94.12 176 PRO A O 1
ATOM 1479 N N . GLU A 1 177 ? -35.240 -1.787 9.906 1.00 93.31 177 GLU A N 1
ATOM 1480 C CA . GLU A 1 177 ? -35.834 -0.528 9.434 1.00 93.31 177 GLU A CA 1
ATOM 1481 C C . GLU A 1 177 ? -36.344 0.365 10.580 1.00 93.31 177 GLU A C 1
ATOM 1483 O O . GLU A 1 177 ? -36.773 1.495 10.350 1.00 93.31 177 GLU A O 1
ATOM 1488 N N . VAL A 1 178 ? -36.343 -0.132 11.823 1.00 95.94 178 VAL A N 1
ATOM 1489 C CA . VAL A 1 178 ? -36.783 0.630 13.000 1.00 95.94 178 VAL A CA 1
ATOM 1490 C C . VAL A 1 178 ? -35.563 1.219 13.715 1.00 95.94 178 VAL A C 1
ATOM 1492 O O . VAL A 1 178 ? -34.622 0.471 14.011 1.00 95.94 178 VAL A O 1
ATOM 1495 N N . PRO A 1 179 ? -35.580 2.521 14.076 1.00 96.38 179 PRO A N 1
ATOM 1496 C CA . PRO A 1 179 ? -34.513 3.143 14.849 1.00 96.38 179 PRO A CA 1
ATOM 1497 C C . PRO A 1 179 ? -34.181 2.328 16.091 1.00 96.38 179 PRO A C 1
ATOM 1499 O O . PRO A 1 179 ? -35.041 2.043 16.931 1.00 96.38 179 PRO A O 1
ATOM 1502 N N . SER A 1 180 ? -32.916 1.941 16.188 1.00 98.06 180 SER A N 1
ATOM 1503 C CA . SER A 1 180 ? -32.442 1.033 17.221 1.00 98.06 180 SER A CA 1
ATOM 1504 C C . SER A 1 180 ? -31.367 1.694 18.073 1.00 98.06 180 SER A C 1
ATOM 1506 O O . SER A 1 180 ? -30.497 2.403 17.570 1.00 98.06 180 SER A O 1
ATOM 1508 N N . PHE A 1 181 ? -31.436 1.469 19.377 1.00 98.44 181 PHE A N 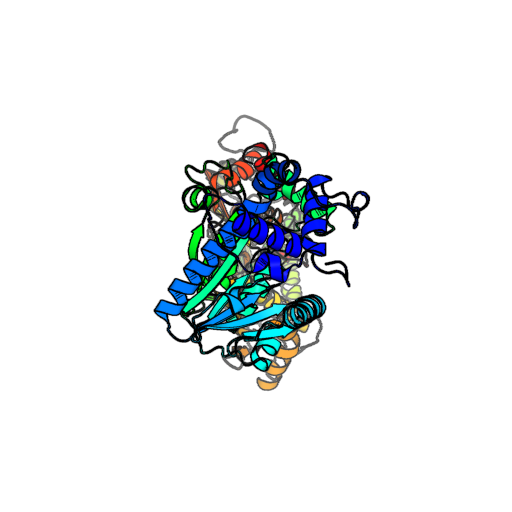1
ATOM 1509 C CA . PHE A 1 181 ? -30.419 1.849 20.341 1.00 98.44 181 PHE A CA 1
ATOM 1510 C C . PHE A 1 181 ? -29.708 0.572 20.783 1.00 98.44 181 PHE A C 1
ATOM 1512 O O . PHE A 1 181 ? -30.351 -0.351 21.270 1.00 98.44 181 PHE A O 1
ATOM 1519 N N . PHE A 1 182 ? -28.401 0.489 20.587 1.00 98.25 182 PHE A N 1
ATOM 1520 C CA . PHE A 1 182 ? -27.584 -0.654 20.984 1.00 98.25 182 PHE A CA 1
ATOM 1521 C C . PHE A 1 182 ? -26.741 -0.273 22.196 1.00 98.25 182 PHE A C 1
ATOM 1523 O O . PHE A 1 182 ? -26.136 0.799 22.197 1.00 98.25 182 PHE A O 1
ATOM 1530 N N . SER A 1 183 ? -26.657 -1.138 23.203 1.00 97.56 183 SER A N 1
ATOM 1531 C CA . SER A 1 183 ? -25.744 -0.965 24.333 1.00 97.56 183 SER A CA 1
ATOM 1532 C C . SER A 1 183 ? -24.786 -2.146 24.465 1.00 97.56 183 SER A C 1
ATOM 1534 O O . SER A 1 183 ? -25.186 -3.305 24.387 1.00 97.56 183 SER A O 1
ATOM 1536 N N . ILE A 1 184 ? -23.500 -1.839 24.647 1.00 95.31 184 ILE A N 1
ATOM 1537 C CA . ILE A 1 184 ? -22.436 -2.805 24.941 1.00 95.31 184 ILE A CA 1
ATOM 1538 C C . ILE A 1 184 ? -21.760 -2.328 26.227 1.00 95.31 184 ILE A C 1
ATOM 1540 O O . ILE A 1 184 ? -20.773 -1.597 26.180 1.00 95.31 184 ILE A O 1
ATOM 1544 N N . LEU A 1 185 ? -22.343 -2.668 27.378 1.00 93.94 185 LEU A N 1
ATOM 1545 C CA . LEU A 1 185 ? -21.904 -2.136 28.669 1.00 93.94 185 LEU A CA 1
ATOM 1546 C C . LEU A 1 185 ? -21.104 -3.175 29.449 1.00 93.94 185 LEU A C 1
ATOM 1548 O O . LEU A 1 185 ? -21.615 -4.239 29.778 1.00 93.94 185 LEU A O 1
ATOM 1552 N N . GLY A 1 186 ? -19.853 -2.865 29.780 1.00 89.81 186 GLY A N 1
ATOM 1553 C CA . GLY A 1 186 ? -18.977 -3.753 30.545 1.00 89.81 186 GLY A CA 1
ATOM 1554 C C . GLY A 1 186 ? -18.422 -4.949 29.779 1.00 89.81 186 GLY A C 1
ATOM 1555 O O . GLY A 1 186 ? -17.792 -5.798 30.394 1.00 89.81 186 GLY A O 1
ATOM 1556 N N . VAL A 1 187 ? -18.623 -5.020 28.462 1.00 87.94 187 VAL A N 1
ATOM 1557 C CA . VAL A 1 187 ? -18.161 -6.147 27.632 1.00 87.94 187 VAL A CA 1
ATOM 1558 C C . VAL A 1 187 ? -16.840 -5.833 26.924 1.00 87.94 187 VAL A C 1
ATOM 1560 O O . VAL A 1 187 ? -15.990 -6.708 26.788 1.00 87.94 187 VAL A O 1
ATOM 1563 N N . THR A 1 188 ? -16.631 -4.583 26.503 1.00 90.88 188 THR A N 1
ATOM 1564 C CA . THR A 1 188 ? -15.468 -4.134 25.701 1.00 90.88 188 THR A CA 1
ATOM 1565 C C . THR A 1 188 ? -14.113 -4.418 26.356 1.00 90.88 188 THR A C 1
ATOM 1567 O O . THR A 1 188 ? -13.143 -4.680 25.649 1.00 90.88 188 THR A O 1
ATOM 1570 N N . TYR A 1 189 ? -14.066 -4.444 27.691 1.00 90.50 189 TYR A N 1
ATOM 1571 C CA . TYR A 1 189 ? -12.919 -4.816 28.531 1.00 90.50 189 TYR A CA 1
ATOM 1572 C C . TYR A 1 189 ? -12.331 -6.191 28.193 1.00 90.50 189 TYR A C 1
ATOM 1574 O O . TYR A 1 189 ? -11.155 -6.455 28.444 1.00 90.50 189 TYR A O 1
ATOM 1582 N N . TYR A 1 190 ? -13.160 -7.070 27.633 1.00 87.31 190 TYR A N 1
ATOM 1583 C CA . TYR A 1 190 ? -12.842 -8.465 27.345 1.00 87.31 190 TYR A CA 1
ATOM 1584 C C . TYR A 1 190 ? -12.792 -8.760 25.845 1.00 87.31 190 TYR A C 1
ATOM 1586 O O . TYR A 1 190 ? -12.708 -9.924 25.457 1.00 87.31 190 TYR A O 1
ATOM 1594 N N . LEU A 1 191 ? -12.875 -7.727 25.003 1.00 86.06 191 LEU A N 1
ATOM 1595 C CA . LEU A 1 191 ? -12.766 -7.848 23.554 1.00 86.06 191 LEU A CA 1
ATOM 1596 C C . LEU A 1 191 ? -11.401 -7.329 23.103 1.00 86.06 191 LEU A C 1
ATOM 1598 O O . LEU A 1 191 ? -10.912 -6.322 23.608 1.00 86.06 191 LEU A O 1
ATOM 1602 N N . SER A 1 192 ? -10.799 -7.999 22.123 1.00 86.12 192 SER A N 1
ATOM 1603 C CA . SER A 1 192 ? -9.691 -7.425 21.361 1.00 86.12 192 SER A CA 1
ATOM 1604 C C . SER A 1 192 ? -10.220 -6.415 20.337 1.00 86.12 192 SER A C 1
ATOM 1606 O O . SER A 1 192 ? -11.383 -6.493 19.928 1.00 86.12 192 SER A O 1
ATOM 1608 N N . LEU A 1 193 ? -9.365 -5.499 19.867 1.00 84.62 193 LEU A N 1
ATOM 1609 C CA . LEU A 1 193 ? -9.748 -4.505 18.859 1.00 84.62 193 LEU A CA 1
ATOM 1610 C C . LEU A 1 193 ? -10.416 -5.117 17.605 1.00 84.62 193 LEU A C 1
ATOM 1612 O O . LEU A 1 193 ? -11.484 -4.631 17.235 1.00 84.62 193 LEU A O 1
ATOM 1616 N N . PRO A 1 194 ? -9.911 -6.211 16.991 1.00 83.75 194 PRO A N 1
ATOM 1617 C CA . PRO A 1 194 ? -10.579 -6.826 15.839 1.00 83.75 194 PRO A CA 1
ATOM 1618 C C . PRO A 1 194 ? -11.989 -7.351 16.148 1.00 83.75 194 PRO A C 1
ATOM 1620 O O . PRO A 1 194 ? -12.901 -7.214 15.333 1.00 83.75 194 PRO A O 1
ATOM 1623 N N . VAL A 1 195 ? -12.194 -7.933 17.336 1.00 84.38 195 VAL A N 1
ATOM 1624 C CA . VAL A 1 195 ? -13.506 -8.456 17.755 1.00 84.38 195 VAL A CA 1
ATOM 1625 C C . VAL A 1 195 ? -14.480 -7.309 18.029 1.00 84.38 195 VAL A C 1
ATOM 1627 O O . VAL A 1 195 ? -15.656 -7.381 17.656 1.00 84.38 195 VAL A O 1
ATOM 1630 N N . PHE A 1 196 ? -13.994 -6.224 18.634 1.00 89.94 196 PHE A N 1
ATOM 1631 C CA . PHE A 1 196 ? -14.759 -4.993 18.790 1.00 89.94 196 PHE A CA 1
ATOM 1632 C C . PHE A 1 196 ? -15.171 -4.421 17.423 1.00 89.94 196 PHE A C 1
ATOM 1634 O O . PHE A 1 196 ? -16.361 -4.212 17.192 1.00 89.94 196 PHE A O 1
ATOM 1641 N N . GLU A 1 197 ? -14.237 -4.258 16.481 1.00 88.94 197 GLU A N 1
ATOM 1642 C CA . GLU A 1 197 ? -14.518 -3.761 15.125 1.00 88.94 197 GLU A CA 1
ATOM 1643 C C . GLU A 1 197 ? -15.566 -4.613 14.394 1.00 88.94 197 GLU A C 1
ATOM 1645 O O . GLU A 1 197 ? -16.517 -4.068 13.825 1.00 88.94 197 GLU A O 1
ATOM 1650 N N . GLN A 1 198 ? -15.453 -5.942 14.473 1.00 85.94 198 GLN A N 1
ATOM 1651 C CA . GLN A 1 198 ? -16.428 -6.869 13.895 1.00 85.94 198 GLN A CA 1
ATOM 1652 C C . GLN A 1 198 ? -17.816 -6.730 14.546 1.00 85.94 198 GLN A C 1
ATOM 1654 O O . GLN A 1 198 ? -18.847 -6.832 13.876 1.00 85.94 198 GLN A O 1
ATOM 1659 N N . THR A 1 199 ? -17.870 -6.476 15.854 1.00 89.62 199 THR A N 1
ATOM 1660 C CA . THR A 1 199 ? -19.131 -6.247 16.574 1.00 89.62 199 THR A CA 1
ATOM 1661 C C . THR A 1 199 ? -19.805 -4.959 16.097 1.00 89.62 199 THR A C 1
ATOM 1663 O O . THR A 1 199 ? -20.996 -4.970 15.773 1.00 89.62 199 THR A O 1
ATOM 1666 N N . ILE A 1 200 ? -19.041 -3.866 15.968 1.00 94.31 200 ILE A N 1
ATOM 1667 C CA . ILE A 1 200 ? -19.532 -2.589 15.428 1.00 94.31 200 ILE A CA 1
ATOM 1668 C C . ILE A 1 200 ? -20.014 -2.750 13.980 1.00 94.31 200 ILE A C 1
ATOM 1670 O O . ILE A 1 200 ? -21.052 -2.197 13.611 1.00 94.31 200 ILE A O 1
ATOM 1674 N N . GLU A 1 201 ? -19.309 -3.533 13.161 1.00 92.56 201 GLU A N 1
ATOM 1675 C CA . GLU A 1 201 ? -19.720 -3.850 11.791 1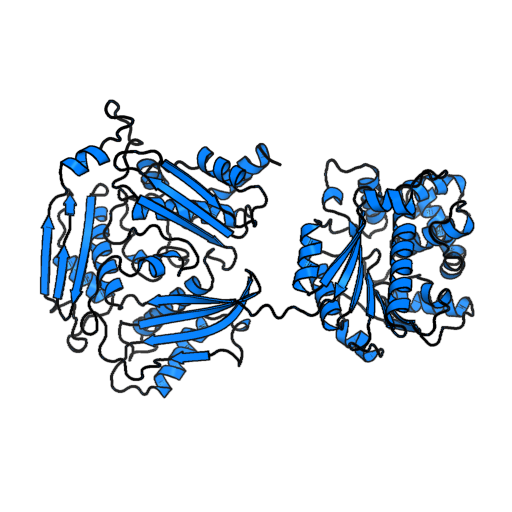.00 92.56 201 GLU A CA 1
ATOM 1676 C C . GLU A 1 201 ? -21.080 -4.561 11.751 1.00 92.56 201 GLU A C 1
ATOM 1678 O O . GLU A 1 201 ? -21.979 -4.137 11.017 1.00 92.56 201 GLU A O 1
ATOM 1683 N N . LYS A 1 202 ? -21.265 -5.613 12.558 1.00 91.06 202 LYS A N 1
ATOM 1684 C CA . LYS A 1 202 ? -22.539 -6.344 12.617 1.00 91.06 202 LYS A CA 1
ATOM 1685 C C . LYS A 1 202 ? -23.686 -5.425 13.051 1.00 91.06 202 LYS A C 1
ATOM 1687 O O . LYS A 1 202 ? -24.737 -5.433 12.413 1.00 91.06 202 LYS A O 1
ATOM 1692 N N . ILE A 1 203 ? -23.477 -4.591 14.076 1.00 94.75 203 ILE A N 1
ATOM 1693 C CA . ILE A 1 203 ? -24.471 -3.600 14.528 1.00 94.75 203 ILE A CA 1
ATOM 1694 C C . ILE A 1 203 ? -24.797 -2.602 13.411 1.00 94.75 203 ILE A C 1
ATOM 1696 O O . ILE A 1 203 ? -25.969 -2.345 13.135 1.00 94.75 203 ILE A O 1
ATOM 1700 N N . SER A 1 204 ? -23.780 -2.080 12.723 1.00 93.56 204 SER A N 1
ATOM 1701 C CA . SER A 1 204 ? -23.942 -1.169 11.585 1.00 93.56 204 SER A CA 1
ATOM 1702 C C . SER A 1 204 ? -24.824 -1.763 10.485 1.00 93.56 204 SER A C 1
ATOM 1704 O O . SER A 1 204 ? -25.720 -1.077 9.998 1.00 93.56 204 SER A O 1
ATOM 1706 N N . ARG A 1 205 ? -24.620 -3.038 10.124 1.00 90.56 205 ARG A N 1
ATOM 1707 C CA . ARG A 1 205 ? -25.404 -3.741 9.087 1.00 90.56 205 ARG A CA 1
ATOM 1708 C C . ARG A 1 205 ? -26.885 -3.917 9.446 1.00 90.56 205 ARG A C 1
ATOM 1710 O O . ARG A 1 205 ? -27.697 -4.141 8.555 1.00 90.56 205 ARG A O 1
ATOM 1717 N N . MET A 1 206 ? -27.231 -3.838 10.729 1.00 92.19 206 MET A N 1
ATOM 1718 C CA . MET A 1 206 ? -28.603 -3.951 11.238 1.00 92.19 206 MET A CA 1
ATOM 1719 C C . MET A 1 206 ? -29.237 -2.603 11.593 1.00 92.19 206 MET A C 1
ATOM 1721 O O . MET A 1 206 ? -30.383 -2.569 12.028 1.00 92.19 206 MET A O 1
ATOM 1725 N N . SER A 1 207 ? -28.489 -1.509 11.465 1.00 94.19 207 SER A N 1
ATOM 1726 C CA . SER A 1 207 ? -28.905 -0.188 11.921 1.00 94.19 207 SER A CA 1
ATOM 1727 C C . SER A 1 207 ? -29.363 0.669 10.747 1.00 94.19 207 SER A C 1
ATOM 1729 O O . SER A 1 207 ? -28.556 0.996 9.873 1.00 94.19 207 SER A O 1
ATOM 1731 N N . CYS A 1 208 ? -30.620 1.115 10.765 1.00 93.25 208 CYS A N 1
ATOM 1732 C CA . CYS A 1 208 ? -31.052 2.227 9.921 1.00 93.25 208 CYS A CA 1
ATOM 1733 C C . CYS A 1 208 ? -30.389 3.543 10.364 1.00 93.25 208 CYS A C 1
ATOM 1735 O O . CYS A 1 208 ? -29.838 3.646 11.470 1.00 93.25 208 CYS A O 1
ATOM 1737 N N . GLU A 1 209 ? -30.474 4.573 9.519 1.00 92.25 209 GLU A N 1
ATOM 1738 C CA . GLU A 1 209 ? -30.035 5.922 9.880 1.00 92.25 209 GLU A CA 1
ATOM 1739 C C . GLU A 1 209 ? -30.681 6.386 11.193 1.00 92.25 209 GLU A C 1
ATOM 1741 O O . GLU A 1 209 ? -31.829 6.068 11.508 1.00 92.25 209 GLU A O 1
ATOM 1746 N N . GLY A 1 210 ? -29.908 7.121 11.989 1.00 94.31 210 GLY A N 1
ATOM 1747 C CA . GLY A 1 210 ? -30.367 7.684 13.246 1.00 94.31 210 GLY A CA 1
ATOM 1748 C C . GLY A 1 210 ? -30.273 6.727 14.430 1.00 94.31 210 GLY A C 1
ATOM 1749 O O . GLY A 1 210 ? -30.263 7.212 15.562 1.00 94.31 210 GLY A O 1
ATOM 1750 N N . SER A 1 211 ? -30.130 5.416 14.187 1.00 97.56 211 SER A N 1
ATOM 1751 C CA . SER A 1 211 ? -29.825 4.413 15.217 1.00 97.56 211 SER A CA 1
ATOM 1752 C C . SER A 1 211 ? -28.565 4.790 15.995 1.00 97.56 211 SER A C 1
ATOM 1754 O O . SER A 1 211 ? -27.640 5.390 15.442 1.00 97.56 211 SER A O 1
ATOM 1756 N N . LYS A 1 212 ? -28.507 4.447 17.280 1.00 98.31 212 LYS A N 1
ATOM 1757 C CA . LYS A 1 212 ? -27.386 4.803 18.159 1.00 98.31 212 LYS A CA 1
ATOM 1758 C C . LYS A 1 212 ? -26.743 3.573 18.777 1.00 98.31 212 LYS A C 1
ATOM 1760 O O . LYS A 1 212 ? -27.409 2.571 19.008 1.00 98.31 212 LYS A O 1
ATOM 1765 N N . ILE A 1 213 ? -25.456 3.679 19.079 1.00 98.31 213 ILE A N 1
ATOM 1766 C CA . ILE A 1 213 ? -24.720 2.713 19.889 1.00 98.31 213 ILE A CA 1
ATOM 1767 C C . ILE A 1 213 ? -24.069 3.427 21.073 1.00 98.31 213 ILE A C 1
ATOM 1769 O O . ILE A 1 213 ? -23.475 4.494 20.903 1.00 98.31 213 ILE A O 1
ATOM 1773 N N . VAL A 1 214 ? -24.186 2.839 22.262 1.00 98.44 214 VAL A N 1
ATOM 1774 C CA . VAL A 1 214 ? -23.521 3.284 23.487 1.00 98.44 214 VAL A CA 1
ATOM 1775 C C . VAL A 1 214 ? -22.642 2.177 24.057 1.00 98.44 214 VAL A C 1
ATOM 1777 O O . VAL A 1 214 ? -23.045 1.014 24.104 1.00 98.44 214 VAL A O 1
ATOM 1780 N N . PHE A 1 215 ? -21.439 2.531 24.491 1.00 97.94 215 PHE A N 1
ATOM 1781 C CA . PHE A 1 215 ? -20.525 1.602 25.152 1.00 97.94 215 PHE A CA 1
ATOM 1782 C C . PHE A 1 215 ? -19.530 2.345 26.047 1.00 97.94 215 PHE A C 1
ATOM 1784 O O . PHE A 1 215 ? -19.190 3.506 25.794 1.00 97.94 215 PHE A O 1
ATOM 1791 N N . ASP A 1 216 ? -19.074 1.670 27.097 1.00 97.25 216 ASP A N 1
ATOM 1792 C CA . ASP A 1 216 ? -17.907 2.041 27.895 1.00 97.25 216 ASP A CA 1
ATOM 1793 C C . ASP A 1 216 ? -16.668 1.294 27.395 1.00 97.25 216 ASP A C 1
ATOM 1795 O O . ASP A 1 216 ? -16.797 0.214 26.827 1.00 97.25 216 ASP A O 1
ATOM 1799 N N . PHE A 1 217 ? -15.471 1.858 27.559 1.00 96.38 217 PHE A N 1
ATOM 1800 C CA . PHE A 1 217 ? -14.216 1.152 27.289 1.00 96.38 217 PHE A CA 1
ATOM 1801 C C . PHE A 1 217 ? -13.068 1.672 28.170 1.00 96.38 217 PHE A C 1
ATOM 1803 O O . PHE A 1 217 ? -13.061 2.859 28.522 1.00 96.38 217 PHE A O 1
ATOM 1810 N N . PRO A 1 218 ? -12.108 0.802 28.529 1.00 94.75 218 PRO A N 1
ATOM 1811 C CA . PRO A 1 218 ? -10.861 1.200 29.171 1.00 94.75 218 PRO A CA 1
ATOM 1812 C C . PRO A 1 218 ? -9.840 1.682 28.129 1.00 94.75 218 PRO A C 1
ATOM 1814 O O . PRO A 1 218 ? -9.721 1.076 27.063 1.00 94.75 218 PRO A O 1
ATOM 1817 N N . ASP A 1 219 ? -9.108 2.760 28.408 1.00 92.88 219 ASP A N 1
ATOM 1818 C CA . ASP A 1 219 ? -8.090 3.279 27.490 1.00 92.88 219 ASP A CA 1
ATOM 1819 C C . ASP A 1 219 ? -6.751 2.514 27.556 1.00 92.88 219 ASP A C 1
ATOM 1821 O O . ASP A 1 219 ? -6.577 1.572 28.338 1.00 92.88 219 ASP A O 1
ATOM 1825 N N . ASP A 1 220 ? -5.799 2.885 26.705 1.00 87.00 220 ASP A N 1
ATOM 1826 C CA . ASP A 1 220 ? -4.470 2.269 26.599 1.00 87.00 220 ASP A CA 1
ATOM 1827 C C . ASP A 1 220 ? -3.600 2.407 27.867 1.00 87.00 220 ASP A C 1
ATOM 1829 O O . ASP A 1 220 ? -2.653 1.638 28.049 1.00 87.00 220 ASP A O 1
ATOM 1833 N N . THR A 1 221 ? -3.962 3.276 28.817 1.00 87.75 221 THR A N 1
ATOM 1834 C CA . THR A 1 221 ? -3.257 3.399 30.104 1.00 87.75 221 THR A CA 1
ATOM 1835 C C . THR A 1 221 ? -3.547 2.243 31.065 1.00 87.75 221 THR A C 1
ATOM 1837 O O . THR A 1 221 ? -2.840 2.070 32.059 1.00 87.75 221 THR A O 1
ATOM 1840 N N . THR A 1 222 ? -4.543 1.405 30.757 1.00 85.44 222 THR A N 1
ATOM 1841 C CA . THR A 1 222 ? -4.999 0.282 31.600 1.00 85.44 222 THR A CA 1
ATOM 1842 C C . THR A 1 222 ? -3.895 -0.703 31.970 1.00 85.44 222 THR A C 1
ATOM 1844 O O . THR A 1 222 ? -3.890 -1.233 33.081 1.00 85.44 222 THR A O 1
ATOM 1847 N N . PHE A 1 223 ? -2.949 -0.928 31.057 1.00 83.12 223 PHE A N 1
ATOM 1848 C CA . PHE A 1 223 ? -1.826 -1.852 31.246 1.00 83.12 223 PHE A CA 1
ATOM 1849 C C . PHE A 1 223 ? -0.473 -1.137 31.327 1.00 83.12 223 PHE A C 1
ATOM 1851 O O . PHE A 1 223 ? 0.568 -1.774 31.183 1.00 83.12 223 PHE A O 1
ATOM 1858 N N . SER A 1 224 ? -0.476 0.181 31.547 1.00 80.19 224 SER A N 1
ATOM 1859 C CA . SER A 1 224 ? 0.754 0.955 31.705 1.00 80.19 224 SER A CA 1
ATOM 1860 C C . SER A 1 224 ? 1.469 0.599 33.014 1.00 80.19 224 SER A C 1
ATOM 1862 O O . SER A 1 224 ? 0.837 0.499 34.071 1.00 80.19 224 SER A O 1
ATOM 1864 N N . GLU A 1 225 ? 2.799 0.462 32.963 1.00 69.81 225 GLU A N 1
ATOM 1865 C CA . GLU A 1 225 ? 3.637 0.255 34.156 1.00 69.81 225 GLU A CA 1
ATOM 1866 C C . GLU A 1 225 ? 3.487 1.428 35.149 1.00 69.81 225 GLU A C 1
ATOM 1868 O O . GLU A 1 225 ? 3.355 1.215 36.359 1.00 69.81 225 GLU A O 1
ATOM 1873 N N . ASP A 1 226 ? 3.331 2.652 34.635 1.00 70.00 226 ASP A N 1
ATOM 1874 C CA . ASP A 1 226 ? 3.093 3.880 35.409 1.00 70.00 226 ASP A CA 1
ATOM 1875 C C . ASP A 1 226 ? 1.605 4.124 35.745 1.00 70.00 226 ASP A C 1
ATOM 1877 O O . ASP A 1 226 ? 1.220 5.210 36.183 1.00 70.00 226 ASP A O 1
ATOM 1881 N N . GLY A 1 227 ? 0.742 3.121 35.542 1.00 67.44 227 GLY A N 1
ATOM 1882 C CA . GLY A 1 227 ? -0.705 3.231 35.723 1.00 67.44 227 GLY A CA 1
ATOM 1883 C C . GLY A 1 227 ? -1.140 3.686 37.124 1.00 67.44 227 GLY A C 1
ATOM 1884 O O . GLY A 1 227 ? -0.518 3.374 38.142 1.00 67.44 227 GLY A O 1
ATOM 1885 N N . VAL A 1 228 ? -2.262 4.409 37.188 1.00 83.19 228 VAL A N 1
ATOM 1886 C CA . VAL A 1 228 ? -2.859 4.856 38.456 1.00 83.19 228 VAL A CA 1
ATOM 1887 C C . VAL A 1 228 ? -3.283 3.639 39.285 1.00 83.19 228 VAL A C 1
ATOM 1889 O O . VAL A 1 228 ? -3.896 2.707 38.769 1.00 83.19 228 VAL A O 1
ATOM 1892 N N . GLU A 1 229 ? -3.013 3.665 40.591 1.00 87.94 229 GLU A N 1
ATOM 1893 C CA . GLU A 1 229 ? -3.261 2.549 41.521 1.00 87.94 229 GLU A CA 1
ATOM 1894 C C . GLU A 1 229 ? -4.666 1.931 41.401 1.00 87.94 229 GLU A C 1
ATOM 1896 O O . GLU A 1 229 ? -4.820 0.713 41.404 1.00 87.94 229 GLU A O 1
ATOM 1901 N N . ARG A 1 230 ? -5.710 2.758 41.240 1.00 90.06 230 ARG A N 1
ATOM 1902 C CA . ARG A 1 230 ? -7.098 2.281 41.087 1.00 90.06 230 ARG A CA 1
ATOM 1903 C C . ARG A 1 230 ? -7.303 1.439 39.832 1.00 90.06 230 ARG A C 1
ATOM 1905 O O . ARG A 1 230 ? -8.058 0.471 39.877 1.00 90.06 230 ARG A O 1
ATOM 1912 N N . VAL A 1 231 ? -6.629 1.797 38.744 1.00 89.38 231 VAL A N 1
ATOM 1913 C CA . VAL A 1 231 ? -6.712 1.107 37.455 1.00 89.38 231 VAL A CA 1
ATOM 1914 C C . VAL A 1 231 ? -6.043 -0.262 37.545 1.00 89.38 231 VAL A C 1
ATOM 1916 O O . VAL A 1 231 ? -6.674 -1.264 37.204 1.00 89.38 231 VAL A O 1
ATOM 1919 N N . ARG A 1 232 ? -4.823 -0.329 38.103 1.00 88.25 232 ARG A N 1
ATOM 1920 C CA . ARG A 1 232 ? -4.145 -1.614 38.355 1.00 88.25 232 ARG A CA 1
ATOM 1921 C C . ARG A 1 232 ? -4.981 -2.508 39.255 1.00 88.25 232 ARG A C 1
ATOM 1923 O O . ARG A 1 232 ? -5.217 -3.664 38.919 1.00 88.25 232 ARG A O 1
ATOM 1930 N N . ARG A 1 233 ? -5.498 -1.949 40.351 1.00 91.06 233 ARG A N 1
ATOM 1931 C CA . ARG A 1 233 ? -6.313 -2.689 41.310 1.00 91.06 233 ARG A CA 1
ATOM 1932 C C . ARG A 1 233 ? -7.562 -3.293 40.671 1.00 91.06 233 ARG A C 1
ATOM 1934 O O . ARG A 1 233 ? -7.876 -4.446 40.936 1.00 91.06 233 ARG A O 1
ATOM 1941 N N . LEU A 1 234 ? -8.265 -2.559 39.809 1.00 90.62 234 LEU A N 1
ATOM 1942 C CA . LEU A 1 234 ? -9.416 -3.105 39.087 1.00 90.62 234 LEU A CA 1
ATOM 1943 C C . LEU A 1 234 ? -9.006 -4.257 38.154 1.00 90.62 234 LEU A C 1
ATOM 1945 O O . LEU A 1 234 ? -9.665 -5.297 38.143 1.00 90.62 234 LEU A O 1
ATOM 1949 N N . SER A 1 235 ? -7.901 -4.102 37.419 1.00 89.50 235 SER A N 1
ATOM 1950 C CA . SER A 1 235 ? -7.355 -5.162 36.563 1.00 89.50 235 SER A CA 1
ATOM 1951 C C . SER A 1 235 ? -7.015 -6.426 37.373 1.00 89.50 235 SER A C 1
ATOM 1953 O O . SER A 1 235 ? -7.467 -7.520 37.029 1.00 89.50 235 SER A O 1
ATOM 1955 N N . GLU A 1 236 ? -6.348 -6.277 38.524 1.00 90.25 236 GLU A N 1
ATOM 1956 C CA . GLU A 1 236 ? -6.058 -7.371 39.465 1.00 90.25 236 GLU A CA 1
ATOM 1957 C C . GLU A 1 236 ? -7.320 -8.071 39.973 1.00 90.25 236 GLU A C 1
ATOM 1959 O O . GLU A 1 236 ? -7.363 -9.300 40.016 1.00 90.25 236 GLU A O 1
ATOM 1964 N N . ILE A 1 237 ? -8.353 -7.308 40.346 1.00 90.81 237 ILE A N 1
ATOM 1965 C CA . ILE A 1 237 ? -9.628 -7.861 40.815 1.00 90.81 237 ILE A CA 1
ATOM 1966 C C . ILE A 1 237 ? -10.243 -8.736 39.724 1.00 90.81 237 ILE A C 1
ATOM 1968 O O . ILE A 1 237 ? -10.570 -9.893 39.974 1.00 90.81 237 ILE A O 1
ATOM 1972 N N . THR A 1 238 ? -10.353 -8.221 38.498 1.00 9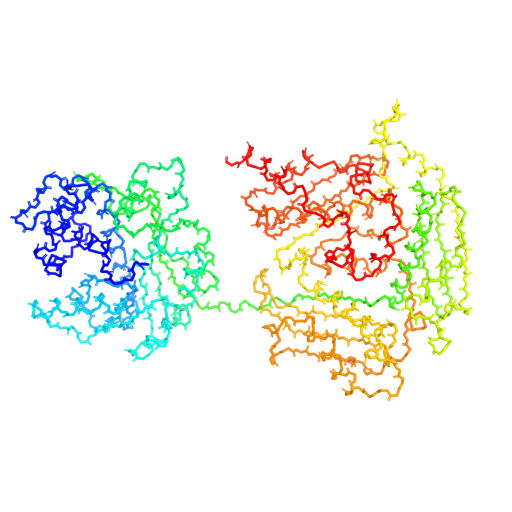0.00 238 THR A N 1
ATOM 1973 C CA . THR A 1 238 ? -10.934 -8.993 37.389 1.00 90.00 238 THR A CA 1
ATOM 1974 C C . THR A 1 238 ? -10.121 -10.252 37.066 1.00 90.00 238 THR A C 1
ATOM 1976 O O . THR A 1 238 ? -10.697 -11.316 36.839 1.00 90.00 238 THR A O 1
ATOM 1979 N N . ALA A 1 239 ? -8.788 -10.190 37.167 1.00 89.44 239 ALA A N 1
ATOM 1980 C CA . ALA A 1 239 ? -7.918 -11.352 37.008 1.00 89.44 239 ALA A CA 1
ATOM 1981 C C . ALA A 1 239 ? -8.097 -12.392 38.131 1.00 89.44 239 ALA A C 1
ATOM 1983 O O . ALA A 1 239 ? -8.197 -13.585 37.839 1.00 89.44 239 ALA A O 1
ATOM 1984 N N . LYS A 1 240 ? -8.197 -11.966 39.402 1.00 89.25 240 LYS A N 1
ATOM 1985 C CA . LYS A 1 240 ? -8.488 -12.851 40.550 1.00 89.25 240 LYS A CA 1
ATOM 1986 C C . LYS A 1 240 ? -9.827 -13.575 40.396 1.00 89.25 240 LYS A C 1
ATOM 1988 O O . LYS A 1 240 ? -9.948 -14.725 40.807 1.00 89.25 240 LYS A O 1
ATOM 1993 N N . LEU A 1 241 ? -10.807 -12.913 39.784 1.00 86.94 241 LEU A N 1
ATOM 1994 C CA . LEU A 1 241 ? -12.128 -13.471 39.492 1.00 86.94 241 LEU A CA 1
ATOM 1995 C C . LEU A 1 241 ? -12.149 -14.389 38.254 1.00 86.94 241 LEU A C 1
ATOM 1997 O O . LEU A 1 241 ? -13.201 -14.919 37.911 1.00 86.94 241 LEU A O 1
ATOM 2001 N N . GLY A 1 242 ? -11.007 -14.603 37.590 1.00 86.62 242 GLY A N 1
ATOM 2002 C CA . GLY A 1 242 ? -10.899 -15.467 36.410 1.00 86.62 242 GLY A CA 1
ATOM 2003 C C . GLY A 1 242 ? -11.359 -14.817 35.101 1.00 86.62 242 GLY A C 1
ATOM 2004 O O . GLY A 1 242 ? -11.473 -15.500 34.083 1.00 86.62 242 GLY A O 1
ATOM 2005 N N . GLU A 1 243 ? -11.590 -13.505 35.102 1.00 87.50 243 GLU A N 1
ATOM 2006 C CA . GLU A 1 243 ? -12.065 -12.728 33.955 1.00 87.50 243 GLU A CA 1
ATOM 2007 C C . GLU A 1 243 ? -11.110 -11.551 33.683 1.00 87.50 243 GLU A C 1
ATOM 2009 O O . GLU A 1 243 ? -11.506 -10.399 33.829 1.00 87.50 243 GLU A O 1
ATOM 2014 N N . PRO A 1 244 ? -9.831 -11.791 33.330 1.00 90.19 244 PRO A N 1
ATOM 2015 C CA . PRO A 1 244 ? -8.869 -10.712 33.127 1.00 90.19 244 PRO A CA 1
ATOM 2016 C C . PRO A 1 244 ? -9.263 -9.821 31.941 1.00 90.19 244 PRO A C 1
ATOM 2018 O O . PRO A 1 244 ? -9.661 -10.314 30.880 1.00 90.19 244 PRO A O 1
ATOM 2021 N N . MET A 1 245 ? -9.103 -8.506 32.110 1.00 89.94 245 MET A N 1
ATOM 2022 C CA . MET A 1 245 ? -9.218 -7.546 31.009 1.00 89.94 245 MET A CA 1
ATOM 2023 C C . MET A 1 245 ? -8.198 -7.875 29.912 1.00 89.94 245 MET A C 1
ATOM 2025 O O . MET A 1 245 ? -7.057 -8.227 30.205 1.00 89.94 245 MET A O 1
ATOM 2029 N N . GLN A 1 246 ? -8.604 -7.754 28.650 1.00 86.50 246 GLN A N 1
ATOM 2030 C CA . GLN A 1 246 ? -7.789 -8.182 27.507 1.00 86.50 246 GLN A CA 1
ATOM 2031 C C . GLN A 1 246 ? -7.165 -7.026 26.729 1.00 86.50 246 GLN A C 1
ATOM 2033 O O . GLN A 1 246 ? -6.153 -7.222 26.056 1.00 86.50 246 GLN A O 1
ATOM 2038 N N . HIS A 1 247 ? -7.780 -5.842 26.764 1.00 84.88 247 HIS A N 1
ATOM 2039 C CA . HIS A 1 247 ? -7.384 -4.745 25.890 1.00 84.88 247 HIS A CA 1
ATOM 2040 C C . HIS A 1 247 ? -7.713 -3.374 26.486 1.00 84.88 247 HIS A C 1
ATOM 2042 O O . HIS A 1 247 ? -8.749 -3.207 27.127 1.00 84.88 247 HIS A O 1
ATOM 2048 N N . GLY A 1 248 ? -6.808 -2.418 26.272 1.00 89.31 248 GLY A N 1
ATOM 2049 C CA . GLY A 1 248 ? -6.998 -0.997 26.534 1.00 89.31 248 GLY A CA 1
ATOM 2050 C C . GLY A 1 248 ? -6.930 -0.269 25.199 1.00 89.31 248 GLY A C 1
ATOM 2051 O O . GLY A 1 248 ? -5.977 -0.473 24.452 1.00 89.31 248 GLY A O 1
ATOM 2052 N N . TYR A 1 249 ? -7.958 0.505 24.870 1.00 90.56 249 TYR A N 1
ATOM 2053 C CA . TYR A 1 249 ? -8.126 1.083 23.539 1.00 90.56 249 TYR A CA 1
ATOM 2054 C C . TYR A 1 249 ? -7.605 2.514 23.491 1.00 90.56 249 TYR A C 1
ATOM 2056 O O . TYR A 1 249 ? -7.980 3.342 24.321 1.00 90.56 249 TYR A O 1
ATOM 2064 N N . SER A 1 250 ? -6.876 2.883 22.444 1.00 91.06 250 SER A N 1
ATOM 2065 C CA . SER A 1 250 ? -6.717 4.305 22.160 1.00 91.06 250 SER A CA 1
ATOM 2066 C C . SER A 1 250 ? -8.060 4.895 21.702 1.00 91.06 250 SER A C 1
ATOM 2068 O O . SER A 1 250 ? -8.854 4.283 20.976 1.00 91.06 250 SER A O 1
ATOM 2070 N N . VAL A 1 251 ? -8.323 6.149 22.075 1.00 86.44 251 VAL A N 1
ATOM 2071 C CA . VAL A 1 251 ? -9.535 6.865 21.633 1.00 86.44 251 VAL A CA 1
ATOM 2072 C C . VAL A 1 251 ? -9.602 6.947 20.100 1.00 86.44 251 VAL A C 1
ATOM 2074 O O . VAL A 1 251 ? -10.689 6.922 19.516 1.00 86.44 251 VAL A O 1
ATOM 2077 N N . GLN A 1 252 ? -8.447 7.031 19.434 1.00 81.62 252 GLN A N 1
ATOM 2078 C CA . GLN A 1 252 ? -8.375 7.091 17.977 1.00 81.62 252 GLN A CA 1
ATOM 2079 C C . GLN A 1 252 ? -8.817 5.781 17.322 1.00 81.62 252 GLN A C 1
ATOM 2081 O O . GLN A 1 252 ? -9.591 5.844 16.365 1.00 81.62 252 GLN A O 1
ATOM 2086 N N . GLU A 1 253 ? -8.399 4.621 17.839 1.00 87.00 253 GLU A N 1
ATOM 2087 C CA . GLU A 1 253 ? -8.846 3.310 17.344 1.00 87.00 253 GLU A CA 1
ATOM 2088 C C . GLU A 1 253 ? -10.368 3.190 17.417 1.00 87.00 253 GLU A C 1
ATOM 2090 O O . GLU A 1 253 ? -11.012 2.878 16.416 1.00 87.00 253 GLU A O 1
ATOM 2095 N N . VAL A 1 254 ? -10.963 3.547 18.560 1.00 90.88 254 VAL A N 1
ATOM 2096 C CA . VAL A 1 254 ? -12.421 3.508 18.757 1.00 90.88 254 VAL A CA 1
ATOM 2097 C C . VAL A 1 254 ? -13.151 4.420 17.767 1.00 90.88 254 VAL A C 1
ATOM 2099 O O . VAL A 1 254 ? -14.120 4.007 17.122 1.00 90.88 254 VAL A O 1
ATOM 2102 N N . ILE A 1 255 ? -12.690 5.664 17.601 1.00 87.00 255 ILE A N 1
ATOM 2103 C CA . ILE A 1 255 ? -13.299 6.614 16.658 1.00 87.00 255 ILE A CA 1
ATOM 2104 C C . ILE A 1 255 ? -13.149 6.123 15.212 1.00 87.00 255 ILE A C 1
ATOM 2106 O O . ILE A 1 255 ? -14.078 6.272 14.414 1.00 87.00 255 ILE A O 1
ATOM 2110 N N . GLN A 1 256 ? -12.004 5.542 14.849 1.00 81.19 256 GLN A N 1
ATOM 2111 C CA . GLN A 1 256 ? -11.789 4.995 13.511 1.00 81.19 256 GLN A CA 1
ATOM 2112 C C . GLN A 1 256 ? -12.679 3.779 13.244 1.00 81.19 256 GLN A C 1
ATOM 2114 O O . GLN A 1 256 ? -13.308 3.736 12.186 1.00 81.19 256 GLN A O 1
ATOM 2119 N N . ALA A 1 257 ? -12.789 2.851 14.198 1.00 86.69 257 ALA A N 1
ATOM 2120 C CA . ALA A 1 257 ? -13.667 1.686 14.120 1.00 86.69 257 ALA A CA 1
ATOM 2121 C C . ALA A 1 257 ? -15.122 2.102 13.847 1.00 86.69 257 ALA A C 1
ATOM 2123 O O . ALA A 1 257 ? -15.744 1.628 12.894 1.00 86.69 257 ALA A O 1
ATOM 2124 N N . LEU A 1 258 ? -15.637 3.075 14.606 1.00 92.31 258 LEU A N 1
ATOM 2125 C CA . LEU A 1 258 ? -16.969 3.647 14.390 1.00 92.31 258 LEU A CA 1
ATOM 2126 C C . LEU A 1 258 ? -17.103 4.294 13.005 1.00 92.31 258 LEU A C 1
ATOM 2128 O O . LEU A 1 258 ? -18.046 3.999 12.265 1.00 92.31 258 LEU A O 1
ATOM 2132 N N . ARG A 1 259 ? -16.138 5.138 12.620 1.00 85.38 259 ARG A N 1
ATOM 2133 C CA . ARG A 1 259 ? -16.162 5.854 11.335 1.00 85.38 259 ARG A CA 1
ATOM 2134 C C . ARG A 1 259 ? -16.135 4.916 10.132 1.00 85.38 259 ARG A C 1
ATOM 2136 O O . ARG A 1 259 ? -16.825 5.202 9.156 1.00 85.38 259 ARG A O 1
ATOM 2143 N N . ARG A 1 260 ? -15.369 3.818 10.176 1.00 83.81 260 ARG A N 1
ATOM 2144 C CA . ARG A 1 260 ? -15.341 2.797 9.104 1.00 83.81 260 ARG A CA 1
ATOM 2145 C C . ARG A 1 260 ? -16.726 2.189 8.876 1.00 83.81 260 ARG A C 1
ATOM 2147 O O . ARG A 1 260 ? -17.089 1.892 7.744 1.00 83.81 260 ARG A O 1
ATOM 2154 N N . GLN A 1 261 ? -17.526 2.099 9.935 1.00 90.56 261 GLN A N 1
ATOM 2155 C CA . GLN A 1 261 ? -18.875 1.541 9.906 1.00 90.56 261 GLN A CA 1
ATOM 2156 C C . GLN A 1 261 ? -19.981 2.606 9.781 1.00 90.56 261 GLN A C 1
ATOM 2158 O O . GLN A 1 261 ? -21.162 2.306 9.943 1.00 90.56 261 GLN A O 1
ATOM 2163 N N . GLY A 1 262 ? -19.643 3.858 9.449 1.00 89.12 262 GLY A N 1
ATOM 2164 C CA . GLY A 1 262 ? -20.619 4.939 9.247 1.00 89.12 262 GLY A CA 1
ATOM 2165 C C . GLY A 1 262 ? -21.272 5.460 10.533 1.00 89.12 262 GLY A C 1
ATOM 2166 O O . GLY A 1 262 ? -22.329 6.089 10.479 1.00 89.12 262 GLY A O 1
ATOM 2167 N N . PHE A 1 263 ? -20.665 5.196 11.689 1.00 94.31 263 PHE A N 1
ATOM 2168 C CA . PHE A 1 263 ? -21.033 5.834 12.946 1.00 94.31 263 PHE A CA 1
ATOM 2169 C C . PHE A 1 263 ? -20.213 7.109 13.158 1.00 94.31 263 PHE A C 1
ATOM 2171 O O . PHE A 1 263 ? -19.007 7.152 12.903 1.00 94.31 263 PHE A O 1
ATOM 2178 N N . VAL A 1 264 ? -20.870 8.150 13.662 1.00 92.69 264 VAL A N 1
ATOM 2179 C CA . VAL A 1 264 ? -20.236 9.402 14.084 1.00 92.69 264 VAL A CA 1
ATOM 2180 C C . VAL A 1 264 ? -20.419 9.549 15.586 1.00 92.69 264 VAL A C 1
ATOM 2182 O O . VAL A 1 264 ? -21.522 9.357 16.093 1.00 92.69 264 VAL A O 1
ATOM 2185 N N . THR A 1 265 ? -19.346 9.884 16.302 1.00 94.12 265 THR A N 1
ATOM 2186 C CA . THR A 1 265 ? -19.398 10.151 17.742 1.00 94.12 265 THR A CA 1
ATOM 2187 C C . THR A 1 265 ? -20.327 11.332 18.017 1.00 94.12 265 THR A C 1
ATOM 2189 O O . THR A 1 265 ? -20.033 12.460 17.631 1.00 94.12 265 THR A O 1
ATOM 2192 N N . ASP A 1 266 ? -21.444 11.052 18.681 1.00 92.31 266 ASP A N 1
ATOM 2193 C CA . ASP A 1 266 ? -22.441 12.029 19.128 1.00 92.31 266 ASP A CA 1
ATOM 2194 C C . ASP A 1 266 ? -22.017 12.621 20.481 1.00 92.31 266 ASP A C 1
ATOM 2196 O O . ASP A 1 266 ? -22.095 13.824 20.717 1.00 92.31 266 ASP A O 1
ATOM 2200 N N . SER A 1 267 ? -21.481 11.773 21.366 1.00 95.00 267 SER A N 1
ATOM 2201 C CA . SER A 1 267 ? -20.979 12.174 22.679 1.00 95.00 267 SER A CA 1
ATOM 2202 C C . SER A 1 267 ? -19.775 11.333 23.090 1.00 95.00 267 SER A C 1
ATOM 2204 O O . SER A 1 267 ? -19.774 10.114 22.935 1.00 95.00 267 SER A O 1
ATOM 2206 N N . HIS A 1 268 ? -18.755 11.987 23.649 1.00 96.94 268 HIS A N 1
ATOM 2207 C CA . HIS A 1 268 ? -17.604 11.343 24.286 1.00 96.94 268 HIS A CA 1
ATOM 2208 C C . HIS A 1 268 ? -17.456 11.859 25.712 1.00 96.94 268 HIS A C 1
ATOM 2210 O O . HIS A 1 268 ? -17.101 13.027 25.929 1.00 96.94 268 HIS A O 1
ATOM 2216 N N . GLN A 1 269 ? -17.736 10.980 26.671 1.00 97.56 269 GLN A N 1
ATOM 2217 C CA . GLN A 1 269 ? -17.514 11.203 28.091 1.00 97.56 269 GLN A CA 1
ATOM 2218 C C . GLN A 1 269 ? -16.117 10.692 28.441 1.00 97.56 269 GLN A C 1
ATOM 2220 O O . GLN A 1 269 ? -15.876 9.490 28.505 1.00 97.56 269 GLN A O 1
ATOM 2225 N N . THR A 1 270 ? -15.177 11.617 28.614 1.00 96.75 270 THR A N 1
ATOM 2226 C CA . THR A 1 270 ? -13.845 11.314 29.147 1.00 96.75 270 THR A CA 1
ATOM 2227 C C . THR A 1 270 ? -13.916 11.095 30.660 1.00 96.75 270 THR A C 1
ATOM 2229 O O . THR A 1 270 ? -14.856 11.607 31.275 1.00 96.75 270 THR A O 1
ATOM 2232 N N . PRO A 1 271 ? -12.910 10.458 31.288 1.00 95.62 271 PRO A N 1
ATOM 2233 C CA . PRO A 1 271 ? -12.779 10.361 32.745 1.00 95.62 271 PRO A CA 1
ATOM 2234 C C . PRO A 1 271 ? -13.137 11.656 33.484 1.00 95.62 271 PRO A C 1
ATOM 2236 O O . PRO A 1 271 ? -13.950 11.674 34.408 1.00 95.62 271 PRO A O 1
ATOM 2239 N N . ARG A 1 272 ? -12.615 12.790 32.996 1.00 95.25 272 ARG A N 1
ATOM 2240 C CA . ARG A 1 272 ? -12.904 14.123 33.540 1.00 95.25 272 ARG A CA 1
ATOM 2241 C C . ARG A 1 272 ? -14.375 14.525 33.408 1.00 95.25 272 ARG A C 1
ATOM 2243 O O . ARG A 1 272 ? -14.933 15.071 34.353 1.00 95.25 272 ARG A O 1
ATOM 2250 N N . LYS A 1 273 ? -15.004 14.287 32.254 1.00 96.75 273 LYS A N 1
ATOM 2251 C CA . LYS A 1 273 ? -16.426 14.610 32.053 1.00 96.75 273 LYS A CA 1
ATOM 2252 C C . LYS A 1 273 ? -17.327 13.707 32.891 1.00 96.75 273 LYS A C 1
ATOM 2254 O O . LYS A 1 273 ? -18.293 14.198 33.455 1.00 96.75 273 LYS A O 1
ATOM 2259 N N . ILE A 1 274 ? -16.984 12.425 33.024 1.00 97.62 274 ILE A N 1
ATOM 2260 C CA . ILE A 1 274 ? -17.693 11.482 33.900 1.00 97.62 274 ILE A CA 1
ATOM 2261 C C . ILE A 1 274 ? -17.594 11.959 35.353 1.00 97.62 274 ILE A C 1
ATOM 2263 O O . ILE A 1 274 ? -18.605 11.996 36.052 1.00 97.62 274 ILE A O 1
ATOM 2267 N N . GLN A 1 275 ? -16.402 12.387 35.789 1.00 96.44 275 GLN A N 1
ATOM 2268 C CA . GLN A 1 275 ? -16.193 12.957 37.120 1.00 96.44 275 GLN A CA 1
ATOM 2269 C C . GLN A 1 275 ? -17.095 14.171 37.356 1.00 96.44 275 GLN A C 1
ATOM 2271 O O . GLN A 1 275 ? -17.774 14.218 38.373 1.00 96.44 275 GLN A O 1
ATOM 2276 N N . GLN A 1 276 ? -17.129 15.117 36.417 1.00 95.75 276 GLN A N 1
ATOM 2277 C CA . GLN A 1 276 ? -17.972 16.314 36.507 1.00 95.75 276 GLN A CA 1
ATOM 2278 C C . GLN A 1 276 ? -19.468 15.973 36.503 1.00 95.75 276 GLN A C 1
ATOM 2280 O O . GLN A 1 276 ? -20.238 16.516 37.279 1.00 95.75 276 GLN A O 1
ATOM 2285 N N . HIS A 1 277 ? -19.891 15.043 35.647 1.00 94.44 277 HIS A N 1
ATOM 2286 C CA . HIS A 1 277 ? -21.308 14.747 35.460 1.00 94.44 277 HIS A CA 1
ATOM 2287 C C . HIS A 1 277 ? -21.911 13.961 36.629 1.00 94.44 277 HIS A C 1
ATOM 2289 O O . HIS A 1 277 ? -23.039 14.229 37.037 1.00 94.44 277 HIS A O 1
ATOM 2295 N N . PHE A 1 278 ? -21.189 12.964 37.144 1.00 95.12 278 PHE A N 1
ATOM 2296 C CA . PHE A 1 278 ? -21.753 11.990 38.083 1.00 95.12 278 PHE A CA 1
ATOM 2297 C C . PHE A 1 278 ? -21.138 12.047 39.481 1.00 95.12 278 PHE A C 1
ATOM 2299 O O . PHE A 1 278 ? -21.772 11.591 40.433 1.00 95.12 278 PHE A O 1
ATOM 2306 N N . PHE A 1 279 ? -19.916 12.571 39.615 1.00 94.88 279 PHE A N 1
ATOM 2307 C CA . PHE A 1 279 ? -19.118 12.424 40.833 1.00 94.88 279 PHE A CA 1
ATOM 2308 C C . PHE A 1 279 ? -18.637 13.736 41.465 1.00 94.88 279 PHE A C 1
ATOM 2310 O O . PHE A 1 279 ? -17.900 13.702 42.451 1.00 94.88 279 PHE A O 1
ATOM 2317 N N . GLU A 1 280 ? -19.035 14.886 40.927 1.00 91.56 280 GLU A N 1
ATOM 2318 C CA . GLU A 1 280 ? -18.677 16.196 41.467 1.00 91.56 280 GLU A CA 1
ATOM 2319 C C . GLU A 1 280 ? -19.338 16.421 42.838 1.00 91.56 280 GLU A C 1
ATOM 2321 O O . GLU A 1 280 ? -20.490 16.045 43.056 1.00 91.56 280 GLU A O 1
ATOM 2326 N N . ASP A 1 281 ? -18.570 16.969 43.784 1.00 86.75 281 ASP A N 1
ATOM 2327 C CA . ASP A 1 281 ? -19.009 17.352 45.136 1.00 86.75 281 ASP A CA 1
ATOM 2328 C C . ASP A 1 281 ? -19.722 16.265 45.965 1.00 86.75 281 ASP A C 1
ATOM 2330 O O . ASP A 1 281 ? -20.550 16.544 46.840 1.00 86.75 281 ASP A O 1
ATOM 2334 N N . ARG A 1 282 ? -19.377 14.994 45.733 1.00 86.56 282 ARG A N 1
ATOM 2335 C CA . ARG A 1 282 ? -19.964 13.872 46.472 1.00 86.56 282 ARG A CA 1
ATOM 2336 C C . ARG A 1 282 ? -19.391 13.710 47.874 1.00 86.56 282 ARG A C 1
ATOM 2338 O O . ARG A 1 282 ? -18.180 13.685 48.080 1.00 86.56 282 ARG A O 1
ATOM 2345 N N . ALA A 1 283 ? -20.283 13.473 48.835 1.00 83.88 283 ALA A N 1
ATOM 2346 C CA . ALA A 1 283 ? -19.925 13.237 50.237 1.00 83.88 283 ALA A CA 1
ATOM 2347 C C . ALA A 1 283 ? -19.446 11.800 50.529 1.00 83.88 283 ALA A C 1
ATOM 2349 O O . ALA A 1 283 ? -18.949 11.533 51.620 1.00 83.88 283 ALA A O 1
ATOM 2350 N N . ASP A 1 284 ? -19.633 10.866 49.592 1.00 83.44 284 ASP A N 1
ATOM 2351 C CA . ASP A 1 284 ? -19.259 9.450 49.731 1.00 83.44 284 ASP A CA 1
ATOM 2352 C C . ASP A 1 284 ? -17.905 9.094 49.095 1.00 83.44 284 ASP A C 1
ATOM 2354 O O . ASP A 1 284 ? -17.556 7.914 49.026 1.00 83.44 284 ASP A O 1
ATOM 2358 N N . GLU A 1 285 ? -17.158 10.115 48.658 1.00 82.44 285 GLU A N 1
ATOM 2359 C CA . GLU A 1 285 ? -15.817 10.040 48.060 1.00 82.44 285 GLU A CA 1
ATOM 2360 C C . GLU A 1 285 ? -15.710 9.192 46.778 1.00 82.44 285 GLU A C 1
ATOM 2362 O O . GLU A 1 285 ? -14.604 8.984 46.269 1.00 82.44 285 GLU A O 1
ATOM 2367 N N . GLN A 1 286 ? -16.831 8.734 46.206 1.00 90.75 286 GLN A N 1
ATOM 2368 C CA . GLN A 1 286 ? -16.827 8.053 44.911 1.00 90.75 286 GLN A CA 1
ATOM 2369 C C . GLN A 1 286 ? -16.327 8.999 43.811 1.00 90.75 286 GLN A C 1
ATOM 2371 O O . GLN A 1 286 ? -16.731 10.161 43.740 1.00 90.75 286 GLN A O 1
ATOM 2376 N N . LYS A 1 287 ? -15.472 8.481 42.923 1.00 93.25 287 LYS A N 1
ATOM 2377 C CA . LYS A 1 287 ? -14.882 9.222 41.800 1.00 93.25 287 LYS A CA 1
ATOM 2378 C C . LYS A 1 287 ? -14.896 8.393 40.527 1.00 93.25 287 LYS A C 1
ATOM 2380 O O . LYS A 1 287 ? -14.760 7.167 40.588 1.00 93.25 287 LYS A O 1
ATOM 2385 N N . ALA A 1 288 ? -14.975 9.067 39.384 1.00 95.06 288 ALA A N 1
ATOM 2386 C CA . ALA A 1 288 ? -14.785 8.431 38.088 1.00 95.06 288 ALA A CA 1
ATOM 2387 C C . ALA A 1 288 ? -13.418 7.737 38.024 1.00 95.06 288 ALA A C 1
ATOM 2389 O O . ALA A 1 288 ? -12.471 8.127 38.715 1.00 95.06 288 ALA A O 1
ATOM 2390 N N . PHE A 1 289 ? -13.331 6.686 37.217 1.00 94.81 289 PHE A N 1
ATOM 2391 C CA . PHE A 1 289 ? -12.059 6.036 36.928 1.00 94.81 289 PHE A CA 1
ATOM 2392 C C . PHE A 1 289 ? -11.238 6.860 35.947 1.00 94.81 289 PHE A C 1
ATOM 2394 O O . PHE A 1 289 ? -11.790 7.504 35.059 1.00 94.81 289 PHE A O 1
ATOM 2401 N N . GLU A 1 290 ? -9.922 6.811 36.115 1.00 93.38 290 GLU A N 1
ATOM 2402 C CA . GLU A 1 290 ? -8.958 7.655 35.417 1.00 93.38 290 GLU A CA 1
ATOM 2403 C C . GLU A 1 290 ? -8.793 7.290 33.936 1.00 93.38 290 GLU A C 1
ATOM 2405 O O . GLU A 1 290 ? -8.360 8.141 33.168 1.00 93.38 290 GLU A O 1
ATOM 2410 N N . ASN A 1 291 ? -9.188 6.074 33.550 1.00 94.25 291 ASN A N 1
ATOM 2411 C CA . ASN A 1 291 ? -8.965 5.477 32.231 1.00 94.25 291 ASN A CA 1
ATOM 2412 C C . ASN A 1 291 ? -10.252 4.988 31.536 1.00 94.25 291 ASN A C 1
ATOM 2414 O O . ASN A 1 291 ? -10.186 4.308 30.516 1.00 94.25 291 ASN A O 1
ATOM 2418 N N . ILE A 1 292 ? -11.437 5.238 32.108 1.00 96.31 292 ILE A N 1
ATOM 2419 C CA . ILE A 1 292 ? -12.705 4.748 31.545 1.00 96.31 292 ILE A CA 1
ATOM 2420 C C . ILE A 1 292 ? -13.406 5.854 30.768 1.00 96.31 292 ILE A C 1
ATOM 2422 O O . ILE A 1 292 ? -13.626 6.954 31.276 1.00 96.31 292 ILE A O 1
ATOM 2426 N N . HIS A 1 293 ? -13.814 5.533 29.545 1.00 97.88 293 HIS A N 1
ATOM 2427 C CA . HIS A 1 293 ? -14.524 6.433 28.646 1.00 97.88 293 HIS A CA 1
ATOM 2428 C C . HIS A 1 293 ? -15.898 5.880 28.283 1.00 97.88 293 HIS A C 1
ATOM 2430 O O . HIS A 1 293 ? -16.047 4.672 28.125 1.00 97.88 293 HIS A O 1
ATOM 2436 N N . PHE A 1 294 ? -16.880 6.763 28.062 1.00 98.25 294 PHE A N 1
ATOM 2437 C CA . PHE A 1 294 ? -18.162 6.402 27.441 1.00 98.25 294 PHE A CA 1
ATOM 2438 C C . PHE A 1 294 ? -18.302 7.072 26.078 1.00 98.25 294 PHE A C 1
ATOM 2440 O O . PHE A 1 294 ? -18.029 8.269 25.929 1.00 98.25 294 PHE A O 1
ATOM 2447 N N . ILE A 1 295 ? -18.768 6.318 25.087 1.00 98.12 295 ILE A N 1
ATOM 2448 C CA . ILE A 1 295 ? -19.088 6.832 23.757 1.00 98.12 295 ILE A CA 1
ATOM 2449 C C . ILE A 1 295 ? -20.558 6.579 23.464 1.00 98.12 295 ILE A C 1
ATOM 2451 O O . ILE A 1 295 ? -21.052 5.469 23.633 1.00 98.12 295 ILE A O 1
ATOM 2455 N N . LEU A 1 296 ? -21.229 7.618 22.974 1.00 98.38 296 LEU A N 1
ATOM 2456 C CA . LEU A 1 296 ? -22.470 7.514 22.223 1.00 98.38 296 LEU A CA 1
ATOM 2457 C C . LEU A 1 296 ? -22.147 7.853 20.769 1.00 98.38 296 LEU A C 1
ATOM 2459 O O . LEU A 1 296 ? -21.602 8.923 20.491 1.00 98.38 296 LEU A O 1
ATOM 2463 N N . ALA A 1 297 ? -22.490 6.971 19.841 1.00 97.88 297 ALA A N 1
ATOM 2464 C CA . ALA A 1 297 ? -22.320 7.214 18.417 1.00 97.88 297 ALA A CA 1
ATOM 2465 C C . ALA A 1 297 ? -23.640 7.018 17.673 1.00 97.88 297 ALA A C 1
ATOM 2467 O O . ALA A 1 297 ? -24.440 6.151 18.016 1.00 97.88 297 ALA A O 1
ATOM 2468 N N . VAL A 1 298 ? -23.867 7.838 16.652 1.00 96.81 298 VAL A N 1
ATOM 2469 C CA . VAL A 1 298 ? -25.071 7.817 15.821 1.00 96.81 298 VAL A CA 1
ATOM 24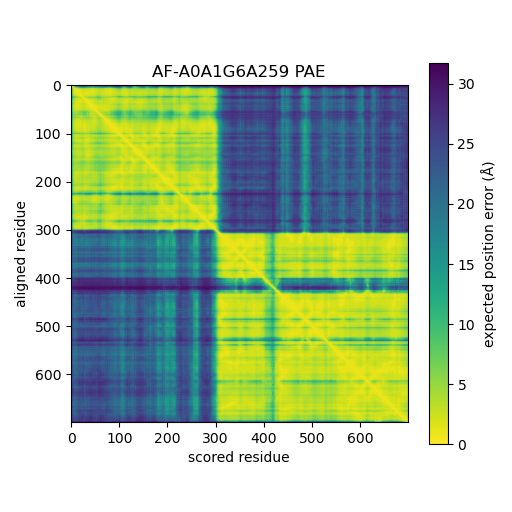70 C C . VAL A 1 298 ? -24.734 7.311 14.428 1.00 96.81 298 VAL A C 1
ATOM 2472 O O . VAL A 1 298 ? -23.734 7.713 13.829 1.00 96.81 298 VAL A O 1
ATOM 2475 N N . LYS A 1 299 ? -25.573 6.416 13.910 1.00 95.25 299 LYS A N 1
ATOM 2476 C CA . LYS A 1 299 ? -25.521 5.952 12.532 1.00 95.25 299 LYS A CA 1
ATOM 2477 C C . LYS A 1 299 ? -25.947 7.111 11.646 1.00 95.25 299 LYS A C 1
ATOM 2479 O O . LYS A 1 299 ? -27.101 7.537 11.688 1.00 95.25 299 LYS A O 1
ATOM 2484 N N . LYS A 1 300 ? -25.010 7.651 10.878 1.00 89.00 300 LYS A N 1
ATOM 2485 C CA . LYS A 1 300 ? -25.337 8.606 9.821 1.00 89.00 300 LYS A CA 1
ATOM 2486 C C . LYS A 1 300 ? -25.577 7.843 8.532 1.00 89.00 300 LYS A C 1
ATOM 2488 O O . LYS A 1 300 ? -25.078 6.721 8.377 1.00 89.00 300 LYS A O 1
ATOM 2493 N N . GLU A 1 301 ? -26.342 8.444 7.623 1.00 67.94 301 GLU A N 1
ATOM 2494 C CA . GLU A 1 301 ? -26.332 8.012 6.233 1.00 67.94 301 GLU A CA 1
ATOM 2495 C C . GLU A 1 301 ? -24.860 7.856 5.834 1.00 67.94 301 GLU A C 1
ATOM 2497 O O . GLU A 1 301 ? -24.041 8.743 6.107 1.00 67.94 301 GLU A O 1
ATOM 2502 N N . LYS A 1 302 ? -24.481 6.682 5.309 1.00 56.22 302 LYS A N 1
ATOM 2503 C CA . LYS A 1 302 ? -23.142 6.509 4.747 1.00 56.22 302 LYS A CA 1
ATOM 2504 C C . LYS A 1 302 ? -23.105 7.577 3.661 1.00 56.22 302 LYS A C 1
ATOM 2506 O O . LYS A 1 302 ? -23.783 7.400 2.650 1.00 56.22 302 LYS A O 1
ATOM 2511 N N . GLU A 1 303 ? -22.403 8.694 3.877 1.00 47.09 303 GLU A N 1
ATOM 2512 C CA . GLU A 1 303 ? -22.050 9.567 2.767 1.00 47.09 303 GLU A CA 1
ATOM 2513 C C . GLU A 1 303 ? -21.473 8.593 1.751 1.00 47.09 303 GLU A C 1
ATOM 2515 O O . GLU A 1 303 ? -20.466 7.929 2.024 1.00 47.09 303 GLU A O 1
ATOM 2520 N N . LYS A 1 304 ? -22.169 8.404 0.626 1.00 47.09 304 LYS A N 1
ATOM 2521 C CA . LYS A 1 304 ? -21.588 7.747 -0.532 1.00 47.09 304 LYS A CA 1
ATOM 2522 C C . LYS A 1 304 ? -20.515 8.713 -1.008 1.00 47.09 304 LYS A C 1
ATOM 2524 O O . LYS A 1 304 ? -20.695 9.410 -2.002 1.00 47.09 304 LYS A O 1
ATOM 2529 N N . MET A 1 305 ? -19.415 8.800 -0.260 1.00 50.72 305 MET A N 1
ATOM 2530 C CA . MET A 1 305 ? -18.182 9.313 -0.791 1.00 50.72 305 MET A CA 1
ATOM 2531 C C . MET A 1 305 ? -17.929 8.431 -1.989 1.00 50.72 305 MET A C 1
ATOM 2533 O O . MET A 1 305 ? -17.778 7.214 -1.865 1.00 50.72 305 MET A O 1
ATOM 2537 N N . LYS A 1 306 ? -18.025 9.047 -3.159 1.00 57.34 306 LYS A N 1
ATOM 2538 C CA . LYS A 1 306 ? -17.741 8.373 -4.408 1.00 57.34 306 LYS A CA 1
ATOM 2539 C C . LYS A 1 306 ? -16.349 7.757 -4.237 1.00 57.34 306 LYS A C 1
ATOM 2541 O O . LYS A 1 306 ? -15.433 8.520 -3.916 1.00 57.34 306 LYS A O 1
ATOM 2546 N N . PRO A 1 307 ? -16.194 6.427 -4.359 1.00 72.69 307 PRO A N 1
ATOM 2547 C CA . PRO A 1 307 ? -14.880 5.819 -4.253 1.00 72.69 307 PRO A CA 1
ATOM 2548 C C . PRO A 1 307 ? -13.962 6.524 -5.246 1.00 72.69 307 PRO A C 1
ATOM 2550 O O . PRO A 1 307 ? -14.338 6.754 -6.400 1.00 72.69 307 PRO A O 1
ATOM 2553 N N . VAL A 1 308 ? -12.793 6.938 -4.769 1.00 90.31 308 VAL A N 1
ATOM 2554 C CA . VAL A 1 308 ? -11.790 7.547 -5.634 1.00 90.31 308 VAL A CA 1
ATOM 2555 C C . VAL A 1 308 ? -11.190 6.412 -6.443 1.00 90.31 308 VAL A C 1
ATOM 2557 O O . VAL A 1 308 ? -10.732 5.420 -5.883 1.00 90.31 308 VAL A O 1
ATOM 2560 N N . ILE A 1 309 ? -11.232 6.532 -7.764 1.00 94.25 309 ILE A N 1
ATOM 2561 C CA . ILE A 1 309 ? -10.583 5.568 -8.646 1.00 94.25 309 ILE A CA 1
ATOM 2562 C C . ILE A 1 309 ? -9.192 6.110 -8.940 1.00 94.25 309 ILE A C 1
ATOM 2564 O O . ILE A 1 309 ? -9.055 7.154 -9.578 1.00 94.25 309 ILE A O 1
ATOM 2568 N N . PHE A 1 310 ? -8.172 5.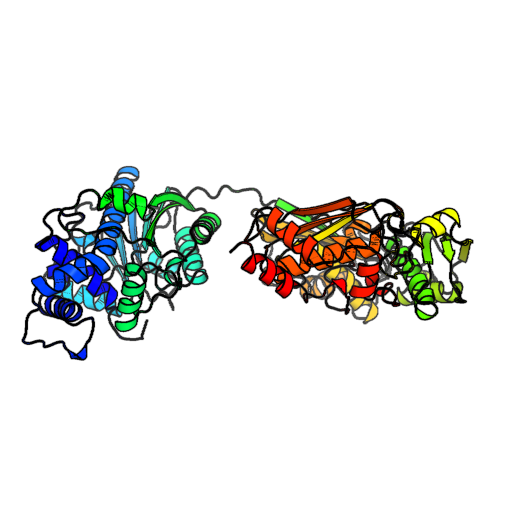398 -8.475 1.00 96.81 310 PHE A N 1
ATOM 2569 C CA . PHE A 1 310 ? -6.782 5.693 -8.796 1.00 96.81 310 PHE A CA 1
ATOM 2570 C C . PHE A 1 310 ? -6.245 4.632 -9.752 1.00 96.81 310 PHE A C 1
ATOM 2572 O O . PHE A 1 310 ? -6.599 3.459 -9.651 1.00 96.81 310 PHE A O 1
ATOM 2579 N N . THR A 1 311 ? -5.429 5.045 -10.718 1.00 98.44 311 THR A N 1
ATOM 2580 C CA . THR A 1 311 ? -4.981 4.173 -11.805 1.00 98.44 311 THR A CA 1
ATOM 2581 C C . THR A 1 311 ? -3.477 4.260 -11.974 1.00 98.44 311 THR A C 1
ATOM 2583 O O . THR A 1 311 ? -2.927 5.356 -12.052 1.00 98.44 311 THR A O 1
ATOM 2586 N N . SER A 1 312 ? -2.844 3.099 -12.106 1.00 98.69 312 SER A N 1
ATOM 2587 C CA . SER A 1 312 ? -1.445 2.969 -12.509 1.00 98.69 312 SER A CA 1
ATOM 2588 C C . SER A 1 312 ? -1.330 2.033 -13.708 1.00 98.69 312 SER A C 1
ATOM 2590 O O . SER A 1 312 ? -2.252 1.274 -14.013 1.00 98.69 312 SER A O 1
ATOM 2592 N N . GLU A 1 313 ? -0.186 2.088 -14.384 1.00 98.81 313 GLU A N 1
ATOM 2593 C CA . GLU A 1 313 ? 0.121 1.252 -15.542 1.00 98.81 313 GLU A CA 1
ATOM 2594 C C . GLU A 1 313 ? 1.541 0.681 -15.482 1.00 98.81 313 GLU A C 1
ATOM 2596 O O . GLU A 1 313 ? 2.399 1.139 -14.724 1.00 98.81 313 GLU A O 1
ATOM 2601 N N . SER A 1 314 ? 1.793 -0.337 -16.300 1.00 98.81 314 SER A N 1
ATOM 2602 C CA . SER A 1 314 ? 3.115 -0.893 -16.551 1.00 98.81 314 SER A CA 1
ATOM 2603 C C . SER A 1 314 ? 3.228 -1.431 -17.977 1.00 98.81 314 SER A C 1
ATOM 2605 O O . SER A 1 314 ? 2.264 -1.468 -18.739 1.00 98.81 314 SER A O 1
ATOM 2607 N N . VAL A 1 315 ? 4.437 -1.828 -18.361 1.00 98.81 315 VAL A N 1
ATOM 2608 C CA . VAL A 1 315 ? 4.756 -2.344 -19.693 1.00 98.81 315 VAL A CA 1
ATOM 2609 C C . VAL A 1 315 ? 5.733 -3.511 -19.571 1.00 98.81 315 VAL A C 1
ATOM 2611 O O . VAL A 1 315 ? 6.488 -3.595 -18.598 1.00 98.81 315 VAL A O 1
ATOM 2614 N N . THR A 1 316 ? 5.717 -4.434 -20.530 1.00 98.75 316 THR A N 1
ATOM 2615 C CA . THR A 1 316 ? 6.647 -5.569 -20.539 1.00 98.75 316 THR A CA 1
ATOM 2616 C C . THR A 1 316 ? 8.059 -5.114 -20.902 1.00 98.75 316 THR A C 1
ATOM 2618 O O . THR A 1 316 ? 8.271 -4.023 -21.439 1.00 98.75 316 THR A O 1
ATOM 2621 N N . LYS A 1 317 ? 9.042 -5.999 -20.701 1.00 98.00 317 LYS A N 1
ATOM 2622 C CA . LYS A 1 317 ? 10.416 -5.771 -21.170 1.00 98.00 317 LYS A CA 1
ATOM 2623 C C . LYS A 1 317 ? 10.553 -5.605 -22.693 1.00 98.00 317 LYS A C 1
ATOM 2625 O O . LYS A 1 317 ? 11.586 -5.135 -23.153 1.00 98.00 317 LYS A O 1
ATOM 2630 N N . GLY A 1 318 ? 9.540 -6.001 -23.470 1.00 98.31 318 GLY A N 1
ATOM 2631 C CA . GLY A 1 318 ? 9.522 -5.844 -24.925 1.00 98.31 318 GLY A CA 1
ATOM 2632 C C . GLY A 1 318 ? 9.029 -4.484 -25.414 1.00 98.31 318 GLY A C 1
ATOM 2633 O O . GLY A 1 318 ? 9.202 -4.186 -26.595 1.00 98.31 318 GLY A O 1
ATOM 2634 N N . HIS A 1 319 ? 8.452 -3.650 -24.544 1.00 98.75 319 HIS A N 1
ATOM 2635 C CA . HIS A 1 319 ? 8.064 -2.285 -24.898 1.00 98.75 319 HIS A CA 1
ATOM 2636 C C . HIS A 1 319 ? 9.296 -1.474 -25.329 1.00 98.75 319 HIS A C 1
ATOM 2638 O O . HIS A 1 319 ? 10.299 -1.512 -24.618 1.00 98.75 319 HIS A O 1
ATOM 2644 N N . PRO A 1 320 ? 9.251 -0.679 -26.414 1.00 98.50 320 PRO A N 1
ATOM 2645 C CA . PRO A 1 320 ? 10.446 -0.046 -26.981 1.00 98.50 320 PRO A CA 1
ATOM 2646 C C . PRO A 1 320 ? 11.208 0.857 -25.997 1.00 98.50 320 PRO A C 1
ATOM 2648 O O . PRO A 1 320 ? 12.428 0.775 -25.923 1.00 98.50 320 PRO A O 1
ATOM 2651 N N . ASP A 1 321 ? 10.523 1.649 -25.163 1.00 98.81 321 ASP A N 1
ATOM 2652 C CA . ASP A 1 321 ? 11.215 2.405 -24.097 1.00 98.81 321 ASP A CA 1
ATOM 2653 C C . ASP A 1 321 ? 11.932 1.493 -23.083 1.00 98.81 321 ASP A C 1
ATOM 2655 O O . ASP A 1 321 ? 13.033 1.810 -22.646 1.00 98.81 321 ASP A O 1
ATOM 2659 N N . LYS A 1 322 ? 11.353 0.331 -22.741 1.00 98.81 322 LYS A N 1
ATOM 2660 C CA . LYS A 1 322 ? 12.005 -0.635 -21.845 1.00 98.81 322 LYS A CA 1
ATOM 2661 C C . LYS A 1 322 ? 13.119 -1.415 -22.519 1.00 98.81 322 LYS A C 1
ATOM 2663 O O . LYS A 1 322 ? 14.090 -1.747 -21.852 1.00 98.81 322 LYS A O 1
ATOM 2668 N N . VAL A 1 323 ? 13.042 -1.629 -23.830 1.00 98.81 323 VAL A N 1
ATOM 2669 C CA . VAL A 1 323 ? 14.181 -2.112 -24.620 1.00 98.81 323 VAL A CA 1
ATOM 2670 C C . VAL A 1 323 ? 15.358 -1.145 -24.470 1.00 98.81 323 VAL A C 1
ATOM 2672 O O . VAL A 1 323 ? 16.463 -1.589 -24.162 1.00 98.81 323 VAL A O 1
ATOM 2675 N N . SER A 1 324 ? 15.121 0.163 -24.614 1.00 98.88 324 SER A N 1
ATOM 2676 C CA . SER A 1 324 ? 16.156 1.184 -24.419 1.00 98.88 324 SER A CA 1
ATOM 2677 C C . SER A 1 324 ? 16.727 1.188 -22.995 1.00 98.88 324 SER A C 1
ATOM 2679 O O . SER A 1 324 ? 17.947 1.154 -22.837 1.00 98.88 324 SER A O 1
ATOM 2681 N N . ASP A 1 325 ? 15.875 1.141 -21.964 1.00 98.88 325 ASP A N 1
ATOM 2682 C CA . ASP A 1 325 ? 16.317 1.075 -20.562 1.00 98.88 325 ASP A CA 1
ATOM 2683 C C . ASP A 1 325 ? 17.180 -0.174 -20.284 1.00 98.88 325 ASP A C 1
ATOM 2685 O O . ASP A 1 325 ? 18.248 -0.080 -19.673 1.00 98.88 325 ASP A O 1
ATOM 2689 N N . ILE A 1 326 ? 16.757 -1.347 -20.776 1.00 98.81 326 ILE A N 1
ATOM 2690 C CA . ILE A 1 326 ? 17.471 -2.619 -20.586 1.00 98.81 326 ILE A CA 1
ATOM 2691 C C . ILE A 1 326 ? 18.823 -2.607 -21.296 1.00 98.81 326 ILE A C 1
ATOM 2693 O O . ILE A 1 326 ? 19.800 -3.095 -20.728 1.00 98.81 326 ILE A O 1
ATOM 2697 N N . ILE A 1 327 ? 18.910 -2.061 -22.513 1.00 98.88 327 ILE A N 1
ATOM 2698 C CA . ILE A 1 327 ? 20.185 -1.923 -23.231 1.00 98.88 327 ILE A CA 1
ATOM 2699 C C . ILE A 1 327 ? 21.127 -0.995 -22.453 1.00 98.88 327 ILE A C 1
ATOM 2701 O O . ILE A 1 327 ? 22.263 -1.384 -22.173 1.00 98.88 327 ILE A O 1
ATOM 2705 N N . SER A 1 328 ? 20.643 0.181 -22.042 1.00 98.81 328 SER A N 1
ATOM 2706 C CA . SER A 1 328 ? 21.411 1.148 -21.251 1.00 98.81 328 SER A CA 1
ATOM 2707 C C . SER A 1 328 ? 21.967 0.531 -19.959 1.00 98.81 328 SER A C 1
ATOM 2709 O O . SER A 1 328 ? 23.159 0.664 -19.673 1.00 98.81 328 SER A O 1
ATOM 2711 N N . ASP A 1 329 ? 21.149 -0.199 -19.193 1.00 98.81 329 ASP A N 1
ATOM 2712 C CA . ASP A 1 329 ? 21.618 -0.853 -17.964 1.00 98.81 329 ASP A CA 1
ATOM 2713 C C . ASP A 1 329 ? 22.465 -2.108 -18.203 1.00 98.81 329 ASP A C 1
ATOM 2715 O O . ASP A 1 329 ? 23.340 -2.408 -17.394 1.00 98.81 329 ASP A O 1
ATOM 2719 N N . SER A 1 330 ? 22.279 -2.818 -19.319 1.00 98.81 330 SER A N 1
ATOM 2720 C CA . SER A 1 330 ? 23.157 -3.940 -19.687 1.00 98.81 330 SER A CA 1
ATOM 2721 C C . SER A 1 330 ? 24.577 -3.458 -19.993 1.00 98.81 330 SER A C 1
ATOM 2723 O O . SER A 1 330 ? 25.548 -4.118 -19.624 1.00 98.81 330 SER A O 1
ATOM 2725 N N . ILE A 1 331 ? 24.712 -2.285 -20.623 1.00 98.62 331 ILE A N 1
ATOM 2726 C CA . ILE A 1 331 ? 26.008 -1.637 -20.857 1.00 98.62 331 ILE A CA 1
ATOM 2727 C C . ILE A 1 331 ? 26.630 -1.195 -19.528 1.00 98.62 331 ILE A C 1
ATOM 2729 O O . ILE A 1 331 ? 27.806 -1.470 -19.289 1.00 98.62 331 ILE A O 1
ATOM 2733 N N . LEU A 1 332 ? 25.850 -0.573 -18.637 1.00 98.62 332 LEU A N 1
ATOM 2734 C CA . LEU A 1 332 ? 26.315 -0.212 -17.295 1.00 98.62 332 LEU A CA 1
ATOM 2735 C C . LEU A 1 332 ? 26.835 -1.431 -16.521 1.00 98.62 332 LEU A C 1
ATOM 2737 O O . LEU A 1 332 ? 27.945 -1.385 -15.990 1.00 98.62 332 LEU A O 1
ATOM 2741 N N . ASP A 1 333 ? 26.063 -2.517 -16.474 1.00 98.69 333 ASP A N 1
ATOM 2742 C CA . ASP A 1 333 ? 26.459 -3.749 -15.789 1.00 98.69 333 ASP A CA 1
ATOM 2743 C C . ASP A 1 333 ? 27.738 -4.337 -16.401 1.00 98.69 333 ASP A C 1
ATOM 2745 O O . ASP A 1 333 ? 28.638 -4.757 -15.671 1.00 98.69 333 ASP A O 1
ATOM 2749 N N . ALA A 1 334 ? 27.874 -4.310 -17.732 1.00 98.44 334 ALA A N 1
ATOM 2750 C CA . ALA A 1 334 ? 29.086 -4.766 -18.403 1.00 98.44 334 ALA A CA 1
ATOM 2751 C C . ALA A 1 334 ? 30.321 -3.970 -17.943 1.00 98.44 334 ALA A C 1
ATOM 2753 O O . ALA A 1 334 ? 31.334 -4.577 -17.588 1.00 98.44 334 ALA A O 1
ATOM 2754 N N . TYR A 1 335 ? 30.226 -2.639 -17.860 1.00 98.19 335 TYR A N 1
ATOM 2755 C CA . TYR A 1 335 ? 31.305 -1.795 -17.339 1.00 98.19 335 TYR A CA 1
ATOM 2756 C C . TYR A 1 335 ? 31.596 -2.060 -15.856 1.00 98.19 335 TYR A C 1
ATOM 2758 O O . TYR A 1 335 ? 32.746 -2.324 -15.503 1.00 98.19 335 TYR A O 1
ATOM 2766 N N . LEU A 1 336 ? 30.576 -2.067 -14.991 1.00 97.81 336 LEU A N 1
ATOM 2767 C CA . LEU A 1 336 ? 30.752 -2.276 -13.548 1.00 97.81 336 LEU A CA 1
ATOM 2768 C C . LEU A 1 336 ? 31.286 -3.668 -13.193 1.00 97.81 336 LEU A C 1
ATOM 2770 O O . LEU A 1 336 ? 31.951 -3.819 -12.171 1.00 97.81 336 LEU A O 1
ATOM 2774 N N . SER A 1 337 ? 31.037 -4.676 -14.035 1.00 97.81 337 SER A N 1
ATOM 2775 C CA . SER A 1 337 ? 31.565 -6.031 -13.836 1.00 97.81 337 SER A CA 1
ATOM 2776 C C . SER A 1 337 ? 33.092 -6.122 -13.959 1.00 97.81 337 SER A C 1
ATOM 2778 O O . SER A 1 337 ? 33.696 -7.022 -13.377 1.00 97.81 337 SER A O 1
ATOM 2780 N N . LYS A 1 338 ? 33.716 -5.201 -14.706 1.00 97.12 338 LYS A N 1
ATOM 2781 C CA . LYS A 1 338 ? 35.168 -5.164 -14.947 1.00 97.12 338 LYS A CA 1
ATOM 2782 C C . LYS A 1 338 ? 35.859 -4.006 -14.234 1.00 97.12 338 LYS A C 1
ATOM 2784 O O . LYS A 1 338 ? 36.980 -4.166 -13.765 1.00 97.12 338 LYS A O 1
ATOM 2789 N N . ASP A 1 339 ? 35.194 -2.859 -14.153 1.00 96.75 339 ASP A N 1
ATOM 2790 C CA . ASP A 1 339 ? 35.669 -1.664 -13.465 1.00 96.75 339 ASP A CA 1
ATOM 2791 C C . ASP A 1 339 ? 34.531 -1.089 -12.601 1.00 96.75 339 ASP A C 1
ATOM 2793 O O . ASP A 1 339 ? 33.701 -0.312 -13.091 1.00 96.75 339 ASP A O 1
ATOM 2797 N N . PRO A 1 340 ? 34.494 -1.431 -11.299 1.00 96.12 340 PRO A N 1
ATOM 2798 C CA . PRO A 1 340 ? 33.484 -0.947 -10.356 1.00 96.12 340 PRO A CA 1
ATOM 2799 C C . PRO A 1 340 ? 33.471 0.575 -10.160 1.00 96.12 340 PRO A C 1
ATOM 2801 O O . PRO A 1 340 ? 32.561 1.103 -9.521 1.00 96.12 340 PRO A O 1
ATOM 2804 N N . THR A 1 341 ? 34.484 1.294 -10.652 1.00 92.25 341 THR A N 1
ATOM 2805 C CA . THR A 1 341 ? 34.586 2.756 -10.555 1.00 92.25 341 THR A CA 1
ATOM 2806 C C . THR A 1 341 ? 34.177 3.483 -11.839 1.00 92.25 341 THR A C 1
ATOM 2808 O O . THR A 1 341 ? 34.210 4.717 -11.868 1.00 92.25 341 THR A O 1
ATOM 2811 N N . SER A 1 342 ? 33.737 2.737 -12.862 1.00 93.62 342 SER A N 1
ATOM 2812 C CA . SER A 1 342 ? 33.259 3.272 -14.141 1.00 93.62 342 SER A CA 1
ATOM 2813 C C . SER A 1 342 ? 32.209 4.363 -13.952 1.00 93.62 342 SER A C 1
ATOM 2815 O O . SER A 1 342 ? 31.237 4.198 -13.211 1.00 93.62 342 SER A O 1
ATOM 2817 N N . ARG A 1 343 ? 32.380 5.468 -14.680 1.00 93.38 343 ARG A N 1
ATOM 2818 C CA . ARG A 1 343 ? 31.371 6.520 -14.817 1.00 93.38 343 ARG A CA 1
ATOM 2819 C C . ARG A 1 343 ? 30.635 6.308 -16.127 1.00 93.38 343 ARG A C 1
ATOM 2821 O O . ARG A 1 343 ? 31.260 6.322 -17.184 1.00 93.38 343 ARG A O 1
ATOM 2828 N N . VAL A 1 344 ? 29.328 6.105 -16.048 1.00 95.69 344 VAL A N 1
ATOM 2829 C CA . VAL A 1 344 ? 28.489 5.717 -17.186 1.00 95.69 344 VAL A CA 1
ATOM 2830 C C . VAL A 1 344 ? 27.237 6.589 -17.180 1.00 95.69 344 VAL A C 1
ATOM 2832 O O . VAL A 1 344 ? 26.598 6.755 -16.137 1.00 95.69 344 VAL A O 1
ATOM 2835 N N . ALA A 1 345 ? 26.936 7.173 -18.333 1.00 96.50 345 ALA A N 1
ATOM 2836 C CA . ALA A 1 345 ? 25.701 7.877 -18.652 1.00 96.50 345 ALA A CA 1
ATOM 2837 C C . ALA A 1 345 ? 25.340 7.534 -20.105 1.00 96.50 345 ALA A C 1
ATOM 2839 O O . ALA A 1 345 ? 25.663 8.276 -21.025 1.00 96.50 345 ALA A O 1
ATOM 2840 N N . VAL A 1 346 ? 24.767 6.346 -20.314 1.00 97.69 346 VAL A N 1
ATOM 2841 C CA . VAL A 1 346 ? 24.444 5.825 -21.652 1.00 97.69 346 VAL A CA 1
ATOM 2842 C C . VAL A 1 346 ? 22.950 5.915 -21.908 1.00 97.69 346 VAL A C 1
ATOM 2844 O O . VAL A 1 346 ? 22.152 5.245 -21.250 1.00 97.69 346 VAL A O 1
ATOM 2847 N N . GLU A 1 347 ? 22.584 6.671 -22.930 1.00 98.38 347 GLU A N 1
ATOM 2848 C CA . GLU A 1 347 ? 21.216 6.810 -23.410 1.00 98.38 347 GLU A CA 1
ATOM 2849 C C . GLU A 1 347 ? 21.035 5.990 -24.694 1.00 98.38 347 GLU A C 1
ATOM 2851 O O . GLU A 1 347 ? 21.889 5.986 -25.587 1.00 98.38 347 GLU A O 1
ATOM 2856 N N . THR A 1 348 ? 19.901 5.302 -24.798 1.00 98.81 348 THR A N 1
ATOM 2857 C CA . THR A 1 348 ? 19.581 4.422 -25.923 1.00 98.81 348 THR A CA 1
ATOM 2858 C C . THR A 1 348 ? 18.327 4.912 -26.635 1.00 98.81 348 THR A C 1
ATOM 2860 O O . THR A 1 348 ? 17.282 5.117 -26.015 1.00 98.81 348 THR A O 1
ATOM 2863 N N . VAL A 1 349 ? 18.401 5.039 -27.959 1.00 98.69 349 VAL A N 1
ATOM 2864 C CA . VAL A 1 349 ? 17.249 5.281 -28.835 1.00 98.69 349 VAL A CA 1
ATOM 2865 C C . VAL A 1 349 ? 17.042 4.069 -29.735 1.00 98.69 349 VAL A C 1
ATOM 2867 O O . VAL A 1 349 ? 17.987 3.586 -30.354 1.00 98.69 349 VAL A O 1
ATOM 2870 N N . THR A 1 350 ? 15.807 3.586 -29.842 1.00 98.44 350 THR A N 1
ATOM 2871 C CA . THR A 1 350 ? 15.435 2.472 -30.723 1.00 98.44 350 THR A CA 1
ATOM 2872 C C . THR A 1 350 ? 14.323 2.887 -31.682 1.00 98.44 350 THR A C 1
ATOM 2874 O O . THR A 1 350 ? 13.365 3.554 -31.287 1.00 98.44 350 THR A O 1
ATOM 2877 N N . LYS A 1 351 ? 14.435 2.517 -32.963 1.00 98.00 351 LYS A N 1
ATOM 2878 C CA . LYS A 1 351 ? 13.349 2.640 -33.952 1.00 98.00 351 LYS A CA 1
ATOM 2879 C C . LYS A 1 351 ? 13.584 1.689 -35.123 1.00 98.00 351 LYS A C 1
ATOM 2881 O O . LYS A 1 351 ? 14.706 1.574 -35.606 1.00 98.00 351 LYS A O 1
ATOM 2886 N N . ASN A 1 352 ? 12.517 1.070 -35.629 1.00 96.38 352 ASN A N 1
ATOM 2887 C CA . ASN A 1 352 ? 12.572 0.061 -36.690 1.00 96.38 352 ASN A CA 1
ATOM 2888 C C . ASN A 1 352 ? 13.597 -1.029 -36.340 1.00 96.38 352 ASN A C 1
ATOM 2890 O O . ASN A 1 352 ? 13.463 -1.625 -35.279 1.00 96.38 352 ASN A O 1
ATOM 2894 N N . ASN A 1 353 ? 14.610 -1.254 -37.185 1.00 97.06 353 ASN A N 1
ATOM 2895 C CA . ASN A 1 353 ? 15.707 -2.191 -36.935 1.00 97.06 353 ASN A CA 1
ATOM 2896 C C . ASN A 1 353 ? 17.022 -1.490 -36.534 1.00 97.06 353 ASN A C 1
ATOM 2898 O O . ASN A 1 353 ? 18.101 -1.958 -36.888 1.00 97.06 353 ASN A O 1
ATOM 2902 N N . THR A 1 354 ? 16.941 -0.345 -35.847 1.00 98.56 354 THR A N 1
ATOM 2903 C CA . THR A 1 354 ? 18.101 0.494 -35.502 1.00 98.56 354 THR A CA 1
ATOM 2904 C C . THR A 1 354 ? 18.149 0.792 -34.002 1.00 98.56 354 THR A C 1
ATOM 2906 O O . THR A 1 354 ? 17.133 1.126 -33.383 1.00 98.56 354 THR A O 1
ATOM 2909 N N . VAL A 1 355 ? 19.356 0.722 -33.435 1.00 98.75 355 VAL A N 1
ATOM 2910 C CA . VAL A 1 355 ? 19.710 1.129 -32.071 1.00 98.75 355 VAL A CA 1
ATOM 2911 C C . VAL A 1 355 ? 20.779 2.214 -32.146 1.00 98.75 355 VAL A C 1
ATOM 2913 O O . VAL A 1 355 ? 21.821 2.025 -32.767 1.00 98.75 355 VAL A O 1
ATOM 2916 N N . ILE A 1 356 ? 20.543 3.349 -31.498 1.00 98.69 356 ILE A N 1
ATOM 2917 C CA . ILE A 1 356 ? 21.496 4.456 -31.401 1.00 98.69 356 ILE A CA 1
ATOM 2918 C C . ILE A 1 356 ? 21.884 4.614 -29.936 1.00 98.69 356 ILE A C 1
ATOM 2920 O O . ILE A 1 356 ? 21.018 4.805 -29.084 1.00 98.69 356 ILE A O 1
ATOM 2924 N N . LEU A 1 357 ? 23.182 4.547 -29.658 1.00 98.44 357 LEU A N 1
ATOM 2925 C CA . LEU A 1 357 ? 23.751 4.743 -28.329 1.00 98.44 357 LEU A CA 1
ATOM 2926 C C . LEU A 1 357 ? 24.482 6.080 -28.281 1.00 98.44 357 LEU A C 1
ATOM 2928 O O . LEU A 1 357 ? 25.394 6.308 -29.079 1.00 98.44 357 LEU A O 1
ATOM 2932 N N . VAL A 1 358 ? 24.088 6.940 -27.345 1.00 97.62 358 VAL A N 1
ATOM 2933 C CA . VAL A 1 358 ? 24.682 8.264 -27.112 1.00 97.62 358 VAL A CA 1
ATOM 2934 C C . VAL A 1 358 ? 25.025 8.443 -25.632 1.00 97.62 358 VAL A C 1
ATOM 2936 O O . VAL A 1 358 ? 24.485 7.738 -24.779 1.00 97.62 358 VAL A O 1
ATOM 2939 N N . GLY A 1 359 ? 25.912 9.388 -25.329 1.00 95.12 359 GLY A N 1
ATOM 2940 C CA . GLY A 1 359 ? 26.256 9.777 -23.960 1.00 95.12 359 GLY A CA 1
ATOM 2941 C C . GLY A 1 359 ? 27.724 9.540 -23.627 1.00 95.12 359 GLY A C 1
ATOM 2942 O O . GLY A 1 359 ? 28.572 9.460 -24.520 1.00 95.12 359 GLY A O 1
ATOM 2943 N N . GLU A 1 360 ? 28.035 9.441 -22.337 1.00 93.12 360 GLU A N 1
ATOM 2944 C CA . GLU A 1 360 ? 29.409 9.495 -21.847 1.00 93.12 360 GLU A CA 1
ATOM 2945 C C . GLU A 1 360 ? 29.812 8.263 -21.035 1.00 93.12 360 GLU A C 1
ATOM 2947 O O . GLU A 1 360 ? 29.116 7.828 -20.110 1.00 93.12 360 GLU A O 1
ATOM 2952 N N . VAL A 1 361 ? 31.004 7.740 -21.328 1.00 93.56 361 VAL A N 1
ATOM 2953 C CA . VAL A 1 361 ? 31.637 6.674 -20.551 1.00 93.56 361 VAL A CA 1
ATOM 2954 C C . VAL A 1 361 ? 33.090 7.018 -20.240 1.00 93.56 361 VAL A C 1
ATOM 2956 O O . VAL A 1 361 ? 33.899 7.294 -21.126 1.00 93.56 361 VAL A O 1
ATOM 2959 N N . SER A 1 362 ? 33.441 6.929 -18.960 1.00 92.94 362 SER A N 1
ATOM 2960 C CA . SER A 1 362 ? 34.818 6.986 -18.472 1.00 92.94 362 SER A CA 1
ATOM 2961 C C . SER A 1 362 ? 35.098 5.736 -17.644 1.00 92.94 362 SER A C 1
ATOM 2963 O O . SER A 1 362 ? 34.569 5.580 -16.543 1.00 92.94 362 SER A O 1
ATOM 2965 N N . SER A 1 363 ? 35.914 4.836 -18.185 1.00 92.19 363 SER A N 1
ATOM 2966 C CA . SER A 1 363 ? 36.238 3.544 -17.578 1.00 92.19 363 SER A CA 1
ATOM 2967 C C . SER A 1 363 ? 37.614 3.061 -18.037 1.00 92.19 363 SER A C 1
ATOM 2969 O O . SER A 1 363 ? 38.077 3.426 -19.120 1.00 92.19 363 SER A O 1
ATOM 2971 N N . SER A 1 364 ? 38.253 2.233 -17.214 1.00 90.38 364 SER A N 1
ATOM 2972 C CA . SER A 1 364 ? 39.433 1.447 -17.591 1.00 90.38 364 SER A CA 1
ATOM 2973 C C . SER A 1 364 ? 39.078 0.119 -18.273 1.00 90.38 364 SER A C 1
ATOM 2975 O O . SER A 1 364 ? 39.956 -0.545 -18.824 1.00 90.38 364 SER A O 1
ATOM 2977 N N . ALA A 1 365 ? 37.802 -0.278 -18.246 1.00 92.38 365 ALA A N 1
ATOM 2978 C CA . ALA A 1 365 ? 37.336 -1.525 -18.826 1.00 92.38 365 ALA A CA 1
ATOM 2979 C C . ALA A 1 365 ? 37.131 -1.427 -20.343 1.00 92.38 365 ALA A C 1
ATOM 2981 O O . ALA A 1 365 ? 36.507 -0.498 -20.856 1.00 92.38 365 ALA A O 1
ATOM 2982 N N . GLU A 1 366 ? 37.567 -2.466 -21.052 1.00 91.06 366 GLU A N 1
ATOM 2983 C CA . GLU A 1 366 ? 37.223 -2.686 -22.455 1.00 91.06 366 GLU A CA 1
ATOM 2984 C C . GLU A 1 366 ? 35.977 -3.577 -22.555 1.00 91.06 366 GLU A C 1
ATOM 2986 O O . GLU A 1 366 ? 35.955 -4.708 -22.047 1.00 91.06 366 GLU A O 1
ATOM 2991 N N . ILE A 1 367 ? 34.927 -3.066 -23.201 1.00 94.31 367 ILE A N 1
ATOM 2992 C CA . ILE A 1 367 ? 33.630 -3.730 -23.368 1.00 94.31 367 ILE A CA 1
ATOM 2993 C C . ILE A 1 367 ? 33.312 -3.853 -24.856 1.00 94.31 367 ILE A C 1
ATOM 2995 O O . ILE A 1 367 ? 33.424 -2.889 -25.608 1.00 94.31 367 ILE A O 1
ATOM 2999 N N . ASP A 1 368 ? 32.881 -5.045 -25.267 1.00 95.75 368 ASP A N 1
ATOM 3000 C CA . ASP A 1 368 ? 32.272 -5.259 -26.578 1.00 95.75 368 ASP A CA 1
ATOM 3001 C C . ASP A 1 368 ? 30.808 -4.804 -26.517 1.00 95.75 368 ASP A C 1
ATOM 3003 O O . ASP A 1 368 ? 29.898 -5.579 -26.208 1.00 95.75 368 ASP A O 1
ATOM 3007 N N . THR A 1 369 ? 30.600 -3.502 -26.721 1.00 95.75 369 THR A N 1
ATOM 3008 C CA . THR A 1 369 ? 29.282 -2.865 -26.609 1.00 95.75 369 THR A CA 1
ATOM 3009 C C . THR A 1 369 ? 28.283 -3.459 -27.593 1.00 95.75 369 THR A C 1
ATOM 3011 O O . THR A 1 369 ? 27.126 -3.658 -27.235 1.00 95.75 369 THR A O 1
ATOM 3014 N N . GLU A 1 370 ? 28.714 -3.788 -28.813 1.00 96.81 370 GLU A N 1
ATOM 3015 C CA . GLU A 1 370 ? 27.825 -4.365 -29.819 1.00 96.81 370 GLU A CA 1
ATOM 3016 C C . GLU A 1 370 ? 27.298 -5.725 -29.358 1.00 96.81 370 GLU A C 1
ATOM 3018 O O . GLU A 1 370 ? 26.086 -5.955 -29.359 1.00 96.81 370 GLU A O 1
ATOM 3023 N N . LYS A 1 371 ? 28.186 -6.598 -28.868 1.00 98.00 371 LYS A N 1
ATOM 3024 C CA . LYS A 1 371 ? 27.781 -7.890 -28.310 1.00 98.00 371 LYS A CA 1
ATOM 3025 C C . LYS A 1 371 ? 26.806 -7.729 -27.142 1.00 98.00 371 LYS A C 1
ATOM 3027 O O . LYS A 1 371 ? 25.801 -8.436 -27.102 1.00 98.00 371 LYS A O 1
ATOM 3032 N N . VAL A 1 372 ? 27.061 -6.796 -26.219 1.00 98.50 372 VAL A N 1
ATOM 3033 C CA . VAL A 1 372 ? 26.170 -6.529 -25.071 1.00 98.50 372 VAL A CA 1
ATOM 3034 C C . VAL A 1 372 ? 24.773 -6.106 -25.535 1.00 98.50 372 VAL A C 1
ATOM 3036 O O . VAL A 1 372 ? 23.779 -6.627 -25.030 1.00 98.50 372 VAL A O 1
ATOM 3039 N N . VAL A 1 373 ? 24.687 -5.210 -26.523 1.00 98.62 373 VAL A N 1
ATOM 3040 C CA . VAL A 1 373 ? 23.412 -4.756 -27.102 1.00 98.62 373 VAL A CA 1
ATOM 3041 C C . VAL A 1 373 ? 22.654 -5.925 -27.726 1.00 98.62 373 VAL A C 1
ATOM 3043 O O . VAL A 1 373 ? 21.481 -6.132 -27.418 1.00 98.62 373 VAL A O 1
ATOM 3046 N N . ARG A 1 374 ? 23.318 -6.728 -28.565 1.00 98.62 374 ARG A N 1
ATOM 3047 C CA . ARG A 1 374 ? 22.684 -7.878 -29.231 1.00 98.62 374 ARG A CA 1
ATOM 3048 C C . ARG A 1 374 ? 22.207 -8.925 -28.224 1.00 98.62 374 ARG A C 1
ATOM 3050 O O . ARG A 1 374 ? 21.088 -9.422 -28.337 1.00 98.62 374 ARG A O 1
ATOM 3057 N N . ASP A 1 375 ? 23.013 -9.221 -27.206 1.00 98.62 375 ASP A N 1
ATOM 3058 C CA . ASP A 1 375 ? 22.646 -10.158 -26.140 1.00 98.62 375 ASP A CA 1
ATOM 3059 C C . ASP A 1 375 ? 21.437 -9.656 -25.329 1.00 98.62 375 ASP A C 1
ATOM 3061 O O . ASP A 1 375 ? 20.543 -10.444 -25.007 1.00 98.62 375 ASP A O 1
ATOM 3065 N N . ALA A 1 376 ? 21.355 -8.348 -25.060 1.00 98.56 376 ALA A N 1
ATOM 3066 C CA . ALA A 1 376 ? 20.204 -7.733 -24.400 1.00 98.56 376 ALA A CA 1
ATOM 3067 C C . ALA A 1 376 ? 18.923 -7.845 -25.248 1.00 98.56 376 ALA A C 1
ATOM 3069 O O . ALA A 1 376 ? 17.898 -8.308 -24.742 1.00 98.56 376 ALA A O 1
ATOM 3070 N N . ILE A 1 377 ? 18.984 -7.503 -26.541 1.00 98.69 377 ILE A N 1
ATOM 3071 C CA . ILE A 1 377 ? 17.848 -7.613 -27.477 1.00 98.69 377 ILE A CA 1
ATOM 3072 C C . ILE A 1 377 ? 17.347 -9.064 -27.553 1.00 98.69 377 ILE A C 1
ATOM 3074 O O . ILE A 1 377 ? 16.144 -9.324 -27.450 1.00 98.69 377 ILE A O 1
ATOM 3078 N N . ARG A 1 378 ? 18.270 -10.029 -27.637 1.00 98.25 378 ARG A N 1
ATOM 3079 C CA . ARG A 1 378 ? 17.934 -11.457 -27.682 1.00 98.25 378 ARG A CA 1
ATOM 3080 C C . ARG A 1 378 ? 17.265 -11.927 -26.392 1.00 98.25 378 ARG A C 1
ATOM 3082 O O . ARG A 1 378 ? 16.243 -12.601 -26.442 1.00 98.25 378 ARG A O 1
ATOM 3089 N N . LYS A 1 379 ? 17.772 -11.508 -25.226 1.00 97.38 379 LYS A N 1
ATOM 3090 C CA . LYS A 1 379 ? 17.181 -11.828 -23.911 1.00 97.38 379 LYS A CA 1
ATOM 3091 C C . LYS A 1 379 ? 15.780 -11.230 -23.716 1.00 97.38 379 LYS A C 1
ATOM 3093 O O . LYS A 1 379 ? 15.003 -11.731 -22.899 1.00 97.38 379 LYS A O 1
ATOM 3098 N N . ILE A 1 380 ? 15.448 -10.153 -24.424 1.00 98.25 380 ILE A N 1
ATOM 3099 C CA . ILE A 1 380 ? 14.095 -9.580 -24.432 1.00 98.25 380 ILE A CA 1
ATOM 3100 C C . ILE A 1 380 ? 13.127 -10.457 -25.243 1.00 98.25 380 ILE A C 1
ATOM 3102 O O . ILE A 1 380 ? 11.954 -10.548 -24.877 1.00 98.25 380 ILE A O 1
ATOM 3106 N N . GLY A 1 381 ? 13.619 -11.144 -26.279 1.00 97.38 381 GLY A N 1
ATOM 3107 C CA . GLY A 1 381 ? 12.837 -12.011 -27.167 1.00 97.38 381 GLY A CA 1
ATOM 3108 C C . GLY A 1 381 ? 12.669 -11.473 -28.591 1.00 97.38 381 GLY A C 1
ATOM 3109 O O . GLY A 1 381 ? 11.767 -11.913 -29.297 1.00 97.38 381 GLY A O 1
ATOM 3110 N N . TYR A 1 382 ? 13.494 -10.504 -29.000 1.00 97.94 382 TYR A N 1
ATOM 3111 C CA . TYR A 1 382 ? 13.581 -10.025 -30.382 1.00 97.94 382 TYR A CA 1
ATOM 3112 C C . TYR A 1 382 ? 14.697 -10.780 -31.116 1.00 97.94 382 TYR A C 1
ATOM 3114 O O . TYR A 1 382 ? 15.812 -10.286 -31.264 1.00 97.94 382 TYR A O 1
ATOM 3122 N N . ASP A 1 383 ? 14.403 -12.020 -31.503 1.00 95.62 383 ASP A N 1
ATOM 3123 C CA . ASP A 1 383 ? 15.370 -13.024 -31.978 1.00 95.62 383 ASP A CA 1
ATOM 3124 C C . ASP A 1 383 ? 15.017 -13.630 -33.347 1.00 95.62 383 ASP A C 1
ATOM 3126 O O . ASP A 1 383 ? 15.578 -14.646 -33.755 1.00 95.62 383 ASP A O 1
ATOM 3130 N N . ARG A 1 384 ? 14.049 -13.030 -34.049 1.00 92.75 384 ARG A N 1
ATOM 3131 C CA . ARG A 1 384 ? 13.594 -13.480 -35.366 1.00 92.75 384 ARG A CA 1
ATOM 3132 C C . ARG A 1 384 ? 13.175 -12.304 -36.235 1.00 92.75 384 ARG A C 1
ATOM 3134 O O . ARG A 1 384 ? 12.431 -11.424 -35.798 1.00 92.75 384 ARG A O 1
ATOM 3141 N N . SER A 1 385 ? 13.578 -12.335 -37.500 1.00 90.31 385 SER A N 1
ATOM 3142 C CA . SER A 1 385 ? 13.407 -11.206 -38.421 1.00 90.31 385 SER A CA 1
ATOM 3143 C C . SER A 1 385 ? 11.940 -10.855 -38.722 1.00 90.31 385 SER A C 1
ATOM 3145 O O . SER A 1 385 ? 11.637 -9.717 -39.069 1.00 90.31 385 SER A O 1
ATOM 3147 N N . GLU A 1 386 ? 11.000 -11.786 -38.527 1.00 91.38 386 GLU A N 1
ATOM 3148 C CA . GLU A 1 386 ? 9.551 -11.559 -38.689 1.00 91.38 386 GLU A CA 1
ATOM 3149 C C . GLU A 1 386 ? 8.962 -10.537 -37.698 1.00 91.38 386 GLU A C 1
ATOM 3151 O O . GLU A 1 386 ? 7.881 -9.993 -37.934 1.00 91.38 386 GLU A O 1
ATOM 3156 N N . LEU A 1 387 ? 9.658 -10.263 -36.589 1.00 92.69 387 LEU A N 1
ATOM 3157 C CA . LEU A 1 387 ? 9.284 -9.211 -35.637 1.00 92.69 387 LEU A CA 1
ATOM 3158 C C . LEU A 1 387 ? 9.685 -7.811 -36.132 1.00 92.69 387 LEU A C 1
ATOM 3160 O O . LEU A 1 387 ? 9.240 -6.816 -35.565 1.00 92.69 387 LEU A O 1
ATOM 3164 N N . GLY A 1 388 ? 10.521 -7.731 -37.173 1.00 92.25 388 GLY A N 1
ATOM 3165 C CA . GLY A 1 388 ? 11.059 -6.513 -37.783 1.00 92.25 388 GLY A CA 1
ATOM 3166 C C . GLY A 1 388 ? 12.165 -5.806 -36.982 1.00 92.25 388 GLY A C 1
ATOM 3167 O O . GLY A 1 388 ? 12.970 -5.106 -37.588 1.00 92.25 388 GLY A O 1
ATOM 3168 N N . PHE A 1 389 ? 12.237 -6.014 -35.663 1.00 97.75 389 PHE A N 1
ATOM 3169 C CA . PHE A 1 389 ? 13.390 -5.693 -34.813 1.00 97.75 389 PHE A CA 1
ATOM 3170 C C . PHE A 1 389 ? 14.025 -7.002 -34.337 1.00 97.75 389 PHE A C 1
ATOM 3172 O O . PHE A 1 389 ? 13.325 -7.843 -33.769 1.00 97.75 389 PHE A O 1
ATOM 3179 N N . ASP A 1 390 ? 15.317 -7.191 -34.602 1.00 97.44 390 ASP A N 1
ATOM 3180 C CA . ASP A 1 390 ? 15.993 -8.483 -34.445 1.00 97.44 390 ASP A CA 1
ATOM 3181 C C . ASP A 1 390 ? 17.460 -8.299 -34.021 1.00 97.44 390 ASP A C 1
ATOM 3183 O O . ASP A 1 390 ? 18.220 -7.563 -34.655 1.00 97.44 390 ASP A O 1
ATOM 3187 N N . ALA A 1 391 ? 17.861 -8.990 -32.950 1.00 97.88 391 ALA A N 1
ATOM 3188 C CA . ALA A 1 391 ? 19.200 -8.940 -32.369 1.00 97.88 391 ALA A CA 1
ATOM 3189 C C . ALA A 1 391 ? 20.328 -9.197 -33.379 1.00 97.88 391 ALA A C 1
ATOM 3191 O O . ALA A 1 391 ? 21.407 -8.621 -33.231 1.00 97.88 391 ALA A O 1
ATOM 3192 N N . ASP A 1 392 ? 20.107 -10.043 -34.387 1.00 97.12 392 ASP A N 1
ATOM 3193 C CA . ASP A 1 392 ? 21.160 -10.451 -35.325 1.00 97.12 392 ASP A CA 1
ATOM 3194 C C . ASP A 1 392 ? 21.298 -9.500 -36.520 1.00 97.12 392 ASP A C 1
ATOM 3196 O O . ASP A 1 392 ? 22.367 -9.411 -37.123 1.00 97.12 392 ASP A O 1
ATOM 3200 N N . THR A 1 393 ? 20.243 -8.750 -36.847 1.00 96.75 393 THR A N 1
ATOM 3201 C CA . THR A 1 393 ? 20.208 -7.876 -38.033 1.00 96.75 393 THR A CA 1
ATOM 3202 C C . THR A 1 393 ? 20.134 -6.389 -37.704 1.00 96.75 393 THR A C 1
ATOM 3204 O O . THR A 1 393 ? 20.323 -5.571 -38.605 1.00 96.75 393 THR A O 1
ATOM 3207 N N . ALA A 1 394 ? 19.888 -6.025 -36.441 1.00 97.00 394 ALA A N 1
ATOM 3208 C CA . ALA A 1 394 ? 19.790 -4.632 -36.027 1.00 97.00 394 ALA A CA 1
ATOM 3209 C C . ALA A 1 394 ? 21.077 -3.845 -36.326 1.00 97.00 394 ALA A C 1
ATOM 3211 O O . ALA A 1 394 ? 22.193 -4.302 -36.041 1.00 97.00 394 ALA A O 1
ATOM 3212 N N . GLU A 1 395 ? 20.900 -2.641 -36.874 1.00 98.38 395 GLU A N 1
ATOM 3213 C CA . GLU A 1 395 ? 21.947 -1.638 -37.046 1.00 98.38 395 GLU A CA 1
ATOM 3214 C C . GLU A 1 395 ? 22.238 -0.977 -35.695 1.00 98.38 395 GLU A C 1
ATOM 3216 O O . GLU A 1 395 ? 21.326 -0.478 -35.035 1.00 98.38 395 GLU A O 1
ATOM 3221 N N . ILE A 1 396 ? 23.508 -0.954 -35.283 1.00 98.31 396 ILE A N 1
ATOM 3222 C CA . ILE A 1 396 ? 23.936 -0.371 -34.007 1.00 98.31 396 ILE A CA 1
ATOM 3223 C C . ILE A 1 396 ? 24.852 0.819 -34.295 1.00 98.31 396 ILE A C 1
ATOM 3225 O O . ILE A 1 396 ? 25.955 0.667 -34.819 1.00 98.31 396 ILE A O 1
ATOM 3229 N N . ILE A 1 397 ? 24.390 2.018 -33.945 1.00 98.19 397 ILE A N 1
ATOM 3230 C CA . ILE A 1 397 ? 25.101 3.278 -34.156 1.00 98.19 397 ILE A CA 1
ATOM 3231 C C . ILE A 1 397 ? 25.676 3.748 -32.820 1.00 98.19 397 ILE A C 1
ATOM 3233 O O . ILE A 1 397 ? 24.939 4.143 -31.918 1.00 98.19 397 ILE A O 1
ATOM 3237 N N . LEU A 1 398 ? 27.005 3.740 -32.709 1.00 96.00 398 LEU A N 1
ATOM 3238 C CA . LEU A 1 398 ? 27.728 4.178 -31.513 1.00 96.00 398 LEU A CA 1
ATOM 3239 C C . LEU A 1 398 ? 28.159 5.650 -31.623 1.00 96.00 398 LEU A C 1
ATOM 3241 O O . LEU A 1 398 ? 28.839 6.057 -32.574 1.00 96.00 398 LEU A O 1
ATOM 3245 N N . ARG A 1 399 ? 27.768 6.446 -30.625 1.00 95.81 399 ARG A N 1
ATOM 3246 C CA . ARG A 1 399 ? 28.121 7.862 -30.427 1.00 95.81 399 ARG A CA 1
ATOM 3247 C C . ARG A 1 399 ? 28.413 8.128 -28.943 1.00 95.81 399 ARG A C 1
ATOM 3249 O O . ARG A 1 399 ? 27.808 9.001 -28.331 1.00 95.81 399 ARG A O 1
ATOM 3256 N N . LEU A 1 400 ? 29.299 7.313 -28.369 1.00 90.19 400 LEU A N 1
ATOM 3257 C CA . LEU A 1 400 ? 29.739 7.427 -26.977 1.00 90.19 400 LEU A CA 1
ATOM 3258 C C . LEU A 1 400 ? 31.059 8.202 -26.896 1.00 90.19 400 LEU A C 1
ATOM 3260 O O . LEU A 1 400 ? 32.004 7.865 -27.611 1.00 90.19 400 LEU A O 1
ATOM 3264 N N . ASP A 1 401 ? 31.128 9.182 -25.997 1.00 83.81 401 ASP A N 1
ATOM 3265 C CA . ASP A 1 401 ? 32.308 10.017 -25.741 1.00 83.81 401 ASP A CA 1
ATOM 3266 C C . ASP A 1 401 ? 32.816 9.863 -24.293 1.00 83.81 401 ASP A C 1
ATOM 3268 O O . ASP A 1 401 ? 32.216 9.178 -23.464 1.00 83.81 401 ASP A O 1
ATOM 3272 N N . ARG A 1 402 ? 33.958 10.481 -23.961 1.00 77.00 402 ARG A N 1
ATOM 3273 C CA . ARG A 1 402 ? 34.449 10.548 -22.570 1.00 77.00 402 ARG A CA 1
ATOM 3274 C C . ARG A 1 402 ? 33.716 11.639 -21.785 1.00 77.00 402 ARG A C 1
ATOM 3276 O O . ARG A 1 402 ? 33.387 12.683 -22.341 1.00 77.00 402 ARG A O 1
ATOM 3283 N N . GLN A 1 403 ? 33.539 11.442 -20.476 1.00 67.12 403 GLN A N 1
ATOM 3284 C CA . GLN A 1 403 ? 32.920 12.450 -19.603 1.00 67.12 403 GLN A CA 1
ATOM 3285 C C . GLN A 1 403 ? 33.739 13.757 -19.565 1.00 67.12 403 GLN A C 1
ATOM 3287 O O . GLN A 1 403 ? 34.971 13.717 -19.527 1.00 67.12 403 GLN A O 1
ATOM 3292 N N . SER A 1 404 ? 33.055 14.910 -19.522 1.00 70.19 404 SER A N 1
ATOM 3293 C CA . SER A 1 404 ? 33.695 16.232 -19.429 1.00 70.19 404 SER A CA 1
ATOM 3294 C C . SER A 1 404 ? 34.625 16.352 -18.204 1.00 70.19 404 SER A C 1
ATOM 3296 O O . SER A 1 404 ? 34.195 16.033 -17.087 1.00 70.19 404 SER A O 1
ATOM 3298 N N . PRO A 1 405 ? 35.863 16.867 -18.368 1.00 67.81 405 PRO A N 1
ATOM 3299 C CA . PRO A 1 405 ? 36.779 17.138 -17.258 1.00 67.81 405 PRO A CA 1
ATOM 3300 C C . PRO A 1 405 ? 36.209 18.092 -16.196 1.00 67.81 405 PRO A C 1
ATOM 3302 O O . PRO A 1 405 ? 36.475 17.902 -15.010 1.00 67.81 405 PRO A O 1
ATOM 3305 N N . ASP A 1 406 ? 35.388 19.067 -16.601 1.00 63.91 406 ASP A N 1
ATOM 3306 C CA . ASP A 1 406 ? 34.801 20.067 -15.695 1.00 63.91 406 ASP A CA 1
ATOM 3307 C C . ASP A 1 406 ? 33.775 19.431 -14.742 1.00 63.91 406 ASP A C 1
ATOM 3309 O O . ASP A 1 406 ? 33.729 19.744 -13.551 1.00 63.91 406 ASP A O 1
ATOM 3313 N N . ILE A 1 407 ? 32.992 18.469 -15.249 1.00 61.97 407 ILE A N 1
ATOM 3314 C CA . ILE A 1 407 ? 32.056 17.674 -14.442 1.00 61.97 407 ILE A CA 1
ATOM 3315 C C . ILE A 1 407 ? 32.842 16.710 -13.547 1.00 61.97 407 ILE A C 1
ATOM 3317 O O . ILE A 1 407 ? 32.552 16.582 -12.359 1.00 61.97 407 ILE A O 1
ATOM 3321 N N . ALA A 1 408 ? 33.880 16.064 -14.086 1.00 66.19 408 ALA A N 1
ATOM 3322 C CA . ALA A 1 408 ? 34.705 15.133 -13.322 1.00 66.19 408 ALA A CA 1
ATOM 3323 C C . ALA A 1 408 ? 35.358 15.802 -12.096 1.00 66.19 408 ALA A C 1
ATOM 3325 O O . ALA A 1 408 ? 35.387 15.201 -11.022 1.00 66.19 408 ALA A O 1
ATOM 3326 N N . GLN A 1 409 ? 35.822 17.053 -12.214 1.00 58.81 409 GLN A N 1
ATOM 3327 C CA . GLN A 1 409 ? 36.438 17.785 -11.103 1.00 58.81 409 GLN A CA 1
ATOM 3328 C C . GLN A 1 409 ? 35.466 18.029 -9.936 1.00 58.81 409 GLN A C 1
ATOM 3330 O O . GLN A 1 409 ? 35.846 17.840 -8.783 1.00 58.81 409 GLN A O 1
ATOM 3335 N N . GLY A 1 410 ? 34.220 18.428 -10.217 1.00 57.19 410 GLY A N 1
ATOM 3336 C CA . GLY A 1 410 ? 33.214 18.699 -9.180 1.00 57.19 410 GLY A CA 1
ATOM 3337 C C . GLY A 1 410 ? 32.688 17.443 -8.477 1.00 57.19 410 GLY A C 1
ATOM 3338 O O . GLY A 1 410 ? 32.272 17.508 -7.323 1.00 57.19 410 GLY A O 1
ATOM 3339 N N . VAL A 1 411 ? 32.728 16.294 -9.155 1.00 60.47 411 VAL A N 1
ATOM 3340 C CA . VAL A 1 411 ? 32.226 15.017 -8.624 1.00 60.47 411 VAL A CA 1
ATOM 3341 C C . VAL A 1 411 ? 33.302 14.243 -7.864 1.00 60.47 411 VAL A C 1
ATOM 3343 O O . VAL A 1 411 ? 32.986 13.541 -6.904 1.00 60.47 411 VAL A O 1
ATOM 3346 N N . ASN A 1 412 ? 34.568 14.355 -8.273 1.00 63.62 412 ASN A N 1
ATOM 3347 C CA . ASN A 1 412 ? 35.677 13.635 -7.640 1.00 63.62 412 ASN A CA 1
ATOM 3348 C C . ASN A 1 412 ? 36.058 14.198 -6.262 1.00 63.62 412 ASN A C 1
ATOM 3350 O O . ASN A 1 412 ? 36.556 13.444 -5.430 1.00 63.62 412 ASN A O 1
ATOM 3354 N N . SER A 1 413 ? 35.805 15.485 -6.009 1.00 58.56 413 SER A N 1
ATOM 3355 C CA . SER A 1 413 ? 36.062 16.127 -4.715 1.00 58.56 413 SER A CA 1
ATOM 3356 C C . SER A 1 413 ? 34.976 17.165 -4.434 1.00 58.56 413 SER A C 1
ATOM 3358 O O . SER A 1 413 ? 34.894 18.176 -5.137 1.00 58.56 413 SER A O 1
ATOM 3360 N N . ALA A 1 414 ? 34.128 16.913 -3.430 1.00 60.28 414 ALA A N 1
ATOM 3361 C CA . ALA A 1 414 ? 33.052 17.828 -3.057 1.00 60.28 414 ALA A CA 1
ATOM 3362 C C . ALA A 1 414 ? 33.583 19.226 -2.695 1.00 60.28 414 ALA A C 1
ATOM 3364 O O . ALA A 1 414 ? 34.687 19.386 -2.167 1.00 60.28 414 ALA A O 1
ATOM 3365 N N . LEU A 1 415 ? 32.764 20.252 -2.939 1.00 56.69 415 LEU A N 1
ATOM 3366 C CA . LEU A 1 415 ? 33.089 21.651 -2.650 1.00 56.69 415 LEU A CA 1
ATOM 3367 C C . LEU A 1 415 ? 33.462 21.867 -1.175 1.00 56.69 415 LEU A C 1
ATOM 3369 O O . LEU A 1 415 ? 34.345 22.665 -0.874 1.00 56.69 415 LEU A O 1
ATOM 3373 N N . GLU A 1 416 ? 32.805 21.132 -0.277 1.00 51.62 416 GLU A N 1
ATOM 3374 C CA . GLU A 1 416 ? 32.977 21.209 1.177 1.00 51.62 416 GLU A CA 1
ATOM 3375 C C . GLU A 1 416 ? 34.377 20.764 1.642 1.00 51.62 416 GLU A C 1
ATOM 3377 O O . GLU A 1 416 ? 34.775 21.094 2.757 1.00 51.62 416 GLU A O 1
ATOM 3382 N N . THR A 1 417 ? 35.129 20.019 0.819 1.00 52.91 417 THR A N 1
ATOM 3383 C CA . THR A 1 417 ? 36.329 19.293 1.269 1.00 52.91 417 THR A CA 1
ATOM 3384 C C . THR A 1 417 ? 37.477 19.270 0.257 1.00 52.91 417 THR A C 1
ATOM 3386 O O . THR A 1 417 ? 38.308 18.365 0.312 1.00 52.91 417 THR A O 1
ATOM 3389 N N . ARG A 1 418 ? 37.584 20.276 -0.628 1.00 50.66 418 ARG A N 1
ATOM 3390 C CA . ARG A 1 418 ? 38.646 20.399 -1.660 1.00 50.66 418 ARG A CA 1
ATOM 3391 C C . ARG A 1 418 ? 40.106 20.273 -1.157 1.00 50.66 418 ARG A C 1
ATOM 3393 O O . ARG A 1 418 ? 40.991 20.165 -1.997 1.00 50.66 418 ARG A O 1
ATOM 3400 N N . ASP A 1 419 ? 40.340 20.217 0.158 1.00 46.84 419 ASP A N 1
ATOM 3401 C CA . ASP A 1 419 ? 41.654 20.121 0.812 1.00 46.84 419 ASP A CA 1
ATOM 3402 C C . ASP A 1 419 ? 41.882 18.837 1.666 1.00 46.84 419 ASP A C 1
ATOM 3404 O O . ASP A 1 419 ? 42.835 18.795 2.444 1.00 46.84 419 ASP A O 1
ATOM 3408 N N . THR A 1 420 ? 41.054 17.778 1.576 1.00 47.41 420 THR A N 1
ATOM 3409 C CA . THR A 1 420 ? 41.233 16.530 2.378 1.00 47.41 420 THR A CA 1
ATOM 3410 C C . THR A 1 420 ? 40.955 15.233 1.589 1.00 47.41 420 THR A C 1
ATOM 3412 O O . THR A 1 420 ? 40.159 15.254 0.663 1.00 47.41 420 THR A O 1
ATOM 3415 N N . GLU A 1 421 ? 41.594 14.103 1.940 1.00 47.94 421 GLU A N 1
ATOM 3416 C CA . GLU A 1 421 ? 41.592 12.823 1.180 1.00 47.94 421 GLU A CA 1
ATOM 3417 C C . GLU A 1 421 ? 40.682 11.698 1.765 1.00 47.94 421 GLU A C 1
ATOM 3419 O O . GLU A 1 421 ? 41.098 10.542 1.824 1.00 47.94 421 GLU A O 1
ATOM 3424 N N . GLU A 1 422 ? 39.448 11.957 2.227 1.00 50.81 422 GLU A N 1
ATOM 3425 C CA . GLU A 1 422 ? 38.559 10.856 2.686 1.00 50.81 422 GLU A CA 1
ATOM 3426 C C . GLU A 1 422 ? 37.525 10.411 1.632 1.00 50.81 422 GLU A C 1
ATOM 3428 O O . GLU A 1 422 ? 36.902 11.219 0.951 1.00 50.81 422 GLU A O 1
ATOM 3433 N N . GLU A 1 423 ? 37.232 9.106 1.561 1.00 48.72 423 GLU A N 1
ATOM 3434 C CA . GLU A 1 423 ? 36.266 8.504 0.616 1.00 48.72 423 GLU A CA 1
ATOM 3435 C C . GLU A 1 423 ? 34.793 8.951 0.803 1.00 48.72 423 GLU A C 1
ATOM 3437 O O . GLU A 1 423 ? 33.956 8.722 -0.071 1.00 48.72 423 GLU A O 1
ATOM 344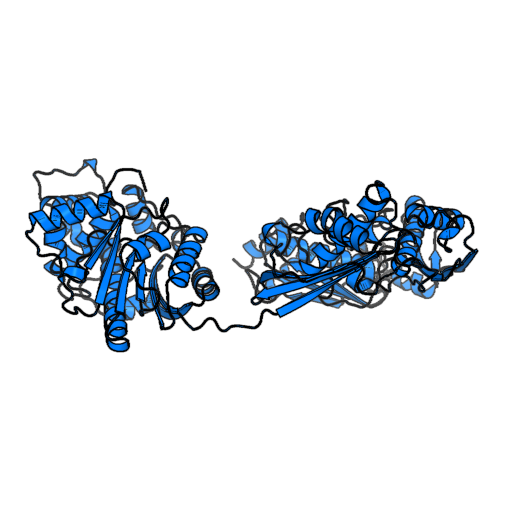2 N N . ASN A 1 424 ? 34.443 9.614 1.914 1.00 52.16 424 ASN A N 1
ATOM 3443 C CA . ASN A 1 424 ? 33.087 10.126 2.200 1.00 52.16 424 ASN A CA 1
ATOM 3444 C C . ASN A 1 424 ? 32.724 11.423 1.445 1.00 52.16 424 ASN A C 1
ATOM 3446 O O . ASN A 1 424 ? 31.724 12.065 1.766 1.00 52.16 424 ASN A O 1
ATOM 3450 N N . GLN A 1 425 ? 33.532 11.816 0.461 1.00 64.56 425 GLN A N 1
ATOM 3451 C CA . GLN A 1 425 ? 33.586 13.180 -0.072 1.00 64.56 425 GLN A CA 1
ATOM 3452 C C . GLN A 1 425 ? 33.182 13.300 -1.552 1.00 64.56 425 GLN A C 1
ATOM 3454 O O . GLN A 1 425 ? 33.500 14.286 -2.215 1.00 64.56 425 GLN A O 1
ATOM 3459 N N . LEU A 1 426 ? 32.474 12.300 -2.091 1.00 70.06 426 LEU A N 1
ATOM 3460 C CA . LEU A 1 426 ? 31.884 12.387 -3.430 1.00 70.06 426 LEU A CA 1
ATOM 3461 C C . LEU A 1 426 ? 30.723 13.390 -3.423 1.00 70.06 426 LEU A C 1
ATOM 3463 O O . LEU A 1 426 ? 29.697 13.151 -2.779 1.00 70.06 426 LEU A O 1
ATOM 3467 N N . GLY A 1 427 ? 30.894 14.490 -4.157 1.00 72.94 427 GLY A N 1
ATOM 3468 C CA . GLY A 1 427 ? 29.826 15.450 -4.421 1.00 72.94 427 GLY A CA 1
ATOM 3469 C C . GLY A 1 427 ? 28.757 14.856 -5.338 1.00 72.94 427 GLY A C 1
ATOM 3470 O O . GLY A 1 427 ? 29.015 13.904 -6.082 1.00 72.94 427 GLY A O 1
ATOM 3471 N N . ALA A 1 428 ? 27.545 15.410 -5.295 1.00 75.88 428 ALA A N 1
ATOM 3472 C CA . ALA A 1 428 ? 26.486 15.002 -6.208 1.00 75.88 428 ALA A CA 1
ATOM 3473 C C . ALA A 1 428 ? 26.901 15.215 -7.675 1.00 75.88 428 ALA A C 1
ATOM 3475 O O . ALA A 1 428 ? 27.446 16.263 -8.032 1.00 75.88 428 ALA A O 1
ATOM 3476 N N . GLY A 1 429 ? 26.626 14.206 -8.512 1.00 68.12 429 GLY A N 1
ATOM 3477 C CA . GLY A 1 429 ? 26.926 14.199 -9.948 1.00 68.12 429 GLY A CA 1
ATOM 3478 C C . GLY A 1 429 ? 26.230 15.291 -10.762 1.00 68.12 429 GLY A C 1
ATOM 3479 O O . GLY A 1 429 ? 26.727 15.671 -11.817 1.00 68.12 429 GLY A O 1
ATOM 3480 N N . ASP A 1 430 ? 25.093 15.766 -10.258 1.00 79.38 430 ASP A N 1
ATOM 3481 C CA . ASP A 1 430 ? 24.255 16.816 -10.828 1.00 79.38 430 ASP A CA 1
ATOM 3482 C C . ASP A 1 430 ? 23.396 17.427 -9.704 1.00 79.38 430 ASP A C 1
ATOM 3484 O O . ASP A 1 430 ? 23.337 16.886 -8.592 1.00 79.38 430 ASP A O 1
ATOM 3488 N N . GLN A 1 431 ? 22.727 18.545 -9.978 1.00 85.88 431 GLN A N 1
ATOM 3489 C CA . GLN A 1 431 ? 21.615 19.007 -9.155 1.00 85.88 431 GLN A CA 1
ATOM 3490 C C . GLN A 1 431 ? 20.391 18.110 -9.370 1.00 85.88 431 GLN A C 1
ATOM 3492 O O . GLN A 1 431 ? 20.168 17.591 -10.460 1.00 85.88 431 GLN A O 1
ATOM 3497 N N . GLY A 1 432 ? 19.537 17.975 -8.361 1.00 90.19 432 GLY A N 1
ATOM 3498 C CA . GLY A 1 432 ? 18.270 17.282 -8.560 1.00 90.19 432 GLY A CA 1
ATOM 3499 C C . GLY A 1 432 ? 17.474 17.088 -7.285 1.00 90.19 432 GLY A C 1
ATOM 3500 O O . GLY A 1 432 ? 17.949 17.362 -6.183 1.00 90.19 432 GLY A O 1
ATOM 3501 N N . MET A 1 433 ? 16.246 16.614 -7.465 1.00 95.25 433 MET A N 1
ATOM 3502 C CA . MET A 1 433 ? 15.350 16.212 -6.387 1.00 95.25 433 MET A CA 1
ATOM 3503 C C . MET A 1 433 ? 14.929 14.758 -6.602 1.00 95.25 433 MET A C 1
ATOM 3505 O O . MET A 1 433 ? 14.740 14.329 -7.738 1.00 95.25 433 MET A O 1
ATOM 3509 N N . MET A 1 434 ? 14.792 13.991 -5.528 1.00 98.38 434 MET A N 1
ATOM 3510 C CA . MET A 1 434 ? 14.473 12.565 -5.565 1.00 98.38 434 MET A CA 1
ATOM 3511 C C . MET A 1 434 ? 13.403 12.262 -4.528 1.00 98.38 434 MET A C 1
ATOM 3513 O O . MET A 1 434 ? 13.389 12.866 -3.456 1.00 98.38 434 MET A O 1
ATOM 3517 N N . PHE A 1 435 ? 12.520 11.320 -4.853 1.00 98.75 435 PHE A N 1
ATOM 3518 C CA . PHE A 1 435 ? 11.424 10.922 -3.979 1.00 98.75 435 PHE A CA 1
ATOM 3519 C C . PHE A 1 435 ? 11.477 9.425 -3.669 1.00 98.75 435 PHE A C 1
ATOM 3521 O O . PHE A 1 435 ? 11.667 8.584 -4.550 1.00 98.75 435 PHE A O 1
ATOM 3528 N N . GLY A 1 436 ? 11.298 9.114 -2.392 1.00 98.81 436 GLY A N 1
ATOM 3529 C CA . GLY A 1 436 ? 11.109 7.785 -1.835 1.00 98.81 436 GLY A CA 1
ATOM 3530 C C . GLY A 1 436 ? 9.682 7.631 -1.340 1.00 98.81 436 GLY A C 1
ATOM 3531 O O . GLY A 1 436 ? 9.157 8.568 -0.750 1.00 98.81 436 GLY A O 1
ATOM 3532 N N . TYR A 1 437 ? 9.059 6.474 -1.534 1.00 98.88 437 TYR A N 1
ATOM 3533 C CA . TYR A 1 437 ? 7.714 6.225 -1.024 1.00 98.88 437 TYR A CA 1
ATOM 3534 C C . TYR A 1 437 ? 7.548 4.788 -0.540 1.00 98.88 437 TYR A C 1
ATOM 3536 O O . TYR A 1 437 ? 8.137 3.855 -1.097 1.00 98.88 437 TYR A O 1
ATOM 3544 N N . ALA A 1 438 ? 6.731 4.621 0.496 1.00 98.88 438 ALA A N 1
ATOM 3545 C CA . ALA A 1 438 ? 6.255 3.331 0.972 1.00 98.88 438 ALA A CA 1
ATOM 3546 C C . ALA A 1 438 ? 4.857 3.470 1.588 1.00 98.88 438 ALA A C 1
ATOM 3548 O O . ALA A 1 438 ? 4.507 4.520 2.126 1.00 98.88 438 ALA A O 1
ATOM 3549 N N . THR A 1 439 ? 4.080 2.394 1.520 1.00 98.50 439 THR A N 1
ATOM 3550 C CA . THR A 1 439 ? 2.723 2.258 2.076 1.00 98.50 439 THR A CA 1
ATOM 3551 C C . THR A 1 439 ? 2.521 0.813 2.525 1.00 98.50 439 THR A C 1
ATOM 3553 O O . THR A 1 439 ? 3.188 -0.073 1.999 1.00 98.50 439 THR A O 1
ATOM 3556 N N . ASP A 1 440 ? 1.635 0.557 3.483 1.00 96.75 440 ASP A N 1
ATOM 3557 C CA . ASP A 1 440 ? 1.302 -0.789 3.967 1.00 96.75 440 ASP A CA 1
ATOM 3558 C C . ASP A 1 440 ? 0.192 -1.490 3.157 1.00 96.75 440 ASP A C 1
ATOM 3560 O O . ASP A 1 440 ? -0.310 -2.535 3.565 1.00 96.75 440 ASP A O 1
ATOM 3564 N N . GLU A 1 441 ? -0.179 -0.941 1.994 1.00 95.06 441 GLU A N 1
ATOM 3565 C CA . GLU A 1 441 ? -1.194 -1.514 1.095 1.00 95.06 441 GLU A CA 1
ATOM 3566 C C . GLU A 1 441 ? -0.821 -2.892 0.529 1.00 95.06 441 GLU A C 1
ATOM 3568 O O . GLU A 1 441 ? -1.713 -3.669 0.185 1.00 95.06 441 GLU A O 1
ATOM 3573 N N . THR A 1 442 ? 0.474 -3.194 0.402 1.00 95.94 442 THR A N 1
ATOM 3574 C CA . THR A 1 442 ? 0.974 -4.473 -0.119 1.00 95.94 442 THR A CA 1
ATOM 3575 C C . THR A 1 442 ? 2.166 -4.987 0.690 1.00 95.94 442 THR A C 1
ATOM 3577 O O . THR A 1 442 ? 2.834 -4.228 1.394 1.00 95.94 442 THR A O 1
ATOM 3580 N N . GLU A 1 443 ? 2.467 -6.283 0.576 1.00 94.56 443 GLU A N 1
ATOM 3581 C CA . GLU A 1 443 ? 3.562 -6.943 1.309 1.00 94.56 443 GLU A CA 1
ATOM 3582 C C . GLU A 1 443 ? 4.957 -6.398 0.950 1.00 94.56 443 GLU A C 1
ATOM 3584 O O . GLU A 1 443 ? 5.861 -6.350 1.782 1.00 94.56 443 GLU A O 1
ATOM 3589 N N . GLU A 1 444 ? 5.134 -5.933 -0.285 1.00 96.00 444 GLU A N 1
ATOM 3590 C CA . GLU A 1 444 ? 6.351 -5.296 -0.779 1.00 96.00 444 GLU A CA 1
ATOM 3591 C C . GLU A 1 444 ? 6.429 -3.792 -0.456 1.00 96.00 444 GLU A C 1
ATOM 3593 O O . GLU A 1 444 ? 7.375 -3.110 -0.864 1.00 96.00 444 GLU A O 1
ATOM 3598 N N . TYR A 1 445 ? 5.461 -3.271 0.297 1.00 98.38 445 TYR A N 1
ATOM 3599 C CA . TYR A 1 445 ? 5.321 -1.871 0.684 1.00 98.38 445 TYR A CA 1
ATOM 3600 C C . TYR A 1 445 ? 5.186 -0.899 -0.500 1.00 98.38 445 TYR A C 1
ATOM 3602 O O . TYR A 1 445 ? 5.828 0.160 -0.527 1.00 98.38 445 TYR A O 1
ATOM 3610 N N . MET A 1 446 ? 4.403 -1.269 -1.514 1.00 98.50 446 MET A N 1
ATOM 3611 C CA . MET A 1 446 ? 4.152 -0.465 -2.716 1.00 98.50 446 MET A CA 1
ATOM 3612 C C . MET A 1 446 ? 2.679 -0.055 -2.822 1.00 98.50 446 MET A C 1
ATOM 3614 O O . MET A 1 446 ? 1.816 -0.741 -2.285 1.00 98.50 446 MET A O 1
ATOM 3618 N N . PRO A 1 447 ? 2.356 1.029 -3.552 1.00 98.25 447 PRO A N 1
ATOM 3619 C CA . PRO A 1 447 ? 0.974 1.319 -3.922 1.00 98.25 447 PRO A CA 1
ATOM 3620 C C . PRO A 1 447 ? 0.363 0.157 -4.704 1.00 98.25 447 PRO A C 1
ATOM 3622 O O . PRO A 1 447 ? 0.968 -0.337 -5.665 1.00 98.25 447 PRO A O 1
ATOM 3625 N N . LEU A 1 448 ? -0.854 -0.247 -4.338 1.00 97.38 448 LEU A N 1
ATOM 3626 C CA . LEU A 1 448 ? -1.462 -1.463 -4.877 1.00 97.38 448 LEU A CA 1
ATOM 3627 C C . LEU A 1 448 ? -1.631 -1.427 -6.404 1.00 97.38 448 LEU A C 1
ATOM 3629 O O . LEU A 1 448 ? -1.302 -2.396 -7.087 1.00 97.38 448 LEU A O 1
ATOM 3633 N N . ALA A 1 449 ? -2.112 -0.308 -6.958 1.00 97.75 449 ALA A N 1
ATOM 3634 C CA . ALA A 1 449 ? -2.329 -0.173 -8.400 1.00 97.75 449 ALA A CA 1
ATOM 3635 C C . ALA A 1 449 ? -1.026 -0.357 -9.207 1.00 97.75 449 ALA A C 1
ATOM 3637 O O . ALA A 1 449 ? -1.025 -1.017 -10.252 1.00 97.75 449 ALA A O 1
ATOM 3638 N N . ALA A 1 450 ? 0.090 0.186 -8.709 1.00 98.44 450 ALA A N 1
ATOM 3639 C CA . ALA A 1 450 ? 1.406 0.054 -9.331 1.00 98.44 450 ALA A CA 1
ATOM 3640 C C . ALA A 1 450 ? 1.924 -1.391 -9.234 1.00 98.44 450 ALA A C 1
ATOM 3642 O O . ALA A 1 450 ? 2.282 -1.982 -10.255 1.00 98.44 450 ALA A O 1
ATOM 3643 N N . SER A 1 451 ? 1.872 -1.986 -8.034 1.00 98.31 451 SER A N 1
ATOM 3644 C CA . SER A 1 451 ? 2.274 -3.380 -7.791 1.00 98.31 451 SER A CA 1
ATOM 3645 C C . SER A 1 451 ? 1.544 -4.359 -8.719 1.00 98.31 451 SER A C 1
ATOM 3647 O O . SER A 1 451 ? 2.178 -5.135 -9.444 1.00 98.31 451 SER A O 1
ATOM 3649 N N . LEU A 1 452 ? 0.209 -4.284 -8.777 1.00 98.31 452 LEU A N 1
ATOM 3650 C CA . LEU A 1 452 ? -0.589 -5.170 -9.626 1.00 98.31 452 LEU A CA 1
ATOM 3651 C C . LEU A 1 452 ? -0.272 -4.972 -11.111 1.00 98.31 452 LEU A C 1
ATOM 3653 O O . LEU A 1 452 ? -0.139 -5.953 -11.844 1.00 98.31 452 LEU A O 1
ATOM 3657 N N . SER A 1 453 ? -0.084 -3.726 -11.555 1.00 98.69 453 SER A N 1
ATOM 3658 C CA . SER A 1 453 ? 0.287 -3.436 -12.944 1.00 98.69 453 SER A CA 1
ATOM 3659 C C . SER A 1 453 ? 1.632 -4.076 -13.313 1.00 98.69 453 SER A C 1
ATOM 3661 O O . SER A 1 453 ? 1.724 -4.734 -14.355 1.00 98.69 453 SER A O 1
ATOM 3663 N N . HIS A 1 454 ? 2.652 -3.969 -12.451 1.00 98.75 454 HIS A N 1
ATOM 3664 C CA . HIS A 1 454 ? 3.958 -4.613 -12.660 1.00 98.75 454 HIS A CA 1
ATOM 3665 C C . HIS A 1 454 ? 3.857 -6.134 -12.694 1.00 98.75 454 HIS A C 1
ATOM 3667 O O . HIS A 1 454 ? 4.390 -6.768 -13.607 1.00 98.75 454 HIS A O 1
ATOM 3673 N N . ARG A 1 455 ? 3.137 -6.725 -11.736 1.00 98.50 455 ARG A N 1
ATOM 3674 C CA . ARG A 1 455 ? 2.943 -8.176 -11.655 1.00 98.50 455 ARG A CA 1
ATOM 3675 C C . ARG A 1 455 ? 2.234 -8.729 -12.888 1.00 98.50 455 ARG A C 1
ATOM 3677 O O . ARG A 1 455 ? 2.648 -9.768 -13.394 1.00 98.50 455 ARG A O 1
ATOM 3684 N N . LEU A 1 456 ? 1.226 -8.028 -13.415 1.00 98.75 456 LEU A N 1
ATOM 3685 C CA . LEU A 1 456 ? 0.557 -8.410 -14.663 1.00 98.75 456 LEU A CA 1
ATOM 3686 C C . LEU A 1 456 ? 1.523 -8.356 -15.857 1.00 98.75 456 LEU A C 1
ATOM 3688 O O . LEU A 1 456 ? 1.580 -9.307 -16.635 1.00 98.75 456 LEU A O 1
ATOM 3692 N N . ALA A 1 457 ? 2.319 -7.287 -15.994 1.00 98.75 457 ALA A N 1
ATOM 3693 C CA . ALA A 1 457 ? 3.284 -7.154 -17.092 1.00 98.75 457 ALA A CA 1
ATOM 3694 C C . ALA A 1 457 ? 4.393 -8.218 -17.017 1.00 98.75 457 ALA A C 1
ATOM 3696 O O . ALA A 1 457 ? 4.791 -8.795 -18.036 1.00 98.75 457 ALA A O 1
ATOM 3697 N N . LYS A 1 458 ? 4.868 -8.522 -15.804 1.00 98.50 458 LYS A N 1
ATOM 3698 C CA . LYS A 1 458 ? 5.831 -9.596 -15.567 1.00 98.50 458 LYS A CA 1
ATOM 3699 C C . LYS A 1 458 ? 5.221 -10.954 -15.900 1.00 98.50 458 LYS A C 1
ATOM 3701 O O . LYS A 1 458 ? 5.818 -11.706 -16.663 1.00 98.50 458 LYS A O 1
ATOM 3706 N N . ARG A 1 459 ? 4.010 -11.244 -15.414 1.00 98.62 459 ARG A N 1
ATOM 3707 C CA . ARG A 1 459 ? 3.318 -12.508 -15.692 1.00 98.62 459 ARG A CA 1
ATOM 3708 C C . ARG A 1 459 ? 3.072 -12.707 -17.186 1.00 98.62 459 ARG A C 1
ATOM 3710 O O . ARG A 1 459 ? 3.271 -13.815 -17.670 1.00 98.62 459 ARG A O 1
ATOM 3717 N N . LEU A 1 460 ? 2.716 -11.648 -17.915 1.00 98.56 460 LEU A N 1
ATOM 3718 C CA . LEU A 1 460 ? 2.569 -11.673 -19.372 1.00 98.56 460 LEU A CA 1
ATOM 3719 C C . LEU A 1 460 ? 3.874 -12.083 -20.077 1.00 98.56 460 LEU A C 1
ATOM 3721 O O . LEU A 1 460 ? 3.858 -12.841 -21.043 1.00 98.56 460 LEU A O 1
ATOM 3725 N N . THR A 1 461 ? 5.015 -11.626 -19.560 1.00 98.38 461 THR A N 1
ATOM 3726 C CA . THR A 1 461 ? 6.329 -12.062 -20.044 1.00 98.38 461 THR A CA 1
ATOM 3727 C C . THR A 1 461 ? 6.618 -13.508 -19.655 1.00 98.38 461 THR A C 1
ATOM 3729 O O . THR A 1 461 ? 7.033 -14.287 -20.509 1.00 98.38 461 THR A O 1
ATOM 3732 N N . ASP A 1 462 ? 6.362 -13.888 -18.403 1.00 98.38 462 ASP A N 1
ATOM 3733 C CA . ASP A 1 462 ? 6.638 -15.234 -17.896 1.00 98.38 462 ASP A CA 1
ATOM 3734 C C . ASP A 1 462 ? 5.891 -16.304 -18.718 1.00 98.38 462 ASP A C 1
ATOM 3736 O O . ASP A 1 462 ? 6.500 -17.286 -19.137 1.00 98.38 462 ASP A O 1
ATOM 3740 N N . VAL A 1 463 ? 4.599 -16.104 -19.022 1.00 98.69 463 VAL A N 1
ATOM 3741 C CA . VAL A 1 463 ? 3.805 -17.073 -19.808 1.00 98.69 463 VAL A CA 1
ATOM 3742 C C . VAL A 1 463 ? 4.270 -17.195 -21.260 1.00 98.69 463 VAL A C 1
ATOM 3744 O O . VAL A 1 463 ? 4.156 -18.275 -21.843 1.00 98.69 463 VAL A O 1
ATOM 3747 N N . ARG A 1 464 ? 4.832 -16.121 -21.835 1.00 98.25 464 ARG A N 1
ATOM 3748 C CA . ARG A 1 464 ? 5.468 -16.152 -23.159 1.00 98.25 464 ARG A CA 1
ATOM 3749 C C . ARG A 1 464 ? 6.758 -16.966 -23.114 1.00 98.25 464 ARG A C 1
ATOM 3751 O O . ARG A 1 464 ? 6.948 -17.862 -23.928 1.00 98.25 464 ARG A O 1
ATOM 3758 N N . GLU A 1 465 ? 7.648 -16.667 -22.170 1.00 97.50 465 GLU A N 1
ATOM 3759 C CA . GLU A 1 465 ? 8.974 -17.304 -22.089 1.00 97.50 465 GLU A CA 1
ATOM 3760 C C . GLU A 1 465 ? 8.913 -18.770 -21.670 1.00 97.50 465 GLU A C 1
ATOM 3762 O O . GLU A 1 465 ? 9.758 -19.563 -22.074 1.00 97.50 465 GLU A O 1
ATOM 3767 N N . GLN A 1 466 ? 7.886 -19.145 -20.912 1.00 98.06 466 GLN A N 1
ATOM 3768 C CA . GLN A 1 466 ? 7.597 -20.534 -20.554 1.00 98.06 466 GLN A CA 1
ATOM 3769 C C . GLN A 1 466 ? 6.910 -21.311 -21.690 1.00 98.06 466 GLN A C 1
ATOM 3771 O O . GLN A 1 466 ? 6.702 -22.514 -21.558 1.00 98.06 466 GLN A O 1
ATOM 3776 N N . GLY A 1 467 ? 6.528 -20.644 -22.786 1.00 97.44 467 GLY A N 1
ATOM 3777 C CA . GLY A 1 467 ? 5.803 -21.260 -23.898 1.00 97.44 467 GLY A CA 1
ATOM 3778 C C . GLY A 1 467 ? 4.361 -21.659 -23.568 1.00 97.44 467 GLY A C 1
ATOM 3779 O O . GLY A 1 467 ? 3.757 -22.394 -24.344 1.00 97.44 467 GLY A O 1
ATOM 3780 N N . ILE A 1 468 ? 3.801 -21.180 -22.448 1.00 98.31 468 ILE A N 1
ATOM 3781 C CA . ILE A 1 468 ? 2.403 -21.428 -22.054 1.00 98.31 468 ILE A CA 1
ATOM 3782 C C . ILE A 1 468 ? 1.466 -20.796 -23.084 1.00 98.31 468 ILE A C 1
ATOM 3784 O O . ILE A 1 468 ? 0.540 -21.447 -23.558 1.00 98.31 468 ILE A O 1
ATOM 3788 N N . LEU A 1 469 ? 1.747 -19.544 -23.459 1.00 98.12 469 LEU A N 1
ATOM 3789 C CA . LEU A 1 469 ? 1.061 -18.824 -24.531 1.00 98.12 469 LEU A CA 1
ATOM 3790 C C . LEU A 1 469 ? 2.077 -18.496 -25.631 1.00 98.12 469 LEU A C 1
ATOM 3792 O O . LEU A 1 469 ? 2.628 -17.397 -25.693 1.00 98.12 469 LEU A O 1
ATOM 3796 N N . SER A 1 470 ? 2.369 -19.483 -26.480 1.00 96.31 470 SER A N 1
ATOM 3797 C CA . SER A 1 470 ? 3.442 -19.418 -27.486 1.00 96.31 470 SER A CA 1
ATOM 3798 C C . SER A 1 470 ? 3.218 -18.386 -28.596 1.00 96.31 470 SER A C 1
ATOM 3800 O O . SER A 1 470 ? 4.185 -17.943 -29.208 1.00 96.31 470 SER A O 1
ATOM 3802 N N . TYR A 1 471 ? 1.968 -17.973 -28.825 1.00 97.00 471 TYR A N 1
ATOM 3803 C CA . TYR A 1 471 ? 1.611 -16.954 -29.816 1.00 97.00 471 TYR A CA 1
ATOM 3804 C C . TYR A 1 471 ? 1.919 -15.520 -29.351 1.00 97.00 471 TYR A C 1
ATOM 3806 O O . TYR A 1 471 ? 1.758 -14.575 -30.127 1.00 97.00 471 TYR A O 1
ATOM 3814 N N . LEU A 1 472 ? 2.295 -15.315 -28.082 1.00 98.06 472 LEU A N 1
ATOM 3815 C CA . LEU A 1 472 ? 2.631 -13.990 -27.566 1.00 98.06 472 LEU A CA 1
ATOM 3816 C C . LEU A 1 472 ? 3.989 -13.515 -28.083 1.00 98.06 472 LEU A C 1
ATOM 3818 O O . LEU A 1 472 ? 4.970 -14.258 -28.159 1.00 98.06 472 LEU A O 1
ATOM 3822 N N . ARG A 1 473 ? 4.061 -12.221 -28.375 1.00 98.19 473 ARG A N 1
ATOM 3823 C CA . ARG A 1 473 ? 5.279 -11.513 -28.778 1.00 98.19 473 ARG A CA 1
ATOM 3824 C C . ARG A 1 473 ? 5.755 -10.588 -27.644 1.00 98.19 473 ARG A C 1
ATOM 3826 O O . ARG A 1 473 ? 5.052 -10.452 -26.642 1.00 98.19 473 ARG A O 1
ATOM 3833 N N . PRO A 1 474 ? 6.969 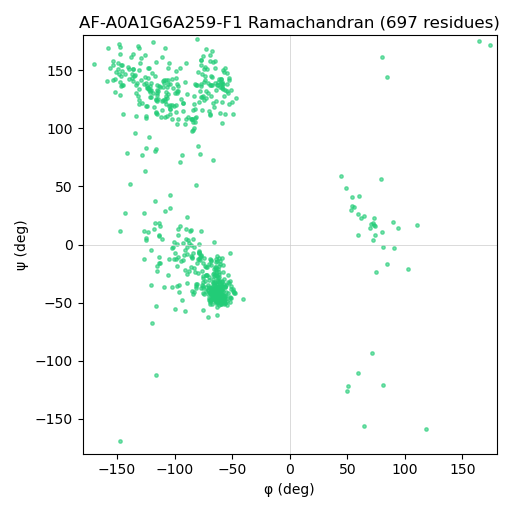-10.011 -27.722 1.00 98.38 474 PRO A N 1
ATOM 3834 C CA . PRO A 1 474 ? 7.573 -9.348 -26.566 1.00 98.38 474 PRO A CA 1
ATOM 3835 C C . PRO A 1 474 ? 6.824 -8.119 -26.027 1.00 98.38 474 PRO A C 1
ATOM 3837 O O . PRO A 1 474 ? 6.856 -7.901 -24.814 1.00 98.38 474 PRO A O 1
ATOM 3840 N N . ASP A 1 475 ? 6.196 -7.301 -26.878 1.00 98.62 475 ASP A N 1
ATOM 3841 C CA . ASP A 1 475 ? 5.579 -6.031 -26.465 1.00 98.62 475 ASP A CA 1
ATOM 3842 C C . ASP A 1 475 ? 4.224 -6.233 -25.755 1.00 98.62 475 ASP A C 1
ATOM 3844 O O . ASP A 1 475 ? 3.389 -7.052 -26.148 1.00 98.62 475 ASP A O 1
ATOM 3848 N N . GLY A 1 476 ? 3.990 -5.478 -24.685 1.00 98.38 476 GLY A N 1
ATOM 3849 C CA . GLY A 1 476 ? 2.774 -5.561 -23.891 1.00 98.38 476 GLY A CA 1
ATOM 3850 C C . GLY A 1 476 ? 2.647 -4.436 -22.867 1.00 98.38 476 GLY A C 1
ATOM 3851 O O . GLY A 1 476 ? 3.635 -3.843 -22.430 1.00 98.38 476 GLY A O 1
ATOM 3852 N N . LYS A 1 477 ? 1.406 -4.136 -22.484 1.00 98.69 477 LYS A N 1
ATOM 3853 C CA . LYS A 1 477 ? 1.013 -3.027 -21.607 1.00 98.69 477 LYS A CA 1
ATOM 3854 C C . LYS A 1 477 ? -0.081 -3.494 -20.651 1.00 98.69 477 LYS A C 1
ATOM 3856 O O . LYS A 1 477 ? -0.965 -4.258 -21.046 1.00 98.69 477 LYS A O 1
ATOM 3861 N N . THR A 1 478 ? -0.031 -3.029 -19.413 1.00 98.81 478 THR A N 1
ATOM 3862 C CA . THR A 1 478 ? -0.998 -3.365 -18.365 1.00 98.81 478 THR A CA 1
ATOM 3863 C C . THR A 1 478 ? -1.425 -2.108 -17.624 1.00 98.81 478 THR A C 1
ATOM 3865 O O . THR A 1 478 ? -0.629 -1.194 -17.440 1.00 98.81 478 THR A O 1
ATOM 3868 N N . GLN A 1 479 ? -2.680 -2.054 -17.194 1.00 98.81 479 GLN A N 1
ATOM 3869 C CA . GLN A 1 479 ? -3.219 -0.940 -16.418 1.00 98.81 479 GLN A CA 1
ATOM 3870 C C . GLN A 1 479 ? -4.227 -1.470 -15.405 1.00 98.81 479 GLN A C 1
ATOM 3872 O O . GLN A 1 479 ? -5.048 -2.328 -15.738 1.00 98.81 479 GLN A O 1
ATOM 3877 N N . VAL A 1 480 ? -4.172 -0.954 -14.179 1.00 98.56 480 VAL A N 1
ATOM 3878 C CA . VAL A 1 480 ? -5.080 -1.340 -13.096 1.00 98.56 480 VAL A CA 1
ATOM 3879 C C . VAL A 1 480 ? -5.655 -0.091 -12.444 1.00 98.56 480 VAL A C 1
ATOM 3881 O O . VAL A 1 480 ? -4.921 0.776 -11.969 1.00 98.56 480 VAL A O 1
ATOM 3884 N N . SER A 1 481 ? -6.983 -0.023 -12.408 1.00 97.75 481 SER A N 1
ATOM 3885 C CA . SER A 1 481 ? -7.752 1.009 -11.718 1.00 97.75 481 SER A CA 1
ATOM 3886 C C . SER A 1 481 ? -8.320 0.436 -10.423 1.00 97.75 481 SER A C 1
ATOM 3888 O O . SER A 1 481 ? -9.137 -0.486 -10.456 1.00 97.75 481 SER A O 1
ATOM 3890 N N . VAL A 1 482 ? -7.896 0.977 -9.285 1.00 95.88 482 VAL A N 1
ATOM 3891 C CA . VAL A 1 482 ? -8.273 0.532 -7.937 1.00 95.88 482 VAL A CA 1
ATOM 3892 C C . VAL A 1 482 ? -9.250 1.532 -7.317 1.00 95.88 482 VAL A C 1
ATOM 3894 O O . VAL A 1 482 ? -9.079 2.746 -7.439 1.00 95.88 482 VAL A O 1
ATOM 3897 N N . LYS A 1 483 ? -10.283 1.014 -6.650 1.00 91.88 483 LYS A N 1
ATOM 3898 C CA . LYS A 1 483 ? -11.250 1.779 -5.858 1.00 91.88 483 LYS A CA 1
ATOM 3899 C C . LYS A 1 483 ? -10.676 2.033 -4.474 1.00 91.88 483 LYS A C 1
ATOM 3901 O O . LYS A 1 483 ? -10.335 1.081 -3.776 1.00 91.88 483 LYS A O 1
ATOM 3906 N N . TYR A 1 484 ? -10.668 3.289 -4.056 1.00 89.00 484 TYR A N 1
ATOM 3907 C CA . TYR A 1 484 ? -10.285 3.701 -2.714 1.00 89.00 484 TYR A CA 1
ATOM 3908 C C . TYR A 1 484 ? -11.478 4.315 -1.976 1.00 89.00 484 TYR A C 1
ATOM 3910 O O . TYR A 1 484 ? -12.132 5.238 -2.470 1.00 89.00 484 TYR A O 1
ATOM 3918 N N . GLU A 1 485 ? -11.747 3.826 -0.764 1.00 83.06 485 GLU A N 1
ATOM 3919 C CA . GLU A 1 485 ? -12.566 4.540 0.217 1.00 83.06 485 GLU A CA 1
ATOM 3920 C C . GLU A 1 485 ? -11.616 5.282 1.163 1.00 83.06 485 GLU A C 1
ATOM 3922 O O . GLU A 1 485 ? -10.924 4.674 1.982 1.00 83.06 485 GLU A O 1
ATOM 3927 N N . LYS A 1 486 ? -11.568 6.616 1.039 1.00 77.62 486 LYS A N 1
ATOM 3928 C CA . LYS A 1 486 ? -10.495 7.445 1.617 1.00 77.62 486 LYS A CA 1
ATOM 3929 C C . LYS A 1 486 ? -9.138 7.011 1.047 1.00 77.62 486 LYS A C 1
ATOM 3931 O O . LYS A 1 486 ? -8.899 7.203 -0.134 1.00 77.62 486 LYS A O 1
ATOM 3936 N N . GLU A 1 487 ? -8.296 6.409 1.877 1.00 78.19 487 GLU A N 1
ATOM 3937 C CA . GLU A 1 487 ? -6.926 5.987 1.560 1.00 78.19 487 GLU A CA 1
ATOM 3938 C C . GLU A 1 487 ? -6.780 4.458 1.582 1.00 78.19 487 GLU A C 1
ATOM 3940 O O . GLU A 1 487 ? -5.672 3.940 1.534 1.00 78.19 487 GLU A O 1
ATOM 3945 N N . ILE A 1 488 ? -7.888 3.721 1.721 1.00 83.81 488 ILE A N 1
ATOM 3946 C CA . ILE A 1 488 ? -7.879 2.260 1.827 1.00 83.81 488 ILE A CA 1
ATOM 3947 C C . ILE A 1 488 ? -8.400 1.680 0.511 1.00 83.81 488 ILE A C 1
ATOM 3949 O O . ILE A 1 488 ? -9.502 2.057 0.094 1.00 83.81 488 ILE A O 1
ATOM 3953 N N . PRO A 1 489 ? -7.656 0.774 -0.143 1.00 89.69 489 PRO A N 1
ATOM 3954 C CA . PRO A 1 489 ? -8.141 0.126 -1.346 1.00 89.69 489 PRO A CA 1
ATOM 3955 C C . PRO A 1 489 ? -9.239 -0.885 -0.980 1.00 89.69 489 PRO A C 1
ATOM 3957 O O . PRO A 1 489 ? -9.097 -1.670 -0.043 1.00 89.69 489 PRO A O 1
ATOM 3960 N N . VAL A 1 490 ? -10.358 -0.842 -1.703 1.00 86.88 490 VAL A N 1
ATOM 3961 C CA . VAL A 1 490 ? -11.565 -1.646 -1.420 1.00 86.88 490 VAL A CA 1
ATOM 3962 C C . VAL A 1 490 ? -11.974 -2.566 -2.572 1.00 86.88 490 VAL A C 1
ATOM 3964 O O . VAL A 1 490 ? -12.931 -3.325 -2.444 1.00 86.88 490 VAL A O 1
ATOM 3967 N N . GLY A 1 491 ? -11.289 -2.492 -3.714 1.00 89.25 491 GLY A N 1
ATOM 3968 C CA . GLY A 1 491 ? -11.550 -3.356 -4.863 1.00 89.25 491 GLY A CA 1
ATOM 3969 C C . GLY A 1 491 ? -10.910 -2.849 -6.151 1.00 89.25 491 GLY A C 1
ATOM 3970 O O . GLY A 1 491 ? -10.356 -1.751 -6.196 1.00 89.25 491 GLY A O 1
ATOM 3971 N N . ILE A 1 492 ? -11.014 -3.634 -7.221 1.00 93.75 492 ILE A N 1
ATOM 3972 C CA . ILE A 1 492 ? -10.596 -3.234 -8.571 1.00 93.75 492 ILE A CA 1
ATOM 3973 C C . ILE A 1 492 ? -11.824 -2.757 -9.353 1.00 93.75 492 ILE A C 1
ATOM 3975 O O . ILE A 1 492 ? -12.899 -3.342 -9.262 1.00 93.75 492 ILE A O 1
ATOM 3979 N N . GLU A 1 493 ? -11.673 -1.667 -10.101 1.00 93.94 493 GLU A N 1
ATOM 3980 C CA . GLU A 1 493 ? -12.677 -1.178 -11.054 1.00 93.94 493 GLU A CA 1
ATOM 3981 C C . GLU A 1 493 ? -12.412 -1.718 -12.460 1.00 93.94 493 GLU A C 1
ATOM 3983 O O . GLU A 1 493 ? -13.322 -2.172 -13.148 1.00 93.94 493 GLU A O 1
ATOM 3988 N N . THR A 1 494 ? -11.168 -1.630 -12.934 1.00 97.31 494 THR A N 1
ATOM 3989 C CA . THR A 1 494 ? -10.829 -1.977 -14.319 1.00 97.31 494 THR A CA 1
ATOM 3990 C C . THR A 1 494 ? -9.428 -2.557 -14.417 1.00 97.31 494 THR A C 1
ATOM 3992 O O . THR A 1 494 ? -8.496 -2.057 -13.787 1.00 97.31 494 THR A O 1
ATOM 3995 N N . ILE A 1 495 ? -9.285 -3.590 -15.247 1.00 98.50 495 ILE A N 1
ATOM 3996 C CA . ILE A 1 495 ? -8.002 -4.163 -15.655 1.00 98.50 495 ILE A CA 1
ATOM 3997 C C . ILE A 1 495 ? -7.910 -4.076 -17.173 1.00 98.50 495 ILE A C 1
ATOM 3999 O O . ILE A 1 495 ? -8.792 -4.568 -17.880 1.00 98.50 495 ILE A O 1
ATOM 4003 N N . VAL A 1 496 ? -6.827 -3.486 -17.673 1.00 98.75 496 VAL A N 1
ATOM 4004 C CA . VAL A 1 496 ? -6.509 -3.457 -19.103 1.00 98.75 496 VAL A CA 1
ATOM 4005 C C . VAL A 1 496 ? -5.233 -4.243 -19.349 1.00 98.75 496 VAL A C 1
ATOM 4007 O O . VAL A 1 496 ? -4.220 -4.009 -18.692 1.00 98.75 496 VAL A O 1
ATOM 4010 N N . VAL A 1 497 ? -5.269 -5.150 -20.322 1.00 98.75 497 VAL A N 1
ATOM 4011 C CA . VAL A 1 497 ? -4.087 -5.846 -20.838 1.00 98.75 497 VAL A CA 1
ATOM 4012 C C . VAL A 1 497 ? -4.074 -5.698 -22.352 1.00 98.75 497 VAL A C 1
ATOM 4014 O O . VAL A 1 497 ? -5.018 -6.093 -23.029 1.00 98.75 497 VAL A O 1
ATOM 4017 N N . SER A 1 498 ? -3.006 -5.118 -22.889 1.00 98.56 498 SER A N 1
ATOM 4018 C CA . SER A 1 498 ? -2.733 -5.100 -24.326 1.00 98.56 498 SER A CA 1
ATOM 4019 C C . SER A 1 498 ? -1.456 -5.879 -24.584 1.00 98.56 498 SER A C 1
ATOM 4021 O O . SER A 1 498 ? -0.426 -5.563 -23.999 1.00 98.56 498 SER A O 1
ATOM 4023 N N . THR A 1 499 ? -1.498 -6.893 -25.437 1.00 98.50 499 THR A N 1
ATOM 4024 C CA . THR A 1 499 ? -0.347 -7.756 -25.701 1.00 98.50 499 THR A CA 1
ATOM 4025 C C . THR A 1 499 ? -0.156 -7.976 -27.188 1.00 98.50 499 THR A C 1
ATOM 4027 O O . THR A 1 499 ? -1.121 -8.185 -27.927 1.00 98.50 499 THR A O 1
ATOM 4030 N N . GLN A 1 500 ? 1.101 -7.906 -27.617 1.00 98.38 500 GLN A N 1
ATOM 4031 C CA . GLN A 1 500 ? 1.499 -8.218 -28.972 1.00 98.38 500 GLN A CA 1
ATOM 4032 C C . GLN A 1 500 ? 1.384 -9.727 -29.213 1.00 98.38 500 GLN A C 1
ATOM 4034 O O . GLN A 1 500 ? 1.749 -10.535 -28.358 1.00 98.38 500 GLN A O 1
ATOM 4039 N N . HIS A 1 501 ? 0.899 -10.119 -30.386 1.00 97.88 501 HIS A N 1
ATOM 4040 C CA . HIS A 1 501 ? 0.605 -11.517 -30.687 1.00 97.88 501 HIS A CA 1
ATOM 4041 C C . HIS A 1 501 ? 0.839 -11.871 -32.159 1.00 97.88 501 HIS A C 1
ATOM 4043 O O . HIS A 1 501 ? 0.933 -11.002 -33.029 1.00 97.88 501 HIS A O 1
ATOM 4049 N N . ASP A 1 502 ? 0.924 -13.166 -32.444 1.00 97.19 502 ASP A N 1
ATOM 4050 C CA . ASP A 1 502 ? 0.941 -13.695 -33.803 1.00 97.19 502 ASP A CA 1
ATOM 4051 C C . ASP A 1 502 ? -0.383 -13.426 -34.543 1.00 97.19 502 ASP A C 1
ATOM 4053 O O . ASP A 1 502 ? -1.440 -13.286 -33.925 1.00 97.19 502 ASP A O 1
ATOM 4057 N N . PRO A 1 503 ? -0.360 -13.308 -35.880 1.00 95.56 503 PRO A N 1
ATOM 4058 C CA . PRO A 1 503 ? -1.514 -12.856 -36.659 1.00 95.56 503 PRO A CA 1
ATOM 4059 C C . PRO A 1 503 ? -2.700 -13.828 -36.697 1.00 95.56 503 PRO A C 1
ATOM 4061 O O . PRO A 1 503 ? -3.794 -13.387 -37.057 1.00 95.56 503 PRO A O 1
ATOM 4064 N N . ASP A 1 504 ? -2.475 -15.098 -36.353 1.00 93.31 504 ASP A N 1
ATOM 4065 C CA . ASP A 1 504 ? -3.420 -16.197 -36.579 1.00 93.31 504 ASP A CA 1
ATOM 4066 C C . ASP A 1 504 ? -4.286 -16.533 -35.351 1.00 93.31 504 ASP A C 1
ATOM 4068 O O . ASP A 1 504 ? -5.260 -17.275 -35.475 1.00 93.31 504 ASP A O 1
ATOM 4072 N N . VAL A 1 505 ? -3.976 -15.980 -34.170 1.00 96.62 505 VAL A N 1
ATOM 4073 C CA . VAL A 1 505 ? -4.777 -16.188 -32.950 1.00 96.62 505 VAL A CA 1
ATOM 4074 C C . VAL A 1 505 ? -6.004 -15.263 -32.924 1.00 96.62 505 VAL A C 1
ATOM 4076 O O . VAL A 1 505 ? -5.918 -14.079 -33.267 1.00 96.62 505 VAL A O 1
ATOM 4079 N N . SER A 1 506 ? -7.163 -15.793 -32.518 1.00 96.88 506 SER A N 1
ATOM 4080 C CA . SER A 1 506 ? -8.401 -15.011 -32.400 1.00 96.88 506 SER A CA 1
ATOM 4081 C C . SER A 1 506 ? -8.414 -14.140 -31.140 1.00 96.88 506 SER A C 1
ATOM 4083 O O . SER A 1 506 ? -7.777 -14.458 -30.136 1.00 96.88 506 SER A O 1
ATOM 4085 N N . GLN A 1 507 ? -9.168 -13.036 -31.163 1.00 97.25 507 GLN A N 1
ATOM 4086 C CA . GLN A 1 507 ? -9.282 -12.157 -29.991 1.00 97.25 507 GLN A CA 1
ATOM 4087 C C . GLN A 1 507 ? -10.011 -12.838 -28.828 1.00 97.25 507 GLN A C 1
ATOM 4089 O O . GLN A 1 507 ? -9.679 -12.589 -27.672 1.00 97.25 507 GLN A O 1
ATOM 4094 N N . GLU A 1 508 ? -10.964 -13.724 -29.120 1.00 96.88 508 GLU A N 1
ATOM 4095 C CA . GLU A 1 508 ? -11.663 -14.529 -28.119 1.00 96.88 508 GLU A CA 1
ATOM 4096 C C . GLU A 1 508 ? -10.684 -15.428 -27.361 1.00 96.88 508 GLU A C 1
ATOM 4098 O O . GLU A 1 508 ? -10.662 -15.404 -26.131 1.00 96.88 508 GLU A O 1
ATOM 4103 N N . GLN A 1 509 ? -9.809 -16.134 -28.087 1.00 97.75 509 GLN A N 1
ATOM 4104 C CA . GLN A 1 509 ? -8.784 -16.976 -27.477 1.00 97.75 509 GLN A CA 1
ATOM 4105 C C . GLN A 1 509 ? -7.811 -16.140 -26.638 1.00 97.75 509 GLN A C 1
ATOM 4107 O O . GLN A 1 509 ? -7.559 -16.477 -25.484 1.00 97.75 509 GLN A O 1
ATOM 4112 N N . ILE A 1 510 ? -7.319 -15.013 -27.174 1.00 98.31 510 ILE A N 1
ATOM 4113 C CA . ILE A 1 510 ? -6.426 -14.114 -26.426 1.00 98.31 510 ILE A CA 1
ATOM 4114 C C . ILE A 1 510 ? -7.095 -13.660 -25.129 1.00 98.31 510 ILE A C 1
ATOM 4116 O O . ILE A 1 510 ? -6.466 -13.678 -24.074 1.00 98.31 510 ILE A O 1
ATOM 4120 N N . ARG A 1 511 ? -8.369 -13.261 -25.181 1.00 98.12 511 ARG A N 1
ATOM 4121 C CA . ARG A 1 511 ? -9.106 -12.807 -24.000 1.00 98.12 511 ARG A CA 1
ATOM 4122 C C . ARG A 1 511 ? -9.201 -13.901 -22.938 1.00 98.12 511 ARG A C 1
ATOM 4124 O O . ARG A 1 511 ? -8.898 -13.624 -21.778 1.00 98.12 511 ARG A O 1
ATOM 4131 N N . GLU A 1 512 ? -9.614 -15.107 -23.313 1.00 98.12 512 GLU A N 1
ATOM 4132 C CA . GLU A 1 512 ? -9.748 -16.235 -22.383 1.00 98.12 512 GLU A CA 1
ATOM 4133 C C . GLU A 1 512 ? -8.405 -16.621 -21.756 1.00 98.12 512 GLU A C 1
ATOM 4135 O O . GLU A 1 512 ? -8.302 -16.767 -20.535 1.00 98.12 512 GLU A O 1
ATOM 4140 N N . ASP A 1 513 ? -7.363 -16.719 -22.578 1.00 98.56 513 ASP A N 1
ATOM 4141 C CA . ASP A 1 513 ? -6.023 -17.104 -22.150 1.00 98.56 513 ASP A CA 1
ATOM 4142 C C . ASP A 1 513 ? -5.388 -16.042 -21.240 1.00 98.56 513 ASP A C 1
ATOM 4144 O O . ASP A 1 513 ? -4.810 -16.384 -20.209 1.00 98.56 513 ASP A O 1
ATOM 4148 N N . ILE A 1 514 ? -5.548 -14.748 -21.536 1.00 98.56 514 ILE A N 1
ATOM 4149 C CA . ILE A 1 514 ? -5.053 -13.664 -20.672 1.00 98.56 514 ILE A CA 1
ATOM 4150 C C . ILE A 1 514 ? -5.788 -13.634 -19.331 1.00 98.56 514 ILE A C 1
ATOM 4152 O O . ILE A 1 514 ? -5.153 -13.463 -18.288 1.00 98.56 514 ILE A O 1
ATOM 4156 N N . ILE A 1 515 ? -7.107 -13.839 -19.318 1.00 97.56 515 ILE A N 1
ATOM 4157 C CA . ILE A 1 515 ? -7.855 -13.927 -18.058 1.00 97.56 515 ILE A CA 1
ATOM 4158 C C . ILE A 1 515 ? -7.343 -15.108 -17.224 1.00 97.56 515 ILE A C 1
ATOM 4160 O O . ILE A 1 515 ? -7.023 -14.940 -16.046 1.00 97.56 515 ILE A O 1
ATOM 4164 N N . ARG A 1 516 ? -7.221 -16.289 -17.840 1.00 98.00 516 ARG A N 1
ATOM 4165 C CA . ARG A 1 516 ? -6.852 -17.532 -17.154 1.00 98.00 516 ARG A CA 1
ATOM 4166 C C . ARG A 1 516 ? -5.403 -17.545 -16.678 1.00 98.00 516 ARG A C 1
ATOM 4168 O O . ARG A 1 516 ? -5.152 -17.893 -15.528 1.00 98.00 516 ARG A O 1
ATOM 4175 N N . GLU A 1 517 ? -4.468 -17.178 -17.546 1.00 98.56 517 GLU A N 1
ATOM 4176 C CA . GLU A 1 517 ? -3.035 -17.377 -17.321 1.00 98.56 517 GLU A CA 1
ATOM 4177 C C . GLU A 1 517 ? -2.321 -16.132 -16.792 1.00 98.56 517 GLU A C 1
ATOM 4179 O O . GLU A 1 517 ? -1.229 -16.266 -16.236 1.00 98.56 517 GLU A O 1
ATOM 4184 N N . VAL A 1 518 ? -2.901 -14.933 -16.937 1.00 98.56 518 VAL A N 1
ATOM 4185 C CA . VAL A 1 518 ? -2.262 -13.666 -16.536 1.00 98.56 518 VAL A CA 1
ATOM 4186 C C . VAL A 1 518 ? -3.023 -12.956 -15.420 1.00 98.56 518 VAL A C 1
ATOM 4188 O O . VAL A 1 518 ? -2.420 -12.647 -14.397 1.00 98.56 518 VAL A O 1
ATOM 4191 N N . ILE A 1 519 ? -4.330 -12.725 -15.572 1.00 97.94 519 ILE A N 1
ATOM 4192 C CA . ILE A 1 519 ? -5.119 -11.960 -14.590 1.00 97.94 519 ILE A CA 1
ATOM 4193 C C . ILE A 1 519 ? -5.397 -12.797 -13.337 1.00 97.94 519 ILE A C 1
ATOM 4195 O O . ILE A 1 519 ? -5.014 -12.394 -12.241 1.00 97.94 519 ILE A O 1
ATOM 4199 N N . ASN A 1 520 ? -6.003 -13.978 -13.482 1.00 95.94 520 ASN A N 1
ATOM 4200 C CA . ASN A 1 520 ? -6.399 -14.815 -12.343 1.00 95.94 520 ASN A CA 1
ATOM 4201 C C . ASN A 1 520 ? -5.232 -15.241 -11.428 1.00 95.94 520 ASN A C 1
ATOM 4203 O O . ASN A 1 520 ? -5.443 -15.310 -10.219 1.00 95.94 520 ASN A O 1
ATOM 4207 N N . PRO A 1 521 ? -4.008 -15.516 -11.930 1.00 96.75 521 PRO A N 1
ATOM 4208 C CA . PRO A 1 521 ? -2.873 -15.833 -11.061 1.00 96.75 521 PRO A CA 1
ATOM 4209 C C . PRO A 1 521 ? -2.301 -14.620 -10.316 1.00 96.75 521 PRO A C 1
ATOM 4211 O O . PRO A 1 521 ? -1.562 -14.796 -9.351 1.00 96.75 521 PRO A O 1
ATOM 4214 N N . VAL A 1 522 ? -2.593 -13.399 -10.776 1.00 96.69 522 VAL A N 1
ATOM 4215 C CA . VAL A 1 522 ? -2.030 -12.159 -10.224 1.00 96.69 522 VAL A CA 1
ATOM 4216 C C . VAL A 1 522 ? -3.019 -11.436 -9.316 1.00 96.69 522 VAL A C 1
ATOM 4218 O O . VAL A 1 522 ? -2.595 -10.841 -8.331 1.00 96.69 522 VAL A O 1
ATOM 4221 N N . ILE A 1 523 ? -4.313 -11.446 -9.614 1.00 93.94 523 ILE A N 1
ATOM 4222 C CA . ILE A 1 523 ? -5.305 -10.735 -8.807 1.00 93.94 523 ILE A CA 1
ATOM 4223 C C . ILE A 1 523 ? -5.815 -11.655 -7.687 1.00 93.94 523 ILE A C 1
ATOM 4225 O O . ILE A 1 523 ? -6.221 -12.781 -7.982 1.00 93.94 523 ILE A O 1
ATOM 4229 N N . PRO A 1 524 ? -5.824 -11.215 -6.412 1.00 84.38 524 PRO A N 1
ATOM 4230 C CA . PRO A 1 524 ? -6.394 -12.010 -5.328 1.00 84.38 524 PRO A CA 1
ATOM 4231 C C . PRO A 1 524 ? -7.868 -12.338 -5.596 1.00 84.38 524 PRO A C 1
ATOM 4233 O O . PRO A 1 524 ? -8.628 -11.486 -6.062 1.00 84.38 524 PRO A O 1
ATOM 4236 N N . LYS A 1 525 ? -8.287 -13.575 -5.314 1.00 83.38 525 LYS A N 1
ATOM 4237 C CA . LYS A 1 525 ? -9.623 -14.077 -5.691 1.00 83.38 525 LYS A CA 1
ATOM 4238 C C . LYS A 1 525 ? -10.751 -13.253 -5.081 1.00 83.38 525 LYS A C 1
ATOM 4240 O O . LYS A 1 525 ? -11.767 -13.045 -5.725 1.00 83.38 525 LYS A O 1
ATOM 4245 N N . GLU A 1 526 ? -10.559 -12.772 -3.862 1.00 79.31 526 GLU A N 1
ATOM 4246 C CA . GLU A 1 526 ? -11.508 -11.945 -3.123 1.00 79.31 526 GLU A CA 1
ATOM 4247 C C . GLU A 1 526 ? -11.696 -10.543 -3.723 1.00 79.31 526 GLU A C 1
ATOM 4249 O O . GLU A 1 526 ? -12.677 -9.871 -3.417 1.00 79.31 526 GLU A O 1
ATOM 4254 N N . TRP A 1 527 ? -10.803 -10.128 -4.626 1.00 80.94 527 TRP A N 1
ATOM 4255 C CA . TRP A 1 527 ? -10.920 -8.879 -5.374 1.00 80.94 527 TRP A CA 1
ATOM 4256 C C . TRP A 1 527 ? -11.583 -9.079 -6.728 1.00 80.94 527 TRP A C 1
ATOM 4258 O O . TRP A 1 527 ? -11.979 -8.075 -7.306 1.00 80.94 527 TRP A O 1
ATOM 4268 N N . ILE A 1 528 ? -11.706 -10.324 -7.214 1.00 78.12 528 ILE A N 1
ATOM 4269 C CA . ILE A 1 528 ? -12.370 -10.689 -8.470 1.00 78.12 528 ILE A CA 1
ATOM 4270 C C . ILE A 1 528 ? -13.875 -10.842 -8.211 1.00 78.12 528 ILE A C 1
ATOM 4272 O O . ILE A 1 528 ? -14.310 -11.809 -7.591 1.00 78.12 528 ILE A O 1
ATOM 4276 N N . ASN A 1 529 ? -14.677 -9.892 -8.693 1.00 75.31 529 ASN A N 1
ATOM 4277 C CA . ASN A 1 529 ? -16.138 -9.915 -8.617 1.00 75.31 529 ASN A CA 1
ATOM 4278 C C . ASN A 1 529 ? -16.766 -9.610 -9.987 1.00 75.31 529 ASN A C 1
ATOM 4280 O O . ASN A 1 529 ? -16.071 -9.189 -10.914 1.00 75.31 529 ASN A O 1
ATOM 4284 N N . ASP A 1 530 ? -18.079 -9.824 -10.103 1.00 71.94 530 ASP A N 1
ATOM 4285 C CA . ASP A 1 530 ? -18.825 -9.669 -11.362 1.00 71.94 530 ASP A CA 1
ATOM 4286 C C . ASP A 1 530 ? -18.836 -8.221 -11.899 1.00 71.94 530 ASP A C 1
ATOM 4288 O O . ASP A 1 530 ? -19.132 -8.005 -13.073 1.00 71.94 530 ASP A O 1
ATOM 4292 N N . ASP A 1 531 ? -18.471 -7.233 -11.075 1.00 78.81 531 ASP A N 1
ATOM 4293 C CA . ASP A 1 531 ? -18.486 -5.811 -11.433 1.00 78.81 531 ASP A CA 1
ATOM 4294 C C . ASP A 1 531 ? -17.163 -5.318 -12.059 1.00 78.81 531 ASP A C 1
ATOM 4296 O O . ASP A 1 531 ? -17.059 -4.147 -12.432 1.00 78.81 531 ASP A O 1
ATOM 4300 N N . ILE A 1 532 ? -16.128 -6.163 -12.177 1.00 90.44 532 ILE A N 1
ATOM 4301 C CA . ILE A 1 532 ? -14.832 -5.739 -12.734 1.00 90.44 532 ILE A CA 1
ATOM 4302 C C . ILE A 1 532 ? -14.897 -5.642 -14.250 1.00 90.44 532 ILE A C 1
ATOM 4304 O O . ILE A 1 532 ? -15.168 -6.612 -14.959 1.00 90.44 532 ILE A O 1
ATOM 4308 N N . ASN A 1 533 ? -14.496 -4.486 -14.769 1.00 95.50 533 ASN A N 1
ATOM 4309 C CA . ASN A 1 533 ? -14.314 -4.312 -16.198 1.00 95.50 533 ASN A CA 1
ATOM 4310 C C . ASN A 1 533 ? -12.946 -4.855 -16.650 1.00 95.50 533 ASN A C 1
ATOM 4312 O O . ASN A 1 533 ? -11.900 -4.278 -16.352 1.00 95.50 533 ASN A O 1
ATOM 4316 N N . ILE A 1 534 ? -12.944 -5.962 -17.394 1.00 97.12 534 ILE A N 1
ATOM 4317 C CA . ILE A 1 534 ? -11.725 -6.551 -17.965 1.00 97.12 534 ILE A CA 1
ATOM 4318 C C . ILE A 1 534 ? -11.653 -6.250 -19.462 1.00 97.12 534 ILE A C 1
ATOM 4320 O O . ILE A 1 534 ? -12.462 -6.753 -20.250 1.00 97.12 534 ILE A O 1
ATOM 4324 N N . LEU A 1 535 ? -10.629 -5.498 -19.865 1.00 98.19 535 LEU A N 1
ATOM 4325 C CA . LEU A 1 535 ? -10.351 -5.110 -21.246 1.00 98.19 535 LEU A CA 1
ATOM 4326 C C . LEU A 1 535 ? -9.067 -5.795 -21.732 1.00 98.19 535 LEU A C 1
ATOM 4328 O O . LEU A 1 535 ? -7.968 -5.446 -21.307 1.00 98.19 535 LEU A O 1
ATOM 4332 N N . VAL A 1 536 ? -9.200 -6.761 -22.642 1.00 98.31 536 VAL A N 1
ATOM 4333 C CA . VAL A 1 536 ? -8.057 -7.434 -23.282 1.00 98.31 536 VAL A CA 1
ATOM 4334 C C . VAL A 1 536 ? -8.009 -7.011 -24.741 1.00 98.31 536 VAL A C 1
ATOM 4336 O O . VAL A 1 536 ? -9.014 -7.157 -25.432 1.00 98.31 536 VAL A O 1
ATOM 4339 N N . ASN A 1 537 ? -6.871 -6.463 -25.175 1.00 97.81 537 ASN A N 1
ATOM 4340 C CA . ASN A 1 537 ? -6.645 -5.934 -26.523 1.00 97.81 537 ASN A CA 1
ATOM 4341 C C . ASN A 1 537 ? -7.823 -5.071 -27.033 1.00 97.81 537 ASN A C 1
ATOM 4343 O O . ASN A 1 537 ? -8.417 -5.376 -28.067 1.00 97.81 537 ASN A O 1
ATOM 4347 N N . PRO A 1 538 ? -8.194 -3.978 -26.334 1.00 93.12 538 PRO A N 1
ATOM 4348 C CA . PRO A 1 538 ? -9.396 -3.200 -26.659 1.00 93.12 538 PRO A CA 1
ATOM 4349 C C . PRO A 1 538 ? -9.364 -2.552 -28.054 1.00 93.12 538 PRO A C 1
ATOM 4351 O O . PRO A 1 538 ? -10.411 -2.223 -28.603 1.00 93.12 538 PRO A O 1
ATOM 4354 N N . THR A 1 539 ? -8.180 -2.377 -28.647 1.00 85.31 539 THR A N 1
ATOM 4355 C CA . THR A 1 539 ? -7.991 -1.893 -30.025 1.00 85.31 539 THR A CA 1
ATOM 4356 C C . THR A 1 539 ? -8.063 -3.010 -31.076 1.00 85.31 539 THR A C 1
ATOM 4358 O O . THR A 1 539 ? -7.930 -2.745 -32.271 1.00 85.31 539 THR A O 1
ATOM 4361 N N . GLY A 1 540 ? -8.269 -4.260 -30.654 1.00 90.12 540 GLY A N 1
ATOM 4362 C CA . GLY A 1 540 ? -8.249 -5.447 -31.496 1.00 90.12 540 GLY A CA 1
ATOM 4363 C C . GLY A 1 540 ? -6.828 -5.941 -31.772 1.00 90.12 540 GLY A C 1
ATOM 4364 O O . GLY A 1 540 ? -6.086 -6.317 -30.870 1.00 90.12 540 GLY A O 1
ATOM 4365 N N . ARG A 1 541 ? -6.451 -6.000 -33.051 1.00 92.25 541 ARG A N 1
ATOM 4366 C CA . ARG A 1 541 ? -5.227 -6.673 -33.512 1.00 92.25 541 ARG A CA 1
ATOM 4367 C C . ARG A 1 541 ? -3.956 -5.893 -33.142 1.00 92.25 541 ARG A C 1
ATOM 4369 O O . ARG A 1 541 ? -3.793 -4.757 -33.578 1.00 92.25 541 ARG A O 1
ATOM 4376 N N . PHE A 1 542 ? -3.004 -6.549 -32.469 1.00 96.38 542 PHE A N 1
ATOM 4377 C CA . PHE A 1 542 ? -1.690 -5.994 -32.112 1.00 96.38 542 PHE A CA 1
ATOM 4378 C C . PHE A 1 542 ? -0.549 -6.934 -32.559 1.00 96.38 542 PHE A C 1
ATOM 4380 O O . PHE A 1 542 ? 0.027 -7.672 -31.769 1.00 96.38 542 PHE A O 1
ATOM 4387 N N . VAL A 1 543 ? -0.224 -6.937 -33.858 1.00 96.38 543 VAL A N 1
ATOM 4388 C CA . VAL A 1 543 ? 0.806 -7.837 -34.438 1.00 96.38 543 VAL A CA 1
ATOM 4389 C C . VAL A 1 543 ? 2.180 -7.167 -34.561 1.00 96.38 543 VAL A C 1
ATOM 4391 O O . VAL A 1 543 ? 3.214 -7.786 -34.286 1.00 96.38 543 VAL A O 1
ATOM 4394 N N . ILE A 1 544 ? 2.196 -5.895 -34.969 1.00 95.44 544 ILE A N 1
ATOM 4395 C CA . ILE A 1 544 ? 3.405 -5.068 -35.081 1.00 95.44 544 ILE A CA 1
ATOM 4396 C C . ILE A 1 544 ? 3.570 -4.318 -33.761 1.00 95.44 544 ILE A C 1
ATOM 4398 O O . ILE A 1 544 ? 2.669 -3.578 -33.379 1.00 95.44 544 ILE A O 1
ATOM 4402 N N . GLY A 1 545 ? 4.699 -4.511 -33.086 1.00 95.50 545 GLY A N 1
ATOM 4403 C CA . GLY A 1 545 ? 5.023 -3.897 -31.796 1.00 95.50 545 GLY A CA 1
ATOM 4404 C C . GLY A 1 545 ? 6.521 -3.639 -31.671 1.00 95.50 545 GLY A C 1
ATOM 4405 O O . GLY A 1 545 ? 7.254 -3.736 -32.661 1.00 95.50 545 GLY A O 1
ATOM 4406 N N . GLY A 1 546 ? 6.976 -3.290 -30.471 1.00 97.00 546 GLY A N 1
ATOM 4407 C CA . GLY A 1 546 ? 8.387 -2.999 -30.230 1.00 97.00 546 GLY A CA 1
ATOM 4408 C C . GLY A 1 546 ? 8.886 -1.767 -30.993 1.00 97.00 546 GLY A C 1
ATOM 4409 O O . GLY A 1 546 ? 8.082 -0.917 -31.390 1.00 97.00 546 GLY A O 1
ATOM 4410 N N . PRO A 1 547 ? 10.205 -1.676 -31.253 1.00 97.81 547 PRO A N 1
ATOM 4411 C CA . PRO A 1 547 ? 10.806 -0.557 -31.987 1.00 97.81 547 PRO A CA 1
ATOM 4412 C C . PRO A 1 547 ? 10.238 -0.329 -33.398 1.00 97.81 547 PRO A C 1
ATOM 4414 O O . PRO A 1 547 ? 10.296 0.780 -33.940 1.00 97.81 547 PRO A O 1
ATOM 4417 N N . VAL A 1 548 ? 9.662 -1.365 -34.017 1.00 96.81 548 VAL A N 1
ATOM 4418 C CA . VAL A 1 548 ? 8.983 -1.248 -35.316 1.00 96.81 548 VAL A CA 1
ATOM 4419 C C . VAL A 1 548 ? 7.706 -0.427 -35.182 1.00 96.81 548 VAL A C 1
ATOM 4421 O O . VAL A 1 548 ? 7.502 0.513 -35.952 1.00 96.81 548 VAL A O 1
ATOM 4424 N N . GLY A 1 549 ? 6.885 -0.734 -34.173 1.00 94.44 549 GLY A N 1
ATOM 4425 C CA . GLY A 1 549 ? 5.671 0.020 -33.866 1.00 94.44 549 GLY A CA 1
ATOM 4426 C C . GLY A 1 549 ? 5.994 1.459 -33.469 1.00 94.44 549 GLY A C 1
ATOM 4427 O O . GLY A 1 549 ? 5.677 2.394 -34.203 1.00 94.44 549 GLY A O 1
ATOM 4428 N N . ASP A 1 550 ? 6.755 1.633 -32.390 1.00 96.31 550 ASP A N 1
ATOM 4429 C CA . ASP A 1 550 ? 7.008 2.934 -31.762 1.00 96.31 550 ASP A CA 1
ATOM 4430 C C . ASP A 1 550 ? 8.509 3.158 -31.520 1.00 96.31 550 ASP A C 1
ATOM 4432 O O . ASP A 1 550 ? 9.282 2.211 -31.436 1.00 96.31 550 ASP A O 1
ATOM 4436 N N . SER A 1 551 ? 8.954 4.413 -31.423 1.00 98.06 551 SER A N 1
ATOM 4437 C CA . SER A 1 551 ? 10.329 4.711 -30.992 1.00 98.06 551 SER A CA 1
ATOM 4438 C C . SER A 1 551 ? 10.489 4.488 -29.489 1.00 98.06 551 SER A C 1
ATOM 4440 O O . SER A 1 551 ? 9.615 4.908 -28.730 1.00 98.06 551 SER A O 1
ATOM 4442 N N . GLY A 1 552 ? 11.616 3.924 -29.061 1.00 98.56 552 GLY A N 1
ATOM 4443 C CA . GLY A 1 552 ? 11.977 3.771 -27.653 1.00 98.56 552 GLY A CA 1
ATOM 4444 C C . GLY A 1 552 ? 13.113 4.693 -27.245 1.00 98.56 552 GLY A C 1
ATOM 4445 O O . GLY A 1 552 ? 14.070 4.853 -28.002 1.00 98.56 552 GLY A O 1
ATOM 4446 N N . LEU A 1 553 ? 13.031 5.299 -26.062 1.00 98.81 553 LEU A N 1
ATOM 4447 C CA . LEU A 1 553 ? 14.118 6.089 -25.487 1.00 98.81 553 LEU A CA 1
ATOM 4448 C C . LEU A 1 553 ? 14.303 5.761 -24.001 1.00 98.81 553 LEU A C 1
ATOM 4450 O O . LEU A 1 553 ? 13.322 5.611 -23.268 1.00 98.81 553 LEU A O 1
ATOM 4454 N N . THR A 1 554 ? 15.561 5.700 -23.562 1.00 98.81 554 THR A N 1
ATOM 4455 C CA . THR A 1 554 ? 15.921 5.538 -22.147 1.00 98.81 554 THR A CA 1
ATOM 4456 C C . THR A 1 554 ? 15.257 6.626 -21.298 1.00 98.81 554 THR A C 1
ATOM 4458 O O . THR A 1 554 ? 15.139 7.784 -21.705 1.00 98.81 554 THR A O 1
ATOM 4461 N N . GLY A 1 555 ? 14.744 6.251 -20.126 1.00 98.25 555 GLY A N 1
ATOM 4462 C CA . GLY A 1 555 ? 14.166 7.198 -19.175 1.00 98.25 555 GLY A CA 1
ATOM 4463 C C . GLY A 1 555 ? 12.792 7.758 -19.555 1.00 98.25 555 GLY A C 1
ATOM 4464 O O . GLY A 1 555 ? 12.346 8.743 -18.970 1.00 98.25 555 GLY A O 1
ATOM 4465 N N . ARG A 1 556 ? 12.065 7.152 -20.504 1.00 98.62 556 ARG A N 1
ATOM 4466 C CA . ARG A 1 556 ? 10.689 7.571 -20.860 1.00 98.62 556 ARG A CA 1
ATOM 4467 C C . ARG A 1 556 ? 9.586 6.873 -20.070 1.00 98.62 556 ARG A C 1
ATOM 4469 O O . ARG A 1 556 ? 8.401 7.101 -20.328 1.00 98.62 556 ARG A O 1
ATOM 4476 N N . LYS A 1 557 ? 9.962 6.049 -19.091 1.00 98.69 557 LYS A N 1
ATOM 4477 C CA . LYS A 1 557 ? 9.051 5.269 -18.244 1.00 98.69 557 LYS A CA 1
ATOM 4478 C C . LYS A 1 557 ? 9.276 5.486 -16.741 1.00 98.69 557 LYS A C 1
ATOM 4480 O O . LYS A 1 557 ? 8.861 4.659 -15.943 1.00 98.69 557 LYS A O 1
ATOM 4485 N N . ILE A 1 558 ? 9.789 6.654 -16.344 1.00 98.75 558 ILE A N 1
ATOM 4486 C CA . ILE A 1 558 ? 10.126 6.992 -14.945 1.00 98.75 558 ILE A CA 1
ATOM 4487 C C . ILE A 1 558 ? 8.987 6.810 -13.924 1.00 98.75 558 ILE A C 1
ATOM 4489 O O . ILE A 1 558 ? 9.233 6.445 -12.779 1.00 98.75 558 ILE A O 1
ATOM 4493 N N . ILE A 1 559 ? 7.724 7.012 -14.314 1.00 98.81 559 ILE A N 1
ATOM 4494 C CA . ILE A 1 559 ? 6.580 6.771 -13.415 1.00 98.81 559 ILE A CA 1
ATOM 4495 C C . ILE A 1 559 ? 6.285 5.270 -13.262 1.00 98.81 559 ILE A C 1
ATOM 4497 O O . ILE A 1 559 ? 5.932 4.825 -12.172 1.00 98.81 559 ILE A O 1
ATOM 4501 N N . VAL A 1 560 ? 6.488 4.489 -14.329 1.00 98.75 560 VAL A N 1
ATOM 4502 C CA . VAL A 1 560 ? 6.436 3.017 -14.294 1.00 98.75 560 VAL A CA 1
ATOM 4503 C C . VAL A 1 560 ? 7.629 2.455 -13.518 1.00 98.75 560 VAL A C 1
ATOM 4505 O O . VAL A 1 560 ? 7.509 1.418 -12.885 1.00 98.75 560 VAL A O 1
ATOM 4508 N N . ASP A 1 561 ? 8.774 3.130 -13.524 1.00 98.81 561 ASP A N 1
ATOM 4509 C CA . ASP A 1 561 ? 9.949 2.701 -12.758 1.00 98.81 561 ASP A CA 1
ATOM 4510 C C . ASP A 1 561 ? 9.821 2.911 -11.254 1.00 98.81 561 ASP A C 1
ATOM 4512 O O . ASP A 1 561 ? 10.554 2.286 -10.486 1.00 98.81 561 ASP A O 1
ATOM 4516 N N . THR A 1 562 ? 8.900 3.783 -10.847 1.00 98.81 562 THR A N 1
ATOM 4517 C CA . THR A 1 562 ? 8.741 4.231 -9.466 1.00 98.81 562 THR A CA 1
ATOM 4518 C C . THR A 1 562 ? 7.392 3.813 -8.885 1.00 98.81 562 THR A C 1
ATOM 4520 O O . THR A 1 562 ? 7.172 2.633 -8.647 1.00 98.81 562 THR A O 1
ATOM 4523 N N . TYR A 1 563 ? 6.494 4.758 -8.602 1.00 98.69 563 TYR A N 1
ATOM 4524 C CA . TYR A 1 563 ? 5.327 4.544 -7.734 1.00 98.69 563 TYR A CA 1
ATOM 4525 C C . TYR A 1 563 ? 3.988 4.637 -8.479 1.00 98.69 563 TYR A C 1
ATOM 4527 O O . TYR A 1 563 ? 2.947 4.886 -7.863 1.00 98.69 563 TYR A O 1
ATOM 4535 N N . GLY A 1 564 ? 4.003 4.505 -9.811 1.00 98.00 564 GLY A N 1
ATOM 4536 C CA . GLY A 1 564 ? 2.793 4.458 -10.639 1.00 98.00 564 GLY A CA 1
ATOM 4537 C C . GLY A 1 564 ? 1.905 5.702 -10.537 1.00 98.00 564 GLY A C 1
ATOM 4538 O O . GLY A 1 564 ? 0.696 5.603 -10.724 1.00 98.00 564 GLY A O 1
ATOM 4539 N N . GLY A 1 565 ? 2.490 6.855 -10.197 1.00 97.31 565 GLY A N 1
ATOM 4540 C CA . GLY A 1 565 ? 1.801 8.141 -10.042 1.00 97.31 565 GLY A CA 1
ATOM 4541 C C . GLY A 1 565 ? 1.282 8.432 -8.630 1.00 97.31 565 GLY A C 1
ATOM 4542 O O . GLY A 1 565 ? 0.740 9.510 -8.411 1.00 97.31 565 GLY A O 1
ATOM 4543 N N . THR A 1 566 ? 1.435 7.500 -7.683 1.00 96.88 566 THR A N 1
ATOM 4544 C CA . THR A 1 566 ? 0.954 7.668 -6.296 1.00 96.88 566 THR A CA 1
ATOM 4545 C C . THR A 1 566 ? 1.779 8.699 -5.527 1.00 96.88 566 THR A C 1
ATOM 4547 O O . THR A 1 566 ? 1.242 9.486 -4.752 1.00 96.88 566 THR A O 1
ATOM 4550 N N . ALA A 1 567 ? 3.092 8.690 -5.752 1.00 97.38 567 ALA A N 1
ATOM 4551 C CA . ALA A 1 567 ? 4.045 9.591 -5.120 1.00 97.38 567 ALA A CA 1
ATOM 4552 C C . ALA A 1 567 ? 4.624 10.577 -6.137 1.00 97.38 567 ALA A C 1
ATOM 4554 O O . ALA A 1 567 ? 4.574 10.353 -7.353 1.00 97.38 567 ALA A O 1
ATOM 4555 N N . ARG A 1 568 ? 5.200 11.668 -5.631 1.00 98.38 568 ARG A N 1
ATOM 4556 C CA . ARG A 1 568 ? 5.882 12.660 -6.466 1.00 98.38 568 ARG A CA 1
ATOM 4557 C C . ARG A 1 568 ? 7.110 12.049 -7.140 1.00 98.38 568 ARG A C 1
ATOM 4559 O O . ARG A 1 568 ? 7.680 11.061 -6.686 1.00 98.38 568 ARG A O 1
ATOM 4566 N N . HIS A 1 569 ? 7.535 12.673 -8.235 1.00 98.44 569 HIS A N 1
ATOM 4567 C CA . HIS A 1 569 ? 8.725 12.275 -8.975 1.00 98.44 569 HIS A CA 1
ATOM 4568 C C . HIS A 1 569 ? 9.591 13.498 -9.273 1.00 98.44 569 HIS A C 1
ATOM 4570 O O . HIS A 1 569 ? 9.074 14.556 -9.623 1.00 98.44 569 HIS A O 1
ATOM 4576 N N . GLY A 1 570 ? 10.910 13.355 -9.145 1.00 97.00 570 GLY A N 1
ATOM 4577 C CA . GLY A 1 570 ? 11.843 14.476 -9.283 1.00 97.00 570 GLY A CA 1
ATOM 4578 C C . GLY A 1 570 ? 12.358 14.740 -10.698 1.00 97.00 570 GLY A C 1
ATOM 4579 O O . GLY A 1 570 ? 13.001 15.753 -10.945 1.00 97.00 570 GLY A O 1
ATOM 4580 N N . GLY A 1 571 ? 12.050 13.838 -11.631 1.00 97.00 571 GLY A N 1
ATOM 4581 C CA . GLY A 1 571 ? 12.315 13.978 -13.069 1.00 97.00 571 GLY A CA 1
ATOM 4582 C C . GLY A 1 571 ? 13.523 13.186 -13.576 1.00 97.00 571 GLY A C 1
ATOM 4583 O O . GLY A 1 571 ? 13.568 12.866 -14.759 1.00 97.00 571 GLY A O 1
ATOM 4584 N N . GLY A 1 572 ? 14.451 12.807 -12.696 1.00 97.44 572 GLY A N 1
ATOM 4585 C CA . GLY A 1 572 ? 15.633 12.024 -13.057 1.00 97.44 572 GLY A CA 1
ATOM 4586 C C . GLY A 1 572 ? 15.301 10.591 -13.486 1.00 97.44 572 GLY A C 1
ATOM 4587 O O . GLY A 1 572 ? 14.628 9.862 -12.762 1.00 97.44 572 GLY A O 1
ATOM 4588 N N . ALA A 1 573 ? 15.790 10.176 -14.657 1.00 98.38 573 ALA A N 1
ATOM 4589 C CA . ALA A 1 573 ? 15.763 8.779 -15.097 1.00 98.38 573 ALA A CA 1
ATOM 4590 C C . ALA A 1 573 ? 16.841 7.933 -14.402 1.00 98.38 573 ALA A C 1
ATOM 4592 O O . ALA A 1 573 ? 17.849 8.479 -13.945 1.00 98.38 573 ALA A O 1
ATOM 4593 N N . PHE A 1 574 ? 16.652 6.610 -14.370 1.00 98.62 574 PHE A N 1
ATOM 4594 C CA . PHE A 1 574 ? 17.572 5.681 -13.710 1.00 98.62 574 PHE A CA 1
ATOM 4595 C C . PHE A 1 574 ? 18.527 4.986 -14.682 1.00 98.62 574 PHE A C 1
ATOM 4597 O O . PHE A 1 574 ? 19.737 5.029 -14.467 1.00 98.62 574 PHE A O 1
ATOM 4604 N N . SER A 1 575 ? 17.996 4.317 -15.708 1.00 98.75 575 SER A N 1
ATOM 4605 C CA . SER A 1 575 ? 18.768 3.423 -16.576 1.00 98.75 575 SER A CA 1
ATOM 4606 C C . SER A 1 575 ? 19.925 4.103 -17.298 1.00 98.75 575 SER A C 1
ATOM 4608 O O . SER A 1 575 ? 19.840 5.266 -17.673 1.00 98.75 575 SER A O 1
ATOM 4610 N N . GLY A 1 576 ? 21.039 3.377 -17.435 1.00 98.00 576 GLY A N 1
ATOM 4611 C CA . GLY A 1 576 ? 22.258 3.874 -18.081 1.00 98.00 576 GLY A CA 1
ATOM 4612 C C . GLY A 1 576 ? 23.150 4.754 -17.209 1.00 98.00 576 GLY A C 1
ATOM 4613 O O . GLY A 1 576 ? 24.221 5.153 -17.663 1.00 98.00 576 GLY A O 1
ATOM 4614 N N . LYS A 1 577 ? 22.751 5.038 -15.962 1.00 98.00 577 LYS A N 1
ATOM 4615 C CA . LYS A 1 577 ? 23.501 5.901 -15.043 1.00 98.00 577 LYS A CA 1
ATOM 4616 C C . LYS A 1 577 ? 24.212 5.107 -13.955 1.00 98.00 577 LYS A C 1
ATOM 4618 O O . LYS A 1 577 ? 23.592 4.309 -13.247 1.00 98.00 577 LYS A O 1
ATOM 4623 N N . ASP A 1 578 ? 25.503 5.365 -13.771 1.00 96.88 578 ASP A N 1
ATOM 4624 C CA . ASP A 1 578 ? 26.254 4.806 -12.645 1.00 96.88 578 ASP A CA 1
ATOM 4625 C C . ASP A 1 578 ? 25.815 5.418 -11.292 1.00 96.88 578 ASP A C 1
ATOM 4627 O O . ASP A 1 578 ? 25.204 6.492 -11.257 1.00 96.88 578 ASP A O 1
ATOM 4631 N N . PRO A 1 579 ? 26.146 4.782 -10.152 1.00 95.94 579 PRO A N 1
ATOM 4632 C CA . PRO A 1 579 ? 25.648 5.170 -8.829 1.00 95.94 579 PRO A CA 1
ATOM 4633 C C . PRO A 1 579 ? 26.011 6.582 -8.365 1.00 95.94 579 PRO A C 1
ATOM 4635 O O . PRO A 1 579 ? 25.459 7.070 -7.379 1.00 95.94 579 PRO A O 1
ATOM 4638 N N . THR A 1 580 ? 26.959 7.242 -9.024 1.00 91.88 580 THR A N 1
ATOM 4639 C CA . THR A 1 580 ? 27.359 8.607 -8.666 1.00 91.88 580 THR A CA 1
ATOM 4640 C C . THR A 1 580 ? 26.372 9.660 -9.163 1.00 91.88 580 THR A C 1
ATOM 4642 O O . THR A 1 580 ? 26.398 10.799 -8.697 1.00 91.88 580 THR A O 1
ATOM 4645 N N . LYS A 1 581 ? 25.455 9.274 -10.058 1.00 93.81 581 LYS A N 1
ATOM 4646 C CA . LYS A 1 581 ? 24.319 10.094 -10.473 1.00 93.81 581 LYS A CA 1
ATOM 4647 C C . LYS A 1 581 ? 23.213 9.943 -9.433 1.00 93.81 581 LYS A C 1
ATOM 4649 O O . LYS A 1 581 ? 22.584 8.887 -9.318 1.00 93.81 581 LYS A O 1
ATOM 4654 N N . VAL A 1 582 ? 22.991 11.012 -8.671 1.00 95.06 582 VAL A N 1
ATOM 4655 C CA . VAL A 1 582 ? 22.051 11.028 -7.539 1.00 95.06 582 VAL A CA 1
ATOM 4656 C C . VAL A 1 582 ? 20.607 10.751 -7.951 1.00 95.06 582 VAL A C 1
ATOM 4658 O O . VAL A 1 582 ? 19.865 10.201 -7.144 1.00 95.06 582 VAL A O 1
ATOM 4661 N N . ASP A 1 583 ? 20.241 10.994 -9.215 1.00 96.75 583 ASP A N 1
ATOM 4662 C CA . ASP A 1 583 ? 18.942 10.595 -9.782 1.00 96.75 583 ASP A CA 1
ATOM 4663 C C . ASP A 1 583 ? 18.584 9.145 -9.460 1.00 96.75 583 ASP A C 1
ATOM 4665 O O . ASP A 1 583 ? 17.449 8.848 -9.106 1.00 96.75 583 ASP A O 1
ATOM 4669 N N . ARG A 1 584 ? 19.568 8.244 -9.543 1.00 98.31 584 ARG A N 1
ATOM 4670 C CA . ARG A 1 584 ? 19.399 6.822 -9.255 1.00 98.31 584 ARG A CA 1
ATOM 4671 C C . ARG A 1 584 ? 19.682 6.513 -7.790 1.00 98.31 584 ARG A C 1
ATOM 4673 O O . ARG A 1 584 ? 18.831 5.964 -7.095 1.00 98.31 584 ARG A O 1
ATOM 4680 N N . SER A 1 585 ? 20.881 6.841 -7.308 1.00 98.00 585 SER A N 1
ATOM 4681 C CA . SER A 1 585 ? 21.319 6.393 -5.981 1.00 98.00 585 SER A CA 1
ATOM 4682 C C . SER A 1 585 ? 20.527 7.036 -4.845 1.00 98.00 585 SER A C 1
ATOM 4684 O O . SER A 1 585 ? 20.153 6.334 -3.905 1.00 98.00 585 SER A O 1
ATOM 4686 N N . ALA A 1 586 ? 20.197 8.327 -4.937 1.00 98.12 586 ALA A N 1
ATOM 4687 C CA . ALA A 1 586 ? 19.402 8.992 -3.911 1.00 98.12 586 ALA A CA 1
ATOM 4688 C C . ALA A 1 586 ? 17.920 8.604 -3.978 1.00 98.12 586 ALA A C 1
ATOM 4690 O O . ALA A 1 586 ? 17.293 8.485 -2.930 1.00 98.12 586 ALA A O 1
ATOM 4691 N N . ALA A 1 587 ? 17.363 8.316 -5.162 1.00 98.75 587 ALA A N 1
ATOM 4692 C CA . ALA A 1 587 ? 16.017 7.744 -5.264 1.00 98.75 587 ALA A CA 1
ATOM 4693 C C . ALA A 1 587 ? 15.939 6.362 -4.591 1.00 98.75 587 ALA A C 1
ATOM 4695 O O . ALA A 1 587 ? 15.008 6.091 -3.832 1.00 98.75 587 ALA A O 1
ATOM 4696 N N . TYR A 1 588 ? 16.955 5.516 -4.787 1.00 98.81 588 TYR A N 1
ATOM 4697 C CA . TYR A 1 588 ? 17.053 4.218 -4.113 1.00 98.81 588 TYR A CA 1
ATOM 4698 C C . TYR A 1 588 ? 17.216 4.374 -2.597 1.00 98.81 588 TYR A C 1
ATOM 4700 O O . TYR A 1 588 ? 16.558 3.675 -1.830 1.00 98.81 588 TYR A O 1
ATOM 4708 N N . ALA A 1 589 ? 18.042 5.320 -2.141 1.00 98.69 589 ALA A N 1
ATOM 4709 C CA . ALA A 1 589 ? 18.189 5.617 -0.717 1.00 98.69 589 ALA A CA 1
ATOM 4710 C C . ALA A 1 589 ? 16.885 6.146 -0.098 1.00 98.69 589 ALA A C 1
ATOM 4712 O O . ALA A 1 589 ? 16.509 5.730 0.995 1.00 98.69 589 ALA A O 1
ATOM 4713 N N . ALA A 1 590 ? 16.161 7.017 -0.803 1.00 98.75 590 ALA A N 1
ATOM 4714 C CA . ALA A 1 590 ? 14.880 7.537 -0.347 1.00 98.75 590 ALA A CA 1
ATOM 4715 C C . ALA A 1 590 ? 13.832 6.416 -0.237 1.00 98.75 590 ALA A C 1
ATOM 4717 O O . ALA A 1 590 ? 13.123 6.346 0.768 1.00 98.75 590 ALA A O 1
ATOM 4718 N N . ARG A 1 591 ? 13.769 5.497 -1.216 1.00 98.81 591 ARG A N 1
ATOM 4719 C CA . ARG A 1 591 ? 12.952 4.273 -1.131 1.00 98.81 591 ARG A CA 1
ATOM 4720 C C . ARG A 1 591 ? 13.328 3.436 0.088 1.00 98.81 591 ARG A C 1
ATOM 4722 O O . ARG A 1 591 ? 12.447 3.048 0.849 1.00 98.81 591 ARG A O 1
ATOM 4729 N N . TYR A 1 592 ? 14.620 3.184 0.279 1.00 98.81 592 TYR A N 1
ATOM 4730 C CA . TYR A 1 592 ? 15.135 2.396 1.395 1.00 98.81 592 TYR A CA 1
ATOM 4731 C C . TYR A 1 592 ? 14.707 2.979 2.746 1.00 98.81 592 TYR A C 1
ATOM 4733 O O . TYR A 1 592 ? 14.174 2.259 3.590 1.00 98.81 592 TYR A O 1
ATOM 4741 N N . VAL A 1 593 ? 14.844 4.295 2.928 1.00 98.75 593 VAL A N 1
ATOM 4742 C CA . VAL A 1 593 ? 14.384 4.992 4.137 1.00 98.75 593 VAL A CA 1
ATOM 4743 C C . VAL A 1 593 ? 12.867 4.883 4.303 1.00 98.75 593 VAL A C 1
ATOM 4745 O O . VAL A 1 593 ? 12.408 4.466 5.367 1.00 98.75 593 VAL A O 1
ATOM 4748 N N . ALA A 1 594 ? 12.087 5.198 3.262 1.00 98.88 594 ALA A N 1
ATOM 4749 C CA . ALA A 1 594 ? 10.625 5.152 3.314 1.00 98.88 594 ALA A CA 1
ATOM 4750 C C . ALA A 1 594 ? 10.113 3.756 3.702 1.00 98.88 594 ALA A C 1
ATOM 4752 O O . ALA A 1 594 ? 9.304 3.612 4.619 1.00 98.88 594 ALA A O 1
ATOM 4753 N N . LYS A 1 595 ? 10.644 2.716 3.047 1.00 98.75 595 LYS A N 1
ATOM 4754 C CA . LYS A 1 595 ? 10.284 1.319 3.303 1.00 98.75 595 LYS A CA 1
ATOM 4755 C C . LYS A 1 595 ? 10.577 0.923 4.746 1.00 98.75 595 LYS A C 1
ATOM 4757 O O . LYS A 1 595 ? 9.729 0.308 5.381 1.00 98.75 595 LYS A O 1
ATOM 4762 N N . ASN A 1 596 ? 11.733 1.322 5.280 1.00 98.69 596 ASN A N 1
ATOM 4763 C CA . ASN A 1 596 ? 12.116 1.020 6.659 1.00 98.69 596 ASN A CA 1
ATOM 4764 C C . ASN A 1 596 ? 11.235 1.710 7.707 1.00 98.69 596 ASN A C 1
ATOM 4766 O O . ASN A 1 596 ? 10.974 1.121 8.755 1.00 98.69 596 ASN A O 1
ATOM 4770 N N . ILE A 1 597 ? 10.775 2.936 7.444 1.00 98.69 597 ILE A N 1
ATOM 4771 C CA . ILE A 1 597 ? 9.837 3.645 8.328 1.00 98.69 597 ILE A CA 1
ATOM 4772 C C . ILE A 1 597 ? 8.513 2.877 8.409 1.00 98.69 597 ILE A C 1
ATOM 4774 O O . ILE A 1 597 ? 8.032 2.598 9.510 1.00 98.69 597 ILE A O 1
ATOM 4778 N N . VAL A 1 598 ? 7.952 2.487 7.259 1.00 98.50 598 VAL A N 1
ATOM 4779 C CA . VAL A 1 598 ? 6.673 1.760 7.214 1.00 98.50 598 VAL A CA 1
ATOM 4780 C C . VAL A 1 598 ? 6.816 0.353 7.790 1.00 98.50 598 VAL A C 1
ATOM 4782 O O . VAL A 1 598 ? 6.034 -0.042 8.651 1.00 98.50 598 VAL A O 1
ATOM 4785 N N . SER A 1 599 ? 7.866 -0.387 7.422 1.00 97.44 599 SER A N 1
ATOM 4786 C CA . SER A 1 599 ? 8.095 -1.741 7.942 1.00 97.44 599 SER A CA 1
ATOM 4787 C C . SER A 1 599 ? 8.346 -1.776 9.454 1.00 97.44 599 SER A C 1
ATOM 4789 O O . SER A 1 599 ? 8.077 -2.784 10.100 1.00 97.44 599 SER A O 1
ATOM 4791 N N . ALA A 1 600 ? 8.863 -0.690 10.042 1.00 95.00 600 ALA A N 1
ATOM 4792 C CA . ALA A 1 600 ? 9.057 -0.565 11.489 1.00 95.00 600 ALA A CA 1
ATOM 4793 C C . ALA A 1 600 ? 7.766 -0.229 12.264 1.00 95.00 600 ALA A C 1
ATOM 4795 O O . ALA A 1 600 ? 7.786 -0.214 13.503 1.00 95.00 600 ALA A O 1
ATOM 4796 N N . GLY A 1 601 ? 6.663 0.045 11.558 1.00 93.81 601 GLY A N 1
ATOM 4797 C CA . GLY A 1 601 ? 5.397 0.490 12.137 1.00 93.81 601 GLY A CA 1
ATOM 4798 C C . GLY A 1 601 ? 5.431 1.936 12.637 1.00 93.81 601 GLY A C 1
ATOM 4799 O O . GLY A 1 601 ? 4.656 2.285 13.521 1.00 93.81 601 GLY A O 1
ATOM 4800 N N . LEU A 1 602 ? 6.348 2.767 12.122 1.00 92.44 602 LEU A N 1
ATOM 4801 C CA . LEU A 1 602 ? 6.448 4.181 12.504 1.00 92.44 602 LEU A CA 1
ATOM 4802 C C . LEU A 1 602 ? 5.444 5.066 11.750 1.00 92.44 602 LEU A C 1
ATOM 4804 O O . LEU A 1 602 ? 5.082 6.130 12.243 1.00 92.44 602 LEU A O 1
ATOM 4808 N N . ALA A 1 603 ? 4.992 4.624 10.576 1.00 94.88 603 ALA A N 1
ATOM 4809 C CA . ALA A 1 603 ? 3.907 5.221 9.804 1.00 94.88 603 ALA A CA 1
ATOM 4810 C C . ALA A 1 603 ? 3.245 4.148 8.928 1.00 94.88 603 ALA A C 1
ATOM 4812 O O . ALA A 1 603 ? 3.885 3.149 8.603 1.00 94.88 603 ALA A O 1
ATOM 4813 N N . ARG A 1 604 ? 1.995 4.361 8.499 1.00 94.44 604 ARG A N 1
ATOM 4814 C CA . ARG A 1 604 ? 1.349 3.470 7.512 1.00 94.44 604 ARG A CA 1
ATOM 4815 C C . ARG A 1 604 ? 1.765 3.780 6.079 1.00 94.44 604 ARG A C 1
ATOM 4817 O O . ARG A 1 604 ? 1.882 2.875 5.263 1.00 94.44 604 ARG A O 1
ATOM 4824 N N . LYS A 1 605 ? 2.010 5.053 5.775 1.00 96.69 605 LYS A N 1
ATOM 4825 C CA . LYS A 1 605 ? 2.590 5.500 4.507 1.00 96.69 605 LYS A CA 1
ATOM 4826 C C . LYS A 1 605 ? 3.483 6.710 4.717 1.00 96.69 605 LYS A C 1
ATOM 4828 O O . LYS A 1 605 ? 3.246 7.506 5.623 1.00 96.69 605 LYS A O 1
ATOM 4833 N N . VAL A 1 606 ? 4.508 6.850 3.887 1.00 98.56 606 VAL A N 1
ATOM 4834 C CA . VAL A 1 606 ? 5.464 7.954 3.992 1.00 98.56 606 VAL A CA 1
ATOM 4835 C C . VAL A 1 606 ? 6.072 8.292 2.638 1.00 98.56 606 VAL A C 1
ATOM 4837 O O . VAL A 1 606 ? 6.369 7.401 1.841 1.00 98.56 606 VAL A O 1
ATOM 4840 N N . GLU A 1 607 ? 6.279 9.583 2.396 1.00 98.75 607 GLU A N 1
ATOM 4841 C CA . GLU A 1 607 ? 7.080 10.110 1.294 1.00 98.75 607 GLU A CA 1
ATOM 4842 C C . GLU A 1 607 ? 8.343 10.783 1.854 1.00 98.75 607 GLU A C 1
ATOM 4844 O O . GLU A 1 607 ? 8.280 11.531 2.830 1.00 98.75 607 GLU A O 1
ATOM 4849 N N . ILE A 1 608 ? 9.488 10.506 1.231 1.00 98.69 608 ILE A N 1
ATOM 4850 C CA . ILE A 1 608 ? 10.794 11.089 1.543 1.00 98.69 608 ILE A CA 1
ATOM 4851 C C . ILE A 1 608 ? 11.234 11.916 0.345 1.00 98.69 608 ILE A C 1
ATOM 4853 O O . ILE A 1 608 ? 11.333 11.376 -0.753 1.00 98.69 608 ILE A O 1
ATOM 4857 N N . GLN A 1 609 ? 11.547 13.193 0.540 1.00 98.56 609 GLN A N 1
ATOM 4858 C CA . GLN A 1 609 ? 12.170 14.023 -0.488 1.00 98.56 609 GLN A CA 1
ATOM 4859 C C . GLN A 1 609 ? 13.628 14.288 -0.129 1.00 98.56 609 GLN A C 1
ATOM 4861 O O . GLN A 1 609 ? 13.923 14.732 0.980 1.00 98.56 609 GLN A O 1
ATOM 4866 N N . LEU A 1 610 ? 14.520 14.079 -1.093 1.00 98.12 610 LEU A N 1
ATOM 4867 C CA . LEU A 1 610 ? 15.919 14.492 -1.035 1.00 98.12 610 LEU A CA 1
ATOM 4868 C C . LEU A 1 610 ? 16.193 15.501 -2.146 1.00 98.12 610 LEU A C 1
ATOM 4870 O O . LEU A 1 610 ? 15.641 15.370 -3.239 1.00 98.12 610 LEU A O 1
ATOM 4874 N N . ALA A 1 611 ? 17.061 16.475 -1.898 1.00 96.38 611 ALA A N 1
ATOM 4875 C CA . ALA A 1 611 ? 17.581 17.342 -2.949 1.00 96.38 611 ALA A CA 1
ATOM 4876 C C . ALA A 1 611 ? 19.083 17.569 -2.795 1.00 96.38 611 ALA A C 1
ATOM 4878 O O . ALA A 1 611 ? 19.594 17.654 -1.678 1.00 96.38 611 ALA A O 1
ATOM 4879 N N . TYR A 1 612 ? 19.780 17.711 -3.922 1.00 94.44 612 TYR A N 1
ATOM 4880 C CA . TYR A 1 612 ? 21.224 17.936 -3.977 1.00 94.44 612 TYR A CA 1
ATOM 4881 C C . TYR A 1 612 ? 21.563 19.105 -4.896 1.00 94.44 612 TYR A C 1
ATOM 4883 O O . TYR A 1 612 ? 20.878 19.360 -5.889 1.00 94.44 612 TYR A O 1
ATOM 4891 N N . ALA A 1 613 ? 22.662 19.781 -4.569 1.00 87.06 613 ALA A N 1
ATOM 4892 C CA . ALA A 1 613 ? 23.340 20.713 -5.456 1.00 87.06 613 ALA A CA 1
ATOM 4893 C C . ALA A 1 613 ? 24.584 20.035 -6.044 1.00 87.06 613 ALA A C 1
ATOM 4895 O O . ALA A 1 613 ? 25.275 19.289 -5.345 1.00 87.06 613 ALA A O 1
ATOM 4896 N N . ILE A 1 614 ? 24.879 20.308 -7.316 1.00 79.44 614 ILE A N 1
ATOM 4897 C CA . ILE A 1 614 ? 26.036 19.731 -8.007 1.00 79.44 614 ILE A CA 1
ATOM 4898 C C . ILE A 1 614 ? 27.340 20.003 -7.238 1.00 79.44 614 ILE A C 1
ATOM 4900 O O . ILE A 1 614 ? 27.601 21.124 -6.800 1.00 79.44 614 ILE A O 1
ATOM 4904 N N . GLY A 1 615 ? 28.155 18.963 -7.044 1.00 73.06 615 GLY A N 1
ATOM 4905 C CA . GLY A 1 615 ? 29.431 19.052 -6.327 1.00 73.06 615 GLY A CA 1
ATOM 4906 C C . GLY A 1 615 ? 29.334 19.221 -4.803 1.00 73.06 615 GLY A C 1
ATOM 4907 O O . GLY A 1 615 ? 30.368 19.341 -4.151 1.00 73.06 615 GLY A O 1
ATOM 4908 N N . VAL A 1 616 ? 28.136 19.200 -4.210 1.00 80.75 616 VAL A N 1
ATOM 4909 C CA . VAL A 1 616 ? 27.927 19.191 -2.749 1.00 80.75 616 VAL A CA 1
ATOM 4910 C C . VAL A 1 616 ? 27.591 17.767 -2.305 1.00 80.75 616 VAL A C 1
ATOM 4912 O O . VAL A 1 616 ? 26.819 17.079 -2.974 1.00 80.75 616 VAL A O 1
ATOM 4915 N N . ALA A 1 617 ? 28.202 17.282 -1.219 1.00 85.00 617 ALA A N 1
ATOM 4916 C CA . ALA A 1 617 ? 27.964 15.917 -0.746 1.00 85.00 617 ALA A CA 1
ATOM 4917 C C . ALA A 1 617 ? 26.704 15.847 0.126 1.00 85.00 617 ALA A C 1
ATOM 4919 O O . ALA A 1 617 ? 25.901 14.923 -0.007 1.00 85.00 617 ALA A O 1
ATOM 4920 N N . SER A 1 618 ? 26.524 16.822 1.015 1.00 88.94 618 SER A N 1
ATOM 4921 C CA . SER A 1 618 ? 25.352 16.904 1.888 1.00 88.94 618 SER A CA 1
ATOM 4922 C C . SER A 1 618 ? 24.076 17.238 1.093 1.00 88.94 618 SER A C 1
ATOM 4924 O O . SER A 1 618 ? 24.114 18.128 0.238 1.00 88.94 618 SER A O 1
ATOM 4926 N N . PRO A 1 619 ? 22.929 16.581 1.364 1.00 92.94 619 PRO A N 1
ATOM 4927 C CA . PRO A 1 619 ? 21.652 17.004 0.795 1.00 92.94 619 PRO A CA 1
ATOM 4928 C C . PRO A 1 619 ? 21.329 18.447 1.201 1.00 92.94 619 PRO A C 1
ATOM 4930 O O . PRO A 1 619 ? 21.492 18.816 2.365 1.00 92.94 619 PRO A O 1
ATOM 4933 N N . VAL A 1 620 ? 20.824 19.254 0.266 1.00 93.31 620 VAL A N 1
ATOM 4934 C CA . VAL A 1 620 ? 20.352 20.619 0.566 1.00 93.31 620 VAL A CA 1
ATOM 4935 C C . VAL A 1 620 ? 18.991 20.612 1.260 1.00 93.31 620 VAL A C 1
ATOM 4937 O O . VAL A 1 620 ? 18.650 21.563 1.960 1.00 93.31 620 VAL A O 1
ATOM 4940 N N . SER A 1 621 ? 18.213 19.540 1.087 1.00 94.19 621 SER A N 1
ATOM 4941 C CA . SER A 1 621 ? 16.994 19.295 1.850 1.00 94.19 621 SER A CA 1
ATOM 4942 C C . SER A 1 621 ? 16.735 17.801 2.045 1.00 94.19 621 SER A C 1
ATOM 4944 O O . SER A 1 621 ? 17.037 16.973 1.181 1.00 94.19 621 SER A O 1
ATOM 4946 N N . VAL A 1 622 ? 16.153 17.485 3.202 1.00 97.62 622 VAL A N 1
ATOM 4947 C CA . VAL A 1 622 ? 15.548 16.195 3.543 1.00 97.62 622 VAL A CA 1
ATOM 4948 C C . VAL A 1 622 ? 14.169 16.513 4.108 1.00 97.62 622 VAL A C 1
ATOM 4950 O O . VAL A 1 622 ? 14.082 17.263 5.076 1.00 97.62 622 VAL A O 1
ATOM 4953 N N . ASN A 1 623 ? 13.109 15.995 3.493 1.00 98.00 623 ASN A N 1
ATOM 4954 C CA . ASN A 1 623 ? 11.733 16.169 3.962 1.00 98.00 623 ASN A CA 1
ATOM 4955 C C . ASN A 1 623 ? 11.075 14.801 4.154 1.00 98.00 623 ASN A C 1
ATOM 4957 O O . ASN A 1 623 ? 11.259 13.910 3.321 1.00 98.00 623 ASN A O 1
ATOM 4961 N N . VAL A 1 624 ? 10.316 14.653 5.238 1.00 98.56 624 VAL A N 1
ATOM 4962 C CA . VAL A 1 624 ? 9.512 13.465 5.535 1.00 98.56 624 VAL A CA 1
ATOM 4963 C C . VAL A 1 624 ? 8.052 13.877 5.667 1.00 98.56 624 VAL A C 1
ATOM 4965 O O . VAL A 1 624 ? 7.746 14.823 6.384 1.00 98.56 624 VAL A O 1
ATOM 4968 N N . ASN A 1 625 ? 7.154 13.158 4.995 1.00 98.25 625 ASN A N 1
ATOM 4969 C CA . ASN A 1 625 ? 5.714 13.378 5.084 1.00 98.25 625 ASN A CA 1
ATOM 4970 C C . ASN A 1 625 ? 4.987 12.042 5.260 1.00 98.25 625 ASN A C 1
ATOM 4972 O O . ASN A 1 625 ? 4.943 11.235 4.329 1.00 98.25 625 ASN A O 1
ATOM 4976 N N . SER A 1 626 ? 4.413 11.799 6.441 1.00 96.62 626 SER A N 1
ATOM 4977 C CA . SER A 1 626 ? 3.653 10.574 6.737 1.00 96.62 626 SER A CA 1
ATOM 4978 C C . SER A 1 626 ? 2.171 10.667 6.371 1.00 96.62 626 SER A C 1
ATOM 4980 O O . SER A 1 626 ? 1.402 9.735 6.624 1.00 96.62 626 SER A O 1
ATOM 4982 N N . PHE A 1 627 ? 1.734 11.798 5.810 1.00 93.56 627 PHE A N 1
ATOM 4983 C CA . PHE A 1 627 ? 0.337 12.089 5.484 1.00 93.56 627 PHE A CA 1
ATOM 4984 C C . PHE A 1 627 ? -0.601 11.915 6.693 1.00 93.56 627 PHE A C 1
ATOM 4986 O O . PHE A 1 627 ? -1.744 11.479 6.548 1.00 93.56 627 PHE A O 1
ATOM 4993 N N . GLY A 1 628 ? -0.099 12.217 7.896 1.00 89.75 628 GLY A N 1
ATOM 4994 C CA . GLY A 1 628 ? -0.829 12.057 9.155 1.00 89.75 628 GLY A CA 1
ATOM 4995 C C . GLY A 1 628 ? -0.994 10.606 9.614 1.00 89.75 628 GLY A C 1
ATOM 4996 O O . GLY A 1 628 ? -1.858 10.334 10.444 1.00 89.75 628 GLY A O 1
ATOM 4997 N N . THR A 1 629 ? -0.209 9.671 9.067 1.00 90.12 629 THR A N 1
ATOM 4998 C CA . THR A 1 629 ? -0.234 8.252 9.463 1.00 90.12 629 THR A CA 1
ATOM 4999 C C . THR A 1 629 ? 0.912 7.846 10.389 1.00 90.12 629 THR A C 1
ATOM 5001 O O . THR A 1 629 ? 0.973 6.684 10.789 1.00 90.12 629 THR A O 1
ATOM 5004 N N . GLY A 1 630 ? 1.820 8.772 10.709 1.00 89.25 630 GLY A N 1
ATOM 5005 C CA . GLY A 1 630 ? 2.905 8.560 11.661 1.00 89.25 630 GLY A CA 1
ATOM 5006 C C . GLY A 1 630 ? 2.408 8.391 13.097 1.00 89.25 630 GLY A C 1
ATOM 5007 O O . GLY A 1 630 ? 1.453 9.044 13.514 1.00 89.25 630 GLY A O 1
ATOM 5008 N N . ILE A 1 631 ? 3.079 7.530 13.868 1.00 88.38 631 ILE A N 1
ATOM 5009 C CA . ILE A 1 631 ? 2.839 7.387 15.318 1.00 88.38 631 ILE A CA 1
ATOM 5010 C C . ILE A 1 631 ? 3.449 8.547 16.127 1.00 88.38 631 ILE A C 1
ATOM 5012 O O . ILE A 1 631 ? 3.108 8.751 17.287 1.00 88.38 631 ILE A O 1
ATOM 5016 N N . VAL A 1 632 ? 4.357 9.297 15.499 1.00 88.56 632 VAL A N 1
ATOM 5017 C CA . VAL A 1 632 ? 4.963 10.549 15.970 1.00 88.56 632 VAL A CA 1
ATOM 5018 C C . VAL A 1 632 ? 4.892 11.585 14.846 1.00 88.56 632 VAL A C 1
ATOM 5020 O O . VAL A 1 632 ? 4.519 11.249 13.719 1.00 88.56 632 VAL A O 1
ATOM 5023 N N . SER A 1 633 ? 5.228 12.844 15.138 1.00 93.69 633 SER A N 1
ATOM 5024 C CA . SER A 1 633 ? 5.170 13.912 14.135 1.00 93.69 633 SER A CA 1
ATOM 5025 C C . SER A 1 633 ? 6.192 13.720 13.006 1.00 93.69 633 SER A C 1
ATOM 5027 O O . SER A 1 633 ? 7.225 13.064 13.178 1.00 93.69 633 SER A O 1
ATOM 5029 N N . ASP A 1 634 ? 5.914 14.322 11.850 1.00 94.94 634 ASP A N 1
ATOM 5030 C CA . ASP A 1 634 ? 6.792 14.254 10.678 1.00 94.94 634 ASP A CA 1
ATOM 5031 C C . ASP A 1 634 ? 8.174 14.865 10.965 1.00 94.94 634 ASP A C 1
ATOM 5033 O O . ASP A 1 634 ? 9.183 14.359 10.478 1.00 94.94 634 ASP A O 1
ATOM 5037 N N . GLU A 1 635 ? 8.248 15.883 11.829 1.00 96.19 635 GLU A N 1
ATOM 5038 C CA . GLU A 1 635 ? 9.509 16.481 12.278 1.00 96.19 635 GLU A CA 1
ATOM 5039 C C . GLU A 1 635 ? 10.371 15.478 13.054 1.00 96.19 635 GLU A C 1
ATOM 5041 O O . GLU A 1 635 ? 11.578 15.395 12.831 1.00 96.19 635 GLU A O 1
ATOM 5046 N N . ILE A 1 636 ? 9.755 14.670 13.922 1.00 94.88 636 ILE A N 1
ATOM 5047 C CA . ILE A 1 636 ? 10.456 13.638 14.694 1.00 94.88 636 ILE A CA 1
ATOM 5048 C C . ILE A 1 636 ? 10.969 12.531 13.768 1.00 94.88 636 ILE A C 1
ATOM 5050 O O . ILE A 1 636 ? 12.106 12.073 13.910 1.00 94.88 636 ILE A O 1
ATOM 5054 N N . LEU A 1 637 ? 10.155 12.105 12.796 1.00 96.50 637 LEU A N 1
ATOM 5055 C CA . LEU A 1 637 ? 10.584 11.129 11.791 1.00 96.50 637 LEU A CA 1
ATOM 5056 C C . LEU A 1 637 ? 11.742 11.676 10.949 1.00 96.50 637 LEU A C 1
ATOM 5058 O O . LEU A 1 637 ? 12.707 10.956 10.691 1.00 96.50 637 LEU A O 1
ATOM 5062 N N . GLN A 1 638 ? 11.676 12.947 10.553 1.00 98.06 638 GLN A N 1
ATOM 5063 C CA . GLN A 1 638 ? 12.737 13.614 9.807 1.00 98.06 638 GLN A CA 1
ATOM 5064 C C . GLN A 1 638 ? 14.046 13.670 10.601 1.00 98.06 638 GLN A C 1
ATOM 5066 O O . GLN A 1 638 ? 15.094 13.300 10.066 1.00 98.06 638 GLN A O 1
ATOM 5071 N N . ASP A 1 639 ? 13.998 14.053 11.878 1.00 96.88 639 ASP A N 1
ATOM 5072 C CA . ASP A 1 639 ? 15.175 14.060 12.751 1.00 96.88 639 ASP A CA 1
ATOM 5073 C C . ASP A 1 639 ? 15.759 12.652 12.918 1.00 96.88 639 ASP A C 1
ATOM 5075 O O . ASP A 1 639 ? 16.976 12.464 12.805 1.00 96.88 639 ASP A O 1
ATOM 5079 N N . ALA A 1 640 ? 14.906 11.637 13.086 1.00 96.62 640 ALA A N 1
ATOM 5080 C CA . ALA A 1 640 ? 15.340 10.246 13.152 1.00 96.62 640 ALA A CA 1
ATOM 5081 C C . ALA A 1 640 ? 16.099 9.823 11.886 1.00 96.62 640 ALA A C 1
ATOM 5083 O O . ALA A 1 640 ? 17.157 9.197 11.992 1.00 96.62 640 ALA A O 1
ATOM 5084 N N . VAL A 1 641 ? 15.613 10.196 10.699 1.00 97.56 641 VAL A N 1
ATOM 5085 C CA . VAL A 1 641 ? 16.296 9.923 9.425 1.00 97.56 641 VAL A CA 1
ATOM 5086 C C . VAL A 1 641 ? 17.645 10.637 9.368 1.00 97.56 641 VAL A C 1
ATOM 5088 O O . VAL A 1 641 ? 18.668 9.978 9.177 1.00 97.56 641 VAL A O 1
ATOM 5091 N N . ILE A 1 642 ? 17.671 11.955 9.590 1.00 96.25 642 ILE A N 1
ATOM 5092 C CA . ILE A 1 642 ? 18.882 12.786 9.469 1.00 96.25 642 ILE A CA 1
ATOM 5093 C C . ILE A 1 642 ? 19.984 12.321 10.429 1.00 96.25 642 ILE A C 1
ATOM 5095 O O . ILE A 1 642 ? 21.163 12.328 10.075 1.00 96.25 642 ILE A O 1
ATOM 5099 N N . LYS A 1 643 ? 19.631 11.905 11.651 1.00 95.50 643 LYS A N 1
ATOM 5100 C CA . LYS A 1 643 ? 20.614 11.476 12.659 1.00 95.50 643 LYS A CA 1
ATOM 5101 C C . LYS A 1 643 ? 21.126 10.055 12.458 1.00 95.50 643 LYS A C 1
ATOM 5103 O O . LYS A 1 643 ? 22.221 9.742 12.922 1.00 95.50 643 LYS A O 1
ATOM 5108 N N . ASN A 1 644 ? 20.360 9.188 11.797 1.00 95.62 644 ASN A N 1
ATOM 5109 C CA . ASN A 1 644 ? 20.667 7.758 11.749 1.00 95.62 644 ASN A CA 1
ATOM 5110 C C . ASN A 1 644 ? 21.063 7.243 10.363 1.00 95.62 644 ASN A C 1
ATOM 5112 O O . ASN A 1 644 ? 21.631 6.146 10.293 1.00 95.62 644 ASN A O 1
ATOM 5116 N N . VAL A 1 645 ? 20.803 7.998 9.295 1.00 96.19 645 VAL A N 1
ATOM 5117 C CA . VAL A 1 645 ? 21.057 7.586 7.911 1.00 96.19 645 VAL A CA 1
ATOM 5118 C C . VAL A 1 645 ? 21.957 8.607 7.217 1.00 96.19 645 VAL A C 1
ATOM 5120 O O . VAL A 1 645 ? 21.601 9.771 7.068 1.00 96.19 645 VAL A O 1
ATOM 5123 N N . ASP A 1 646 ? 23.130 8.161 6.762 1.00 95.44 646 ASP A N 1
ATOM 5124 C CA . ASP A 1 646 ? 24.043 9.002 5.983 1.00 95.44 646 ASP A CA 1
ATOM 5125 C C . ASP A 1 646 ? 23.612 9.025 4.511 1.00 95.44 646 ASP A C 1
ATOM 5127 O O . ASP A 1 646 ? 23.789 8.049 3.777 1.00 95.44 646 ASP A O 1
ATOM 5131 N N . LEU A 1 647 ? 23.021 10.147 4.105 1.00 96.31 647 LEU A N 1
ATOM 5132 C CA . LEU A 1 647 ? 22.441 10.366 2.780 1.00 96.31 647 LEU A CA 1
ATOM 5133 C C . LEU A 1 647 ? 23.411 11.061 1.810 1.00 96.31 647 LEU A C 1
ATOM 5135 O O . LEU A 1 647 ? 22.991 11.561 0.771 1.00 96.31 647 LEU A O 1
ATOM 5139 N N . ARG A 1 648 ? 24.713 11.112 2.103 1.00 94.81 648 ARG A N 1
ATOM 5140 C CA . ARG A 1 648 ? 25.702 11.622 1.138 1.00 94.81 648 ARG A CA 1
ATOM 5141 C C . ARG A 1 648 ? 25.929 10.604 0.010 1.00 94.81 648 ARG A C 1
ATOM 5143 O O . ARG A 1 648 ? 25.958 9.405 0.300 1.00 94.81 648 ARG A O 1
ATOM 5150 N N . PRO A 1 649 ? 26.166 11.017 -1.253 1.00 91.88 649 PRO A N 1
ATOM 5151 C CA . PRO A 1 649 ? 26.309 10.095 -2.386 1.00 91.88 649 PRO A CA 1
ATOM 5152 C C . PRO A 1 649 ? 27.329 8.975 -2.146 1.00 91.88 649 PRO A C 1
ATOM 5154 O O . PRO A 1 649 ? 27.024 7.803 -2.358 1.00 91.88 649 PRO A O 1
ATOM 5157 N N . GLY A 1 650 ? 28.518 9.303 -1.625 1.00 91.31 650 GLY A N 1
ATOM 5158 C CA . GLY A 1 650 ? 29.540 8.300 -1.299 1.00 91.31 650 GLY A CA 1
ATOM 5159 C C . GLY A 1 650 ? 29.086 7.283 -0.243 1.00 91.31 650 GLY A C 1
ATOM 5160 O O . GLY A 1 650 ? 29.328 6.083 -0.389 1.00 91.31 650 GLY A O 1
ATOM 5161 N N . ALA A 1 651 ? 28.364 7.739 0.785 1.00 94.69 651 ALA A N 1
ATOM 5162 C CA . ALA A 1 651 ? 27.824 6.871 1.825 1.00 94.69 651 ALA A CA 1
ATOM 5163 C C . ALA A 1 651 ? 26.705 5.968 1.295 1.00 94.69 651 ALA A C 1
ATOM 5165 O O . ALA A 1 651 ? 26.716 4.772 1.580 1.00 94.69 651 ALA A O 1
ATOM 5166 N N . ILE A 1 652 ? 25.803 6.503 0.466 1.00 97.12 652 ILE A N 1
ATOM 5167 C CA . ILE A 1 652 ? 24.745 5.734 -0.201 1.00 97.12 652 ILE A CA 1
ATOM 5168 C C . ILE A 1 652 ? 25.357 4.603 -1.034 1.00 97.12 652 ILE A C 1
ATOM 5170 O O . ILE A 1 652 ? 24.979 3.442 -0.877 1.00 97.12 652 ILE A O 1
ATOM 5174 N N . ILE A 1 653 ? 26.340 4.923 -1.883 1.00 96.81 653 ILE A N 1
ATOM 5175 C CA . ILE A 1 653 ? 27.008 3.948 -2.754 1.00 96.81 653 ILE A CA 1
ATOM 5176 C C . ILE A 1 653 ? 27.645 2.822 -1.939 1.00 96.81 653 ILE A C 1
ATOM 5178 O O . ILE A 1 653 ? 27.503 1.653 -2.300 1.00 96.81 653 ILE A O 1
ATOM 5182 N N . ARG A 1 654 ? 28.335 3.162 -0.845 1.00 95.88 654 ARG A N 1
ATOM 5183 C CA . ARG A 1 654 ? 28.984 2.185 0.035 1.00 95.88 654 ARG A CA 1
ATOM 5184 C C . ARG A 1 654 ? 27.965 1.321 0.774 1.00 95.88 654 ARG A C 1
ATOM 5186 O O . ARG A 1 654 ? 28.068 0.097 0.734 1.00 95.88 654 ARG A O 1
ATOM 5193 N N . ASN A 1 655 ? 26.990 1.944 1.431 1.00 95.81 655 ASN A N 1
ATOM 5194 C CA . ASN A 1 655 ? 26.042 1.259 2.311 1.00 95.81 655 ASN A CA 1
ATOM 5195 C C . ASN A 1 655 ? 25.108 0.337 1.517 1.00 95.81 655 ASN A C 1
ATOM 5197 O O . ASN A 1 655 ? 24.872 -0.797 1.924 1.00 95.81 655 ASN A O 1
ATOM 5201 N N . LEU A 1 656 ? 24.651 0.786 0.343 1.00 97.69 656 LEU A N 1
ATOM 5202 C CA . LEU A 1 656 ? 23.824 -0.012 -0.564 1.00 97.69 656 LEU A CA 1
ATOM 5203 C C . LEU A 1 656 ? 24.649 -0.847 -1.556 1.00 97.69 656 LEU A C 1
ATOM 5205 O O . LEU A 1 656 ? 24.074 -1.503 -2.418 1.00 97.69 656 LEU A O 1
ATOM 5209 N N . LYS A 1 657 ? 25.987 -0.845 -1.452 1.00 97.31 657 LYS A N 1
ATOM 5210 C CA . LYS A 1 657 ? 26.910 -1.615 -2.308 1.00 97.31 657 LYS A CA 1
ATOM 5211 C C . LYS A 1 657 ? 26.608 -1.456 -3.805 1.00 97.31 657 LYS A C 1
ATOM 5213 O O . LYS A 1 657 ? 26.539 -2.432 -4.546 1.00 97.31 657 LYS A O 1
ATOM 5218 N N . LEU A 1 658 ? 26.442 -0.218 -4.260 1.00 98.12 658 LEU A N 1
ATOM 5219 C CA . LEU A 1 658 ? 25.965 0.085 -5.615 1.00 98.12 658 LEU A CA 1
ATOM 5220 C C . LEU A 1 658 ? 27.040 -0.083 -6.708 1.00 98.12 658 LEU A C 1
ATOM 5222 O O . LEU A 1 658 ? 26.739 -0.088 -7.889 1.00 98.12 658 LEU A O 1
ATOM 5226 N N . ARG A 1 659 ? 28.316 -0.274 -6.367 1.00 97.06 659 ARG A N 1
ATOM 5227 C CA . ARG A 1 659 ? 29.366 -0.567 -7.365 1.00 97.06 659 ARG A CA 1
ATOM 5228 C C . ARG A 1 659 ? 29.393 -2.051 -7.757 1.00 97.06 659 ARG A C 1
ATOM 5230 O O . ARG A 1 659 ? 30.432 -2.694 -7.672 1.00 97.06 659 ARG A O 1
ATOM 5237 N N . ASN A 1 660 ? 28.238 -2.599 -8.126 1.00 97.12 660 ASN A N 1
ATOM 5238 C CA . ASN A 1 660 ? 28.062 -3.985 -8.560 1.00 97.12 660 ASN A CA 1
ATOM 5239 C C . ASN A 1 660 ? 27.159 -4.042 -9.806 1.00 97.12 660 ASN A C 1
ATOM 5241 O O . ASN A 1 660 ? 26.290 -3.183 -9.946 1.00 97.12 660 ASN A O 1
ATOM 5245 N N . PRO A 1 661 ? 27.320 -5.045 -10.688 1.00 97.69 661 PRO A N 1
ATOM 5246 C CA . PRO A 1 661 ? 26.505 -5.195 -11.894 1.00 97.69 661 PRO A CA 1
ATOM 5247 C C . PRO A 1 661 ? 25.119 -5.785 -11.565 1.00 97.69 661 PRO A C 1
ATOM 5249 O O . PRO A 1 661 ? 24.891 -6.986 -11.708 1.00 97.69 661 PRO A O 1
ATOM 5252 N N . ILE A 1 662 ? 24.218 -4.952 -11.038 1.00 97.94 662 ILE A N 1
ATOM 5253 C CA . ILE A 1 662 ? 22.893 -5.354 -10.532 1.00 97.94 662 ILE A CA 1
ATOM 5254 C C . ILE A 1 662 ? 21.727 -4.615 -11.209 1.00 97.94 662 ILE A C 1
ATOM 5256 O O . ILE A 1 662 ? 20.600 -4.698 -10.714 1.00 97.94 662 ILE A O 1
ATOM 5260 N N . TYR A 1 663 ? 21.965 -3.872 -12.292 1.00 98.56 663 TYR A N 1
ATOM 5261 C CA . TYR A 1 663 ? 21.034 -2.861 -12.801 1.00 98.56 663 TYR A CA 1
ATOM 5262 C C . TYR A 1 663 ? 20.118 -3.342 -13.922 1.00 98.56 663 TYR A C 1
ATOM 5264 O O . TYR A 1 663 ? 18.949 -2.956 -13.938 1.00 98.56 663 TYR A O 1
ATOM 5272 N N . ALA A 1 664 ? 20.565 -4.226 -14.814 1.00 97.94 664 ALA A N 1
ATOM 5273 C CA . ALA A 1 664 ? 19.761 -4.653 -15.963 1.00 97.94 664 ALA A CA 1
ATOM 5274 C C . ALA A 1 664 ? 18.460 -5.365 -15.553 1.00 97.94 664 ALA A C 1
ATOM 5276 O O . ALA A 1 664 ? 17.449 -5.288 -16.246 1.00 97.94 664 ALA A O 1
ATOM 5277 N N . GLN A 1 665 ? 18.453 -6.026 -14.392 1.00 96.69 665 GLN A N 1
ATOM 5278 C CA . GLN A 1 665 ? 17.250 -6.637 -13.806 1.00 96.69 665 GLN A CA 1
ATOM 5279 C C . GLN A 1 665 ? 16.213 -5.619 -13.289 1.00 96.69 665 GLN A C 1
ATOM 5281 O O . GLN A 1 665 ? 15.062 -5.996 -13.053 1.00 96.69 665 GLN A O 1
ATOM 5286 N N . THR A 1 666 ? 16.614 -4.357 -13.096 1.00 97.81 666 THR A N 1
ATOM 5287 C CA . THR A 1 666 ? 15.755 -3.272 -12.588 1.00 97.81 666 THR A CA 1
ATOM 5288 C C . THR A 1 666 ? 15.062 -2.497 -13.704 1.00 97.81 666 THR A C 1
ATOM 5290 O O . THR A 1 666 ? 13.995 -1.943 -13.482 1.00 97.81 666 THR A O 1
ATOM 5293 N N . ALA A 1 667 ? 15.603 -2.550 -14.925 1.00 98.06 667 ALA A N 1
ATOM 5294 C CA . ALA A 1 667 ? 15.138 -1.800 -16.091 1.00 98.06 667 ALA A CA 1
ATOM 5295 C C . ALA A 1 667 ? 13.732 -2.196 -16.602 1.00 98.06 667 ALA A C 1
ATOM 5297 O O . ALA A 1 667 ? 13.257 -1.665 -17.601 1.00 98.06 667 ALA A O 1
ATOM 5298 N N . SER A 1 668 ? 13.044 -3.135 -15.946 1.00 97.31 668 SER A N 1
ATOM 5299 C CA . SER A 1 668 ? 11.650 -3.492 -16.223 1.00 97.31 668 SER A CA 1
ATOM 5300 C C . SER A 1 668 ? 10.941 -3.962 -14.950 1.00 97.31 668 SER A C 1
ATOM 5302 O O . SER A 1 668 ? 11.581 -4.433 -14.010 1.00 97.31 668 SER A O 1
ATOM 5304 N N . TYR A 1 669 ? 9.608 -3.845 -14.947 1.00 98.19 669 TYR A N 1
ATOM 5305 C CA . TYR A 1 669 ? 8.724 -4.237 -13.834 1.00 98.19 669 TYR A CA 1
ATOM 5306 C C . TYR A 1 669 ? 8.910 -3.438 -12.535 1.00 98.19 669 TYR A C 1
ATOM 5308 O O . TYR A 1 669 ? 8.564 -3.931 -11.465 1.00 98.19 669 TYR A O 1
ATOM 5316 N N . GLY A 1 670 ? 9.428 -2.213 -12.639 1.00 97.94 670 GLY A N 1
ATOM 5317 C CA . GLY A 1 670 ? 9.661 -1.326 -11.503 1.00 97.94 670 GLY A CA 1
ATOM 5318 C C . GLY A 1 670 ? 11.001 -1.585 -10.811 1.00 97.94 670 GLY A C 1
ATOM 5319 O O . GLY A 1 670 ? 11.458 -2.724 -10.674 1.00 97.94 670 GLY A O 1
ATOM 5320 N N . HIS A 1 671 ? 11.628 -0.504 -10.345 1.00 98.81 671 HIS A N 1
ATOM 5321 C CA . HIS A 1 671 ? 12.866 -0.564 -9.562 1.00 98.81 671 HIS A CA 1
ATOM 5322 C C . HIS A 1 671 ? 12.609 -0.887 -8.082 1.00 98.81 671 HIS A C 1
ATOM 5324 O O . HIS A 1 671 ? 13.540 -1.242 -7.353 1.00 98.81 671 HIS A O 1
ATOM 5330 N N . PHE A 1 672 ? 11.357 -0.746 -7.638 1.00 98.75 672 PHE A N 1
ATOM 5331 C CA . PHE A 1 672 ? 10.938 -0.833 -6.243 1.00 98.75 672 PHE A CA 1
ATOM 5332 C C . PHE A 1 672 ? 9.870 -1.908 -6.037 1.00 98.75 672 PHE A C 1
ATOM 5334 O O . PHE A 1 672 ? 9.103 -2.218 -6.945 1.00 98.75 672 PHE A O 1
ATOM 5341 N N . GLY A 1 673 ? 9.828 -2.480 -4.832 1.00 97.69 673 GLY A N 1
ATOM 5342 C CA . GLY A 1 673 ? 8.853 -3.510 -4.450 1.00 97.69 673 GLY A CA 1
ATOM 5343 C C . GLY A 1 673 ? 9.054 -4.876 -5.112 1.00 97.69 673 GLY A C 1
ATOM 5344 O O . GLY A 1 673 ? 8.145 -5.700 -5.143 1.00 97.69 673 GLY A O 1
ATOM 5345 N N . ARG A 1 674 ? 10.239 -5.140 -5.664 1.00 96.19 674 ARG A N 1
ATOM 5346 C CA . ARG A 1 674 ? 10.559 -6.424 -6.294 1.00 96.19 674 ARG A CA 1
ATOM 5347 C C . ARG A 1 674 ? 10.889 -7.471 -5.230 1.00 96.19 674 ARG A C 1
ATOM 5349 O O . ARG A 1 674 ? 11.816 -7.282 -4.449 1.00 96.19 674 ARG A O 1
ATOM 5356 N N . LEU A 1 675 ? 10.144 -8.576 -5.227 1.00 93.31 675 LEU A N 1
ATOM 5357 C CA . LEU A 1 675 ? 10.361 -9.719 -4.324 1.00 93.31 675 LEU A CA 1
ATOM 5358 C C . LEU A 1 675 ? 11.138 -10.870 -4.982 1.00 93.31 675 LEU A C 1
ATOM 5360 O O . LEU A 1 675 ? 11.583 -11.791 -4.306 1.00 93.31 675 LEU A O 1
ATOM 5364 N N . ASP A 1 676 ? 11.296 -10.833 -6.303 1.00 93.31 676 ASP A N 1
ATOM 5365 C CA . ASP A 1 676 ? 11.946 -11.870 -7.108 1.00 93.31 676 ASP A CA 1
ATOM 5366 C C . ASP A 1 676 ? 13.455 -11.642 -7.307 1.00 93.31 676 ASP A C 1
ATOM 5368 O O . ASP A 1 676 ? 14.131 -12.493 -7.882 1.00 93.31 676 ASP A O 1
ATOM 5372 N N . VAL A 1 677 ? 13.990 -10.511 -6.833 1.00 94.94 677 VAL A N 1
ATOM 5373 C CA . VAL A 1 677 ? 15.412 -10.145 -6.915 1.00 94.94 677 VAL A CA 1
ATOM 5374 C C . VAL A 1 677 ? 15.900 -9.539 -5.593 1.00 94.94 677 VAL A C 1
ATOM 5376 O O . VAL A 1 677 ? 15.164 -8.808 -4.935 1.00 94.94 677 VAL A O 1
ATOM 5379 N N . ASP A 1 678 ? 17.147 -9.822 -5.199 1.00 94.56 678 ASP A N 1
ATOM 5380 C CA . ASP A 1 678 ? 17.759 -9.251 -3.985 1.00 94.56 678 ASP A CA 1
ATOM 5381 C C . ASP A 1 678 ? 18.347 -7.866 -4.287 1.00 94.56 678 ASP A C 1
ATOM 5383 O O . ASP A 1 678 ? 19.444 -7.739 -4.841 1.00 94.56 678 ASP A O 1
ATOM 5387 N N . LEU A 1 679 ? 17.593 -6.819 -3.946 1.00 97.69 679 LEU A N 1
ATOM 5388 C CA . LEU A 1 679 ? 17.987 -5.426 -4.150 1.00 97.69 679 LEU A CA 1
ATOM 5389 C C . LEU A 1 679 ? 18.337 -4.760 -2.808 1.00 97.69 679 LEU A C 1
ATOM 5391 O O . LEU A 1 679 ? 17.513 -4.760 -1.890 1.00 97.69 679 LEU A O 1
ATOM 5395 N N . PRO A 1 680 ? 19.519 -4.125 -2.675 1.00 97.94 680 PRO A N 1
ATOM 5396 C CA . PRO A 1 680 ? 19.970 -3.545 -1.407 1.00 97.94 680 PRO A CA 1
ATOM 5397 C C . PRO A 1 680 ? 19.008 -2.523 -0.790 1.00 97.94 680 PRO A C 1
ATOM 5399 O O . PRO A 1 680 ? 18.861 -2.487 0.428 1.00 97.94 680 PRO A O 1
ATOM 5402 N N . TRP A 1 681 ? 18.337 -1.713 -1.613 1.00 98.62 681 TRP A N 1
ATOM 5403 C CA . TRP A 1 681 ? 17.396 -0.682 -1.156 1.00 98.62 681 TRP A CA 1
ATOM 5404 C C . TRP A 1 681 ? 16.013 -1.219 -0.768 1.00 98.62 681 TRP A C 1
ATOM 5406 O O . TRP A 1 681 ? 15.204 -0.472 -0.227 1.00 98.62 681 TRP A O 1
ATOM 5416 N N . GLU A 1 682 ? 15.728 -2.499 -1.008 1.00 98.50 682 GLU A N 1
ATOM 5417 C CA . GLU A 1 682 ? 14.479 -3.138 -0.580 1.00 98.50 682 GLU A CA 1
ATOM 5418 C C . GLU A 1 682 ? 14.604 -3.815 0.798 1.00 98.50 682 GLU A C 1
ATOM 5420 O O . GLU A 1 682 ? 13.626 -4.380 1.293 1.00 98.50 682 GLU A O 1
ATOM 5425 N N . LYS A 1 683 ? 15.773 -3.743 1.448 1.00 97.88 683 LYS A N 1
ATOM 5426 C CA . LYS A 1 683 ? 16.000 -4.284 2.797 1.00 97.88 683 LYS A CA 1
ATOM 5427 C C . LYS A 1 683 ? 15.348 -3.419 3.877 1.00 97.88 683 LYS A C 1
ATOM 5429 O O . LYS A 1 683 ? 15.215 -2.209 3.721 1.00 97.88 683 LYS A O 1
ATOM 5434 N N . THR A 1 684 ? 14.970 -4.043 4.991 1.00 97.06 684 THR A N 1
ATOM 5435 C CA . THR A 1 684 ? 14.273 -3.409 6.128 1.00 97.06 684 THR A CA 1
ATOM 5436 C C . THR A 1 684 ? 15.100 -3.453 7.423 1.00 97.06 684 THR A C 1
ATOM 5438 O O . THR A 1 684 ? 14.583 -3.693 8.513 1.00 97.06 684 THR A O 1
ATOM 5441 N N . ASP A 1 685 ? 16.415 -3.289 7.303 1.00 96.25 685 ASP A N 1
ATOM 5442 C CA . ASP A 1 685 ? 17.412 -3.512 8.354 1.00 96.25 685 ASP A CA 1
ATOM 5443 C C . ASP A 1 685 ? 17.759 -2.272 9.200 1.00 96.25 685 ASP A C 1
ATOM 5445 O O . ASP A 1 685 ? 18.394 -2.412 10.246 1.00 96.25 685 ASP A O 1
ATOM 5449 N N . ILE A 1 686 ? 17.297 -1.073 8.829 1.00 97.12 686 ILE A N 1
ATOM 5450 C CA . ILE A 1 686 ? 17.465 0.147 9.648 1.00 97.12 686 ILE A CA 1
ATOM 5451 C C . ILE A 1 686 ? 16.217 0.511 10.458 1.00 97.12 686 ILE A C 1
ATOM 5453 O O . ILE A 1 686 ? 16.291 1.384 11.323 1.00 97.12 686 ILE A O 1
ATOM 5457 N N . GLY A 1 687 ? 15.089 -0.174 10.247 1.00 93.75 687 GLY A N 1
ATOM 5458 C CA . GLY A 1 687 ? 13.833 0.088 10.956 1.00 93.75 687 GLY A CA 1
ATOM 5459 C C . GLY A 1 687 ? 13.966 0.030 12.484 1.00 93.75 687 GLY A C 1
ATOM 5460 O O . GLY A 1 687 ? 13.458 0.904 13.184 1.00 93.75 687 GLY A O 1
ATOM 5461 N N . GLY A 1 688 ? 14.728 -0.937 13.010 1.00 92.44 688 GLY A N 1
ATOM 5462 C CA . GLY A 1 688 ? 15.008 -1.038 14.448 1.0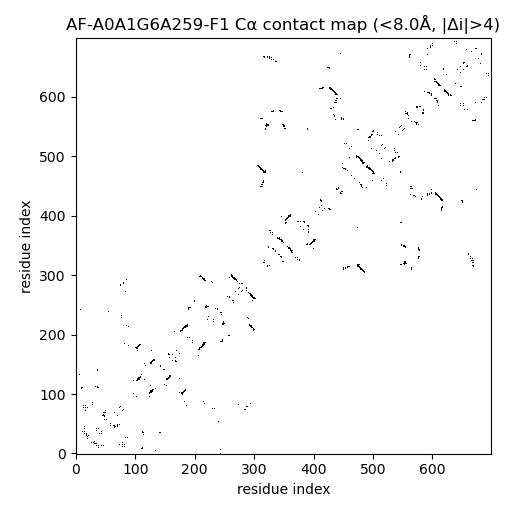0 92.44 688 GLY A CA 1
ATOM 5463 C C . GLY A 1 688 ? 15.772 0.172 14.994 1.00 92.44 688 GLY A C 1
ATOM 5464 O O . GLY A 1 688 ? 15.413 0.703 16.041 1.00 92.44 688 GLY A O 1
ATOM 5465 N N . LYS A 1 689 ? 16.768 0.665 14.245 1.00 95.06 689 LYS A N 1
ATOM 5466 C CA . LYS A 1 689 ? 17.554 1.854 14.610 1.00 95.06 689 LYS A CA 1
ATOM 5467 C C . LYS A 1 689 ? 16.679 3.110 14.658 1.00 95.06 689 LYS A C 1
ATOM 5469 O O . LYS A 1 689 ? 16.762 3.874 15.616 1.00 95.06 689 LYS A O 1
ATOM 5474 N N . LEU A 1 690 ? 15.814 3.296 13.657 1.00 95.50 690 LEU A N 1
ATOM 5475 C CA . LEU A 1 690 ? 14.867 4.415 13.615 1.00 95.50 690 LEU A CA 1
ATOM 5476 C C . LEU A 1 690 ? 13.873 4.347 14.782 1.00 95.50 690 LEU A C 1
ATOM 5478 O O . LEU A 1 690 ? 13.641 5.347 15.457 1.00 95.50 690 LEU A O 1
ATOM 5482 N N . LYS A 1 691 ? 13.339 3.155 15.068 1.00 91.94 691 LYS A N 1
ATOM 5483 C CA . LYS A 1 691 ? 12.391 2.937 16.165 1.00 91.94 691 LYS A CA 1
ATOM 5484 C C . LYS A 1 691 ? 13.006 3.210 17.538 1.00 91.94 691 LYS A C 1
ATOM 5486 O O . LYS A 1 691 ? 12.356 3.852 18.359 1.00 91.94 691 LYS A O 1
ATOM 5491 N N . SER A 1 692 ? 14.245 2.777 17.780 1.00 92.44 692 SER A N 1
ATOM 5492 C CA . SER A 1 692 ? 14.962 3.090 19.024 1.00 92.44 692 SER A CA 1
ATOM 5493 C C . SER A 1 692 ? 15.159 4.593 19.203 1.00 92.44 692 SER A C 1
ATOM 5495 O O . SER A 1 692 ? 14.865 5.110 20.274 1.00 92.44 692 SER A O 1
ATOM 5497 N N . TYR A 1 693 ? 15.563 5.309 18.147 1.00 93.06 693 TYR A N 1
ATOM 5498 C CA . TYR A 1 693 ? 15.741 6.760 18.216 1.00 93.06 693 TYR A CA 1
ATOM 5499 C C . TYR A 1 693 ? 14.441 7.488 18.588 1.00 93.06 693 TYR A C 1
ATOM 5501 O O . TYR A 1 693 ? 14.447 8.341 19.475 1.00 93.06 693 TYR A O 1
ATOM 5509 N N . VAL A 1 694 ? 13.322 7.117 17.952 1.00 87.56 694 VAL A N 1
ATOM 5510 C CA . VAL A 1 694 ? 11.996 7.675 18.265 1.00 87.56 694 VAL A CA 1
ATOM 5511 C C . VAL A 1 694 ? 11.606 7.379 19.717 1.00 87.56 694 VAL A C 1
ATOM 5513 O O . VAL A 1 694 ? 11.150 8.279 20.419 1.00 87.56 694 VAL A O 1
ATOM 5516 N N . LYS A 1 695 ? 11.841 6.148 20.190 1.00 87.88 695 LYS A N 1
ATOM 5517 C CA . LYS A 1 695 ? 11.509 5.738 21.560 1.00 87.88 695 LYS A CA 1
ATOM 5518 C C . LYS A 1 695 ? 12.315 6.489 22.623 1.00 87.88 695 LYS A C 1
ATOM 5520 O O . LYS A 1 695 ? 11.766 6.892 23.638 1.00 87.88 695 LYS A O 1
ATOM 5525 N N . GLU A 1 696 ? 13.614 6.661 22.405 1.00 87.19 696 GLU A N 1
ATOM 5526 C CA . GLU A 1 696 ? 14.523 7.273 23.384 1.00 87.19 696 GLU A CA 1
ATOM 5527 C C . GLU A 1 696 ? 14.335 8.786 23.530 1.00 87.19 696 GLU A C 1
ATOM 5529 O O . GLU A 1 696 ? 14.659 9.339 24.577 1.00 87.19 696 GLU A O 1
ATOM 5534 N N . ASN A 1 697 ? 13.840 9.459 22.488 1.00 80.12 697 ASN A N 1
ATOM 5535 C CA . ASN A 1 697 ? 13.824 10.921 22.437 1.00 80.12 697 ASN A CA 1
ATOM 5536 C C . ASN A 1 697 ? 12.411 11.525 22.474 1.00 80.12 697 ASN A C 1
ATOM 5538 O O . ASN A 1 697 ? 12.294 12.725 22.721 1.00 80.12 697 ASN A O 1
ATOM 5542 N N . TYR A 1 698 ? 11.353 10.737 22.224 1.00 73.25 698 TYR A N 1
ATOM 5543 C CA . TYR A 1 698 ? 10.008 11.284 21.989 1.00 73.25 698 TYR A CA 1
ATOM 5544 C C . TYR A 1 698 ? 8.833 10.406 22.467 1.00 73.25 698 TYR A C 1
ATOM 5546 O O . TYR A 1 698 ? 7.697 10.689 22.086 1.00 73.25 698 TYR A O 1
ATOM 5554 N N . SER A 1 699 ? 9.076 9.344 23.251 1.00 55.22 699 SER A N 1
ATOM 5555 C CA . SER A 1 699 ? 8.012 8.549 23.905 1.00 55.22 699 SER A CA 1
ATOM 5556 C C . SER A 1 699 ? 7.672 9.048 25.300 1.00 55.22 699 SER A C 1
ATOM 5558 O O . SER A 1 699 ? 8.610 9.470 26.013 1.00 55.22 699 SER A O 1
#

Mean predicted aligned error: 13.33 Å

pLDDT: mean 91.57, std 10.26, range [37.25, 98.88]

Radius of gyration: 34.32 Å; Cα contacts (8 Å, |Δi|>4): 1414; chains: 1; bounding box: 86×45×96 Å

Foldseek 3Di:
DPPPDDQLLLLLLLLLQCCCQVPPPQQLDHPVCSDLLCDDQSNQQSLVCQLVVNDNVRDDSVDGHDPVSNQVSCLQFNNLQSRLQVSVQVVVVVVLCVVQVAAEEEEAACQSPCCQVVDPRLSYQYEYEHAPVSLVSSVVSCVVSVHDGDPSYDDFHDDLVPDQPLVRCVVRVQQLQGAYEYEDEPPQQQDDLVSVLVVLQSVLVSHDFFHKYKYKFFAQLLPPPPHDPSSVSNQVSCVSSVRHGDDHHHPVSVQVSCVVSQKHFPDKQAQVNSQVPRPPPDPSPRGRDNGMMMTMIGRHDPPPPPFDKDKFKFKACQAQQLLQLLLLLLVVQQQLAPFLPKFWFWKWKFAQLEIEIAEAIDGPDDDPSLVSSLVSCVVLPQDDCLLRHHSVRRHYHYHYYHDDPVLVVLQVAFPVPPPDDDLLGGAASAWWKAKAKFFLLDPLRADPFLLLNLQLNVLLSVCCVVCVPVFFDRIKMKMWIFTHDPNHTDATAEIEIETAGHPPDAQVRQQVCSVVRRVVVRDDPVRDDPNYHYHYNVVGHHHHRGSHVDMHIAQPCQCSQHRRPPDDGIRQGAGRGALSNCSHLLNLVNNLLQLLCCVLVQFRMKMWMFTHHGSHQDTPDIFMDRVPRGPDDRVLLSVLCVVQPRSGSSRSCVQQVRSHSPRSVSSGSYVGSDPPDDGSSSDNVCSVSSVVSCVVPPD

Nearest PDB structures (foldseek):
  7ll3-assembly1_A-2  TM=9.814E-01  e=2.480E-54  Escherichia coli 908573
  7r2w-assembly1_A  TM=9.778E-01  e=1.061E-52  Escherichia coli
  6vd0-assembly1_B  TM=9.664E-01  e=7.750E-52  Arabidopsis thaliana
  3iml-assembly1_A  TM=9.709E-01  e=6.566E-52  Burkholderia pseudomallei
  3iml-assembly1_B  TM=9.787E-01  e=7.462E-51  Burkholderia pseudomallei

Solvent-accessible surface area (backbone atoms only — not comparable to full-atom values): 36387 Å² total; per-residue (Å²): 129,70,88,92,63,79,63,59,68,54,52,50,42,34,46,37,36,18,50,35,41,77,68,44,90,79,64,73,41,78,40,85,54,30,48,68,67,60,29,68,71,54,50,33,50,56,39,30,28,57,57,49,78,55,40,76,90,72,65,55,96,90,58,74,50,61,64,83,63,27,49,62,56,38,36,68,56,49,32,45,56,56,37,48,54,49,38,51,50,52,55,51,48,55,53,50,36,73,72,62,52,60,29,35,36,37,33,50,57,36,69,76,67,53,59,76,80,74,53,83,62,73,47,46,35,35,36,34,31,22,41,58,65,52,46,49,53,49,52,52,43,38,58,76,69,68,56,81,80,55,90,45,56,42,85,41,72,42,48,86,92,80,51,60,67,69,60,53,40,48,76,72,68,55,57,45,87,43,41,31,40,37,36,36,60,83,49,47,34,66,30,48,71,73,58,48,43,52,49,50,42,56,52,39,77,48,45,28,64,70,11,33,40,34,35,43,41,42,24,53,57,58,79,40,92,86,41,56,69,61,50,49,52,40,46,51,50,31,40,67,70,72,56,51,66,67,43,42,44,51,71,64,60,55,53,47,47,36,46,78,48,32,27,43,81,74,41,77,38,43,26,69,50,43,21,61,74,73,29,57,94,49,92,79,71,40,48,49,52,90,49,43,33,39,40,34,29,31,29,46,73,66,76,77,67,73,60,48,72,47,65,14,40,26,42,18,54,24,24,24,34,29,41,14,13,28,38,17,12,40,52,42,23,58,40,26,68,71,25,53,79,39,45,39,39,36,41,22,39,29,39,41,44,37,38,39,39,35,44,29,47,44,64,92,51,90,73,66,59,68,59,49,44,28,52,44,37,38,74,49,58,30,70,45,68,92,59,54,28,21,37,90,76,43,44,74,47,83,53,71,44,69,60,58,68,74,61,48,54,32,27,71,40,10,71,91,44,79,88,64,97,60,81,76,35,25,9,22,60,44,62,50,41,28,44,8,56,17,26,71,74,34,97,59,29,31,53,54,32,27,52,53,7,21,51,38,19,47,38,53,48,49,36,32,77,71,50,75,43,64,56,48,46,46,19,30,39,20,32,22,28,30,28,17,60,87,91,44,80,77,40,54,48,34,40,40,40,38,60,23,29,51,88,86,67,52,70,68,56,52,40,54,48,42,45,62,69,26,44,56,79,64,49,59,67,92,53,65,57,97,82,48,45,76,40,57,34,84,88,56,88,39,62,74,37,28,24,49,58,40,73,8,35,41,52,75,50,52,48,44,39,54,51,23,70,78,56,76,79,52,80,57,44,47,53,10,50,32,53,62,38,42,49,38,40,46,21,40,49,25,26,20,52,20,37,11,40,32,76,55,66,46,18,48,29,30,39,26,40,40,27,35,44,56,15,31,31,63,58,78,42,79,47,47,44,28,87,87,41,37,81,57,57,43,67,56,54,37,51,35,45,66,77,72,48,70,74,28,47,34,42,41,33,61,77,48,55,48,60,49,60,69,46,41,78,34,36,40,58,22,66,55,58,61,86,90,57,98,52,63,46,76,49,65,80,58,14,65,60,43,51,49,50,46,53,78,74,73,107

Organism: Eubacterium oxidoreducens (NCBI:txid1732)